Protein 5B1X (pdb70)

Organism: Homo sapiens (NCBI:txid9606)

Radius of gyration: 32.95 Å; Cα contacts (8 Å, |Δi|>4): 1073; chains: 4; bounding box: 101×30×61 Å

Secondary structure (DSSP, 8-state):
---TT-EEETTEEEEE-SS-B-HHHHHHHHHHTT-EE----SHHHHHHHHTTS-TTS-EEEEEE-TTSSS--EETT-----GGG--BPTT-S--TT--EEEEEEEETTEEEEEEEE-SSS-BEEEEEEE-/-PPTT-EEETTEEEEE-SS-B-HHHHHHHHHHTT-EE----SHHHHHHHHTTS-TTS-EEEEEE-SSSSS--EETT-PPP-GGG--BPTT-S--TT--EEEEEEEETTEEEEEEEE-SSS-BEEEEEEE-/-PPTT-EEETTEEEEE--S-B-HHHHHHHHHHTT-EE----SHHHHHHHHHTS-TT--EEEEEE-TTSSS--EETT-PPP-GGG--BPTT-S--TT--EEEEEEEETTEEEEEEEE-SSS-BEEEEEE-/-PPTT-EEETTEEEEE--S-B-HHHHHHHHHHTT-EE----SHHHHHHHHHTS-TT--EEEEEE-TTSSS--EETT-PPP-GGG--BPTT-S--TT--EEEEEEEETTEEEEEEEE-SSS-BEEEEEE-

GO terms:
  GO:0001818 negative regulation of cytokine production (P, IDA)
  GO:0002470 plasmacytoid dendritic cell antigen processing and presentation (P, IDA)
  GO:0005509 calcium ion binding (F, IDA)
  GO:0005537 D-mannose binding (F, IDA)
  GO:0036037 CD8-positive, alpha-beta T cell activation (P, IDA)
  GO:0042590 antigen processing and presentation of exogenous peptide antigen via MHC class I (P, IDA)
  GO:0030246 carbohydrate binding (F, IDA)
  GO:0032720 negative regulation of tumor necrosis factor production (P, IDA)
  GO:0005886 plasma membrane (C, EXP)
  GO:0004888 transmembrane signaling receptor activity (F, TAS)
  GO:0005886 plasma membrane (C, TAS)
  GO:0007155 cell adhesion (P, TAS)
  GO:0007166 cell surface receptor signaling pathway (P, TAS)

Sequence (518 aa):
SCPKNWKSFSSNCYFISTESASWQDSEKDCARMEAHLLVINTQEEQDFIFQNLQEESAYFVGLSDPEGQRHWQWVDQTPYNESSTFWHPREPSDPNERCVVLNFRKSPKRWGWNDVNCLGPQRSVCEMMKSCPKN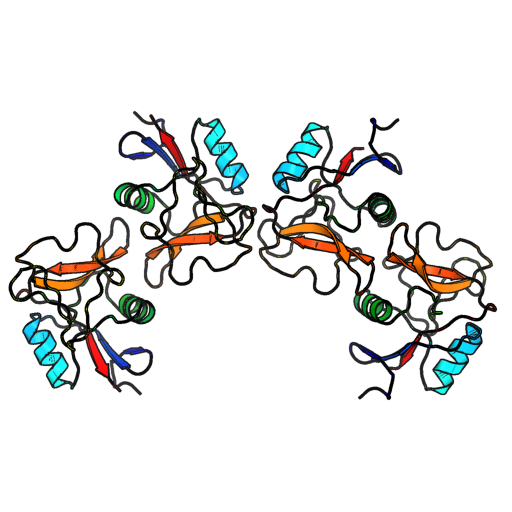WKSFSSNCYFISTESASWQDSEKDCARMEAHLLVINTQEEQDFIFQNLQEESAYFVGLSDPEGQRHWQWVDQTPYNESSTFWHPREPSDPNERCVVLNFRKSPKRWGWNDVNCLGPQRSVCEMMKSCPKNWKSFSSNCYFISTESASWQDSEKDCARMEAHLLVINTQEEQDFIFQNLQEESAYFVGLSDPEGQRHWQWVDQTPYNESSTFWHPREPSDPNERCVVLNFRKSPKRWGWNDVNCLGPQRSVCEMMSCPKNWKSFSSNCYFISTESASWQDSEKDCARMEAHLLVINTQEEQDFIFQNLQEESAYFVGLSDPEGQRHWQWVDQTPYNESSTFWHPREPSDPNERCVVLNFRKSPKRWGWNDVNCLGPQRSVCEMM

Solvent-accessible surface area: 26140 Å² total; per-residue (Å²): 135,22,67,176,115,33,106,62,52,99,74,23,0,3,59,29,12,90,139,67,28,17,31,134,69,4,41,116,59,0,57,148,71,150,17,35,0,0,2,15,91,71,59,108,9,0,18,34,0,5,95,42,17,68,48,140,20,19,0,0,0,0,0,13,1,71,133,11,107,71,119,25,91,19,49,54,169,54,124,58,92,100,109,72,27,48,36,4,37,178,28,48,63,58,83,114,46,76,1,0,0,0,24,17,77,132,83,10,61,51,20,1,2,18,0,24,78,31,140,27,87,55,56,10,0,5,6,38,142,122,139,26,64,178,117,35,94,64,53,91,73,26,0,2,58,30,10,108,143,58,26,4,22,44,44,2,41,89,53,0,56,157,72,152,15,30,0,0,1,13,88,74,60,85,10,0,17,36,0,4,93,34,13,106,51,134,15,18,3,0,0,0,0,8,1,44,110,8,112,77,119,21,95,18,47,54,165,51,127,58,95,100,111,75,30,46,39,4,33,194,25,42,66,35,82,26,26,30,0,0,1,0,21,17,72,127,85,11,64,48,22,1,2,22,0,27,7,8,13,8,46,59,77,10,0,4,11,36,140,125,171,31,63,179,129,32,86,75,54,100,94,28,15,1,57,31,9,96,145,64,35,10,21,42,51,4,37,126,62,0,56,164,51,148,15,48,0,0,1,16,84,66,42,113,9,3,7,37,0,8,80,26,17,89,74,152,20,21,0,0,1,0,0,7,2,31,110,11,125,73,130,20,94,10,39,72,144,36,122,52,77,139,80,50,19,23,29,2,33,202,30,51,64,33,80,22,30,29,0,0,1,0,22,26,77,144,85,1,46,17,8,0,6,19,0,26,10,6,16,10,59,52,66,9,0,3,9,34,185,171,32,62,175,128,33,89,75,53,101,95,28,15,1,56,32,8,102,144,67,27,18,26,133,60,3,41,118,43,0,59,165,44,150,12,43,0,0,1,17,93,66,40,108,8,3,8,34,0,9,70,41,17,91,68,144,17,20,1,0,0,0,0,8,1,69,144,11,128,71,134,28,64,10,48,66,126,46,130,50,85,141,82,39,23,20,28,2,36,214,28,48,67,58,75,101,48,72,1,0,0,0,21,26,75,144,75,1,40,18,8,0,5,20,0,24,80,39,141,24,84,55,65,10,0,4,5,34,183

CATH classification: 3.10.100.10

Foldseek 3Di:
DDDPQWDDDDQKTKHWFPDWFFLVVQQVVLVVVPWGFADDDDPVVVVVVVVVDDQVFKAWGQWWDVVLPPPIAGPVRDDDDPVPFFADPCPPPDSQQTTKIWHFDVVPTDTHIYRHHRGPIGITMTMGRD/DDDPQWDDDDQKTKHWDPDKFFQVVQQVVLVVVVWGFADDDDPVVVVVVVVVDDQQFKAFGQWWDVVQPPPIAGPVRDDDDPVRFFADPCPPPDSQQTTKIWHFDVVPTDTHIYRHHRGPIGITMTMGGD/DEDPCWDDDDHKTKHWFPWWFFLVVQQVVLVVVVWGFADCDDVVVVVVVVVVDDQPFKAWGQWWDVVLPPPIAGPVRDPDDPVDFFADPCPPPDSQLTTWIFHADVVVGDIHIYRHHRGDIGITMTMGD/DEDPCWDDDDHKTKHWFPDWFFLVVQQVVLVVVPWGFADDDDPVVVVVVVVVDDQVFKAWGQWWDVVLPPPIAGPVRDDDDPVDFFADPCPPPGSQQTTWIWHADVVVGDIHIYRHHRGPIGITMIMGD

Nearest PDB structures (foldseek):
  5b1w-assembly1_A  TM=1.006E+00  e=2.734E-25  Homo sapiens
  4zes-assembly1_A  TM=9.795E-01  e=3.643E-19  Homo sapiens
  5vyb-assembly1_A  TM=9.678E-01  e=1.993E-16  Homo sapiens
  8rov-assembly1_B  TM=9.683E-01  e=3.279E-16  Homo sapiens
  3wbr-assembly1_B  TM=7.704E-01  e=4.928E-15  Homo sapiens

Structure (mmCIF, N/CA/C/O backbone):
data_5B1X
#
_entry.id   5B1X
#
_cell.length_a   102.669
_cell.length_b   104.845
_cell.length_c   65.354
_cell.angle_alpha   90.00
_cell.angle_beta   90.00
_cell.angle_gamma   90.00
#
_symmetry.space_group_name_H-M   'P 21 21 2'
#
loop_
_entity.id
_entity.type
_entity.pdbx_description
1 polymer 'C-type lectin domain family 4 member A'
2 branched 2-acetamido-2-deoxy-beta-D-glucopyranose-(1-2)-alpha-D-mannopyranose
3 non-polymer 'CALCIUM ION'
4 water water
#
loop_
_atom_site.group_PDB
_atom_site.id
_atom_site.type_symbol
_atom_site.label_atom_id
_atom_site.label_alt_id
_atom_site.label_comp_id
_atom_site.label_asym_id
_atom_site.label_entity_id
_atom_site.label_seq_id
_atom_site.pdbx_PDB_ins_code
_atom_site.Cartn_x
_atom_site.Cartn_y
_atom_site.Cartn_z
_atom_site.occupancy
_atom_site.B_iso_or_equiv
_atom_site.auth_seq_id
_atom_site.auth_comp_id
_atom_site.auth_asym_id
_atom_site.auth_atom_id
_atom_site.pdbx_PDB_model_num
ATOM 1 N N . SER A 1 2 ? 25.278 -11.313 -47.026 1.00 13.46 105 SER A N 1
ATOM 2 C CA . SER A 1 2 ? 25.036 -9.930 -46.625 1.00 13.46 105 SER A CA 1
ATOM 3 C C . SER A 1 2 ? 23.584 -9.720 -46.194 1.00 13.46 105 SER A C 1
ATOM 4 O O . SER A 1 2 ? 22.664 -9.809 -47.008 1.00 13.46 105 SER A O 1
ATOM 7 N N . CYS A 1 3 ? 23.395 -9.435 -44.906 1.00 13.34 106 CYS A N 1
ATOM 8 C CA . CYS A 1 3 ? 22.059 -9.284 -44.353 1.00 13.34 106 CYS A CA 1
ATOM 9 C C . CYS A 1 3 ? 21.389 -8.023 -44.896 1.00 13.34 106 CYS A C 1
ATOM 10 O O . CYS A 1 3 ? 22.066 -7.062 -45.269 1.00 13.34 106 CYS A O 1
ATOM 13 N N . PRO A 1 4 ? 20.049 -8.005 -44.956 1.00 13.41 107 PRO A N 1
ATOM 14 C CA . PRO A 1 4 ? 19.347 -6.836 -45.505 1.00 13.41 107 PRO A CA 1
ATOM 15 C C . PRO A 1 4 ? 19.520 -5.585 -44.659 1.00 13.41 107 PRO A C 1
ATOM 16 O O . PRO A 1 4 ? 20.243 -5.588 -43.658 1.00 13.41 107 PRO A O 1
ATOM 20 N N . LYS A 1 5 ? 18.852 -4.507 -45.058 1.00 13.91 108 LYS A N 1
ATOM 21 C CA . LYS A 1 5 ? 18.875 -3.283 -44.273 1.00 13.91 108 LYS A CA 1
ATOM 22 C C . LYS A 1 5 ? 18.134 -3.488 -42.956 1.00 13.91 108 LYS A C 1
ATOM 23 O O . LYS A 1 5 ? 17.085 -4.138 -42.910 1.00 13.91 108 LYS A O 1
ATOM 29 N N . ASN A 1 6 ? 18.702 -2.943 -41.877 1.00 14.09 109 ASN A N 1
ATOM 30 C CA . ASN A 1 6 ? 18.101 -3.002 -40.540 1.00 14.09 109 ASN A CA 1
ATOM 31 C C . ASN A 1 6 ? 18.009 -4.436 -40.021 1.00 14.09 109 ASN A C 1
ATOM 32 O O . ASN A 1 6 ? 17.063 -4.801 -39.319 1.00 14.09 109 ASN A O 1
ATOM 37 N N . TRP A 1 7 ? 19.003 -5.258 -40.356 1.00 12.97 110 TRP A N 1
ATOM 38 C CA . TRP A 1 7 ? 19.078 -6.635 -39.879 1.00 12.97 110 TRP A CA 1
ATOM 39 C C . TRP A 1 7 ? 20.483 -6.900 -39.360 1.00 12.97 110 TRP A C 1
ATOM 40 O O . TRP A 1 7 ? 21.450 -6.849 -40.127 1.00 12.97 110 TRP A O 1
ATOM 51 N N . LYS A 1 8 ? 20.595 -7.175 -38.064 1.00 12.42 111 LYS A N 1
ATOM 52 C CA . LYS A 1 8 ? 21.883 -7.522 -37.483 1.00 12.42 111 LYS A CA 1
ATOM 53 C C . LYS A 1 8 ? 22.376 -8.846 -38.055 1.00 12.42 111 LYS A C 1
ATOM 54 O O . LYS A 1 8 ? 21.591 -9.747 -38.362 1.00 12.42 111 LYS A O 1
ATOM 60 N N . SER A 1 9 ? 23.693 -8.959 -38.200 1.00 12.20 112 SER A N 1
ATOM 61 C CA . SER A 1 9 ? 24.316 -10.125 -38.810 1.00 12.20 112 SER A CA 1
ATOM 62 C C . SER A 1 9 ? 25.109 -10.913 -37.777 1.00 12.20 112 SER A C 1
ATOM 63 O O . SER A 1 9 ? 25.773 -10.336 -36.911 1.00 12.20 112 SER A O 1
ATOM 66 N N . PHE A 1 10 ? 25.040 -12.238 -37.881 1.00 12.28 113 PHE A N 1
ATOM 67 C CA . PHE A 1 10 ? 25.765 -13.124 -36.980 1.00 12.28 113 PHE A CA 1
ATOM 68 C C . PHE A 1 10 ? 25.933 -14.472 -37.659 1.00 12.28 113 PHE A C 1
ATOM 69 O O . PHE A 1 10 ? 24.976 -14.997 -38.236 1.00 12.28 113 PHE A O 1
ATOM 77 N N . SER A 1 11 ? 27.142 -15.030 -37.573 1.00 12.42 114 SER A N 1
ATOM 78 C CA . SER A 1 11 ? 27.483 -16.276 -38.249 1.00 12.42 114 SER A CA 1
ATOM 79 C C . SER A 1 11 ? 27.080 -16.212 -39.717 1.00 12.42 114 SER A C 1
ATOM 80 O O . SER A 1 11 ? 27.562 -15.352 -40.461 1.00 12.42 114 SER A O 1
ATOM 83 N N . SER A 1 12 ? 26.187 -17.108 -40.141 1.00 12.45 115 SER A N 1
ATOM 84 C CA . SER A 1 12 ? 25.662 -17.102 -41.502 1.00 12.45 115 SER A CA 1
ATOM 85 C C . SER A 1 12 ? 24.166 -16.821 -41.533 1.00 12.45 115 SER A C 1
ATOM 86 O O . SER A 1 12 ? 23.497 -17.152 -42.517 1.00 12.45 115 SER A O 1
ATOM 89 N N . ASN A 1 13 ? 23.626 -16.224 -40.476 1.00 12.50 116 ASN A N 1
ATOM 90 C CA . ASN A 1 13 ? 22.206 -15.925 -40.378 1.00 12.50 116 ASN A CA 1
ATOM 91 C C . ASN A 1 13 ? 22.000 -14.429 -40.177 1.00 12.50 116 ASN A C 1
ATOM 92 O O . ASN A 1 13 ? 22.945 -13.664 -39.965 1.00 12.50 116 ASN A O 1
ATOM 97 N N . CYS A 1 14 ? 20.738 -14.016 -40.254 1.00 12.56 117 CYS A N 1
ATOM 98 C CA . CYS A 1 14 ? 20.355 -12.627 -40.064 1.00 12.56 117 CYS A CA 1
ATOM 99 C C . CYS A 1 14 ? 19.278 -12.548 -38.994 1.00 12.56 117 CYS A C 1
ATOM 100 O O . CYS A 1 14 ? 18.467 -13.464 -38.834 1.00 12.56 117 CYS A O 1
ATOM 103 N N . TYR A 1 15 ? 19.283 -11.443 -38.259 1.00 12.25 118 TYR A N 1
ATOM 104 C CA . TYR A 1 15 ? 18.395 -11.278 -37.122 1.00 12.25 118 TYR A CA 1
ATOM 105 C C . TYR A 1 15 ? 17.776 -9.892 -37.162 1.00 12.25 118 TYR A C 1
ATOM 106 O O . TYR A 1 15 ? 18.455 -8.908 -37.468 1.00 12.25 118 TYR A O 1
ATOM 115 N N . PHE A 1 16 ? 16.483 -9.825 -36.860 1.00 12.25 119 PHE A N 1
ATOM 116 C CA . PHE A 1 16 ? 15.742 -8.571 -36.816 1.00 12.25 119 PHE A CA 1
ATOM 117 C C . PHE A 1 16 ? 15.194 -8.384 -35.410 1.00 12.25 119 PHE A C 1
ATOM 118 O O . PHE A 1 16 ? 14.389 -9.195 -34.941 1.00 12.25 119 PHE A O 1
ATOM 126 N N . ILE A 1 17 ? 15.640 -7.328 -34.739 1.00 11.93 120 ILE A N 1
ATOM 127 C CA . ILE A 1 17 ? 15.168 -6.996 -33.400 1.00 11.93 120 ILE A CA 1
ATOM 128 C C . ILE A 1 17 ? 13.986 -6.045 -33.537 1.00 11.93 120 ILE A C 1
ATOM 129 O O . ILE A 1 17 ? 14.128 -4.930 -34.052 1.00 11.93 120 ILE A O 1
ATOM 134 N N . SER A 1 18 ? 12.822 -6.488 -33.078 1.00 11.91 121 SER A N 1
ATOM 135 C CA . SER A 1 18 ? 11.591 -5.742 -33.280 1.00 11.91 121 SER A CA 1
ATOM 136 C C . SER A 1 18 ? 11.566 -4.461 -32.455 1.00 11.91 121 SER A C 1
ATOM 137 O O . SER A 1 18 ? 12.156 -4.371 -31.374 1.00 11.91 121 SER A O 1
ATOM 140 N N . THR A 1 19 ? 10.873 -3.458 -32.992 1.00 11.90 122 THR A N 1
ATOM 141 C CA . THR A 1 19 ? 10.460 -2.285 -32.234 1.00 11.90 122 THR A CA 1
ATOM 142 C C . THR A 1 19 ? 8.962 -2.245 -31.979 1.00 11.90 122 THR A C 1
ATOM 143 O O . THR A 1 19 ? 8.538 -1.708 -30.955 1.00 11.90 122 THR A O 1
ATOM 147 N N . GLU A 1 20 ? 8.158 -2.805 -32.880 1.00 12.13 123 GLU A N 1
ATOM 148 C CA . GLU A 1 20 ? 6.722 -2.907 -32.678 1.00 12.13 123 GLU A CA 1
ATOM 149 C C . GLU A 1 20 ? 6.391 -4.140 -31.837 1.00 12.13 123 GLU A C 1
ATOM 150 O O . GLU A 1 20 ? 7.197 -5.063 -31.695 1.00 12.13 123 GLU A O 1
ATOM 156 N N . SER A 1 21 ? 5.183 -4.148 -31.280 1.00 12.11 124 SER A N 1
ATOM 157 C CA . SER A 1 21 ? 4.754 -5.195 -30.364 1.00 12.11 124 SER A CA 1
ATOM 158 C C . SER A 1 21 ? 3.600 -5.987 -30.962 1.00 12.11 124 SER A C 1
ATOM 159 O O . SER A 1 21 ? 2.730 -5.426 -31.635 1.00 12.11 124 SER A O 1
ATOM 162 N N . ALA A 1 22 ? 3.597 -7.291 -30.704 1.00 12.19 125 ALA A N 1
ATOM 163 C CA . ALA A 1 22 ? 2.547 -8.176 -31.186 1.00 12.19 125 ALA A CA 1
ATOM 164 C C . ALA A 1 22 ? 2.552 -9.439 -30.336 1.00 12.19 125 ALA A C 1
ATOM 165 O O . ALA A 1 22 ? 3.505 -9.714 -29.602 1.00 12.19 125 ALA A O 1
ATOM 167 N N . SER A 1 23 ? 1.469 -10.206 -30.443 1.00 12.42 126 SER A N 1
ATOM 168 C CA . SER A 1 23 ? 1.390 -11.478 -29.746 1.00 12.42 126 SER A CA 1
ATOM 169 C C . SER A 1 23 ? 2.442 -12.442 -30.291 1.00 12.42 126 SER A C 1
ATOM 170 O O . SER A 1 23 ? 3.065 -12.210 -31.330 1.00 12.42 126 SER A O 1
ATOM 173 N N . TRP A 1 24 ? 2.634 -13.547 -29.568 1.00 12.54 127 TRP A N 1
ATOM 174 C CA . TRP A 1 24 ? 3.622 -14.535 -29.985 1.00 12.54 127 TRP A CA 1
ATOM 175 C C . TRP A 1 24 ? 3.296 -15.098 -31.365 1.00 12.54 127 TRP A C 1
ATOM 176 O O . TRP A 1 24 ? 4.182 -15.217 -32.219 1.00 12.54 127 TRP A O 1
ATOM 187 N N . GLN A 1 25 ? 2.030 -15.443 -31.606 1.00 12.75 128 GLN A N 1
ATOM 188 C CA . GLN A 1 25 ? 1.662 -16.001 -32.903 1.00 12.75 128 GLN A CA 1
ATOM 189 C C . GLN A 1 25 ? 1.768 -14.957 -34.006 1.00 12.75 128 GLN A C 1
ATOM 190 O O . GLN A 1 25 ? 2.275 -15.247 -35.096 1.00 12.75 128 GLN A O 1
ATOM 196 N N . ASP A 1 26 ? 1.294 -13.738 -33.746 1.00 12.97 129 ASP A N 1
ATOM 197 C CA . ASP A 1 26 ? 1.431 -12.681 -34.739 1.00 12.97 129 ASP A CA 1
ATOM 198 C C . ASP A 1 26 ? 2.884 -12.272 -34.941 1.00 12.97 129 ASP A C 1
ATOM 199 O O . ASP A 1 26 ? 3.216 -11.714 -35.991 1.00 12.97 129 ASP A O 1
ATOM 204 N N . SER A 1 27 ? 3.755 -12.540 -33.966 1.00 12.80 130 SER A N 1
ATOM 205 C CA . SER A 1 27 ? 5.182 -12.322 -34.174 1.00 12.80 130 SER A CA 1
ATOM 206 C C . SER A 1 27 ? 5.759 -13.378 -35.108 1.00 12.80 130 SER A C 1
ATOM 207 O O . SER A 1 27 ? 6.466 -13.052 -36.069 1.00 12.80 130 SER A O 1
ATOM 210 N N . GLU A 1 28 ? 5.469 -14.654 -34.839 1.00 12.98 131 GLU A N 1
ATOM 211 C CA . GLU A 1 28 ? 5.897 -15.711 -35.747 1.00 12.98 131 GLU A CA 1
ATOM 212 C C . GLU A 1 28 ? 5.258 -15.552 -37.121 1.00 12.98 131 GLU A C 1
ATOM 213 O O . GLU A 1 28 ? 5.893 -15.851 -38.139 1.00 12.98 131 GLU A O 1
ATOM 219 N N . LYS A 1 29 ? 4.011 -15.073 -37.169 1.00 13.45 132 LYS A N 1
ATOM 220 C CA . LYS A 1 29 ? 3.370 -14.782 -38.448 1.00 13.45 132 LYS A CA 1
ATOM 221 C C . LYS A 1 29 ? 4.150 -13.735 -39.229 1.00 13.45 132 LYS A C 1
ATOM 222 O O . LYS A 1 29 ? 4.343 -13.870 -40.443 1.00 13.45 132 LYS A O 1
ATOM 228 N N . ASP A 1 30 ? 4.615 -12.685 -38.547 1.00 13.72 133 ASP A N 1
ATOM 229 C CA . ASP A 1 30 ? 5.344 -11.619 -39.224 1.00 13.72 133 ASP A CA 1
ATOM 230 C C . ASP A 1 30 ? 6.764 -12.041 -39.584 1.00 13.72 133 ASP A C 1
ATOM 231 O O . ASP A 1 30 ? 7.279 -11.642 -40.636 1.00 13.72 133 ASP A O 1
ATOM 236 N N . CYS A 1 31 ? 7.415 -12.842 -38.735 1.00 13.07 134 CYS A N 1
ATOM 237 C CA . CYS A 1 31 ? 8.713 -13.390 -39.117 1.00 13.07 134 CYS A CA 1
ATOM 238 C C . CYS A 1 31 ? 8.591 -14.251 -40.369 1.00 13.07 134 CYS A C 1
ATOM 239 O O . CYS A 1 31 ? 9.463 -14.215 -41.245 1.00 13.07 134 CYS A O 1
ATOM 242 N N . ALA A 1 32 ? 7.506 -15.022 -40.477 1.00 13.34 135 ALA A N 1
ATOM 243 C CA . ALA A 1 32 ? 7.307 -15.863 -41.652 1.00 13.34 135 ALA A CA 1
ATOM 244 C C . ALA A 1 32 ? 7.079 -15.026 -42.904 1.00 13.34 135 ALA A C 1
ATOM 245 O O . ALA A 1 32 ? 7.512 -15.407 -43.998 1.00 13.34 135 ALA A O 1
ATOM 247 N N . ARG A 1 33 ? 6.399 -13.883 -42.768 1.00 14.05 136 ARG A N 1
ATOM 248 C CA . ARG A 1 33 ? 6.153 -13.035 -43.931 1.00 14.05 136 ARG A CA 1
ATOM 249 C C . ARG A 1 33 ? 7.451 -12.495 -44.512 1.00 14.05 136 ARG A C 1
ATOM 250 O O . ARG A 1 33 ? 7.533 -12.234 -45.717 1.00 14.05 136 ARG A O 1
ATOM 258 N N . MET A 1 34 ? 8.474 -12.325 -43.675 1.00 13.61 137 MET A N 1
ATOM 259 C CA . MET A 1 34 ? 9.806 -11.946 -44.124 1.00 13.61 137 MET A CA 1
ATOM 260 C C . MET A 1 34 ? 10.700 -13.160 -44.352 1.00 13.61 137 MET A C 1
ATOM 261 O O . MET A 1 34 ? 11.927 -13.026 -44.361 1.00 13.61 137 MET A O 1
ATOM 266 N N . GLU A 1 35 ? 10.103 -14.337 -44.542 1.00 13.53 138 GLU A N 1
ATOM 267 C CA . GLU A 1 35 ? 10.828 -15.587 -44.761 1.00 13.53 138 GLU A CA 1
ATOM 268 C C . GLU A 1 35 ? 11.851 -15.824 -43.649 1.00 13.53 138 GLU A C 1
ATOM 269 O O . GLU A 1 35 ? 13.058 -15.909 -43.879 1.00 13.53 138 GLU A O 1
ATOM 275 N N . ALA A 1 36 ? 11.334 -15.920 -42.426 1.00 13.18 139 ALA A N 1
ATOM 276 C CA . ALA A 1 36 ? 12.151 -16.175 -41.247 1.00 13.18 139 ALA A CA 1
ATOM 277 C C . ALA A 1 36 ? 11.263 -16.787 -40.175 1.00 13.18 139 ALA A C 1
ATOM 278 O O . ALA A 1 36 ? 10.048 -16.913 -40.343 1.00 13.18 139 ALA A O 1
ATOM 280 N N . HIS A 1 37 ? 11.887 -17.178 -39.071 1.00 12.85 140 HIS A N 1
ATOM 281 C CA . HIS A 1 37 ? 11.168 -17.677 -37.912 1.00 12.85 140 HIS A CA 1
ATOM 282 C C . HIS A 1 37 ? 11.586 -16.871 -36.690 1.00 12.85 140 HIS A C 1
ATOM 283 O O . HIS A 1 37 ? 12.568 -16.125 -36.714 1.00 12.85 140 HIS A O 1
ATOM 290 N N . LEU A 1 38 ? 10.817 -17.014 -35.615 1.00 12.64 141 LEU A N 1
ATOM 291 C CA . LEU A 1 38 ? 11.232 -16.443 -34.344 1.00 12.64 141 LEU A CA 1
ATOM 292 C C . LEU A 1 38 ? 12.568 -17.045 -33.926 1.00 12.64 141 LEU A C 1
ATOM 293 O O . LEU A 1 38 ? 12.928 -18.153 -34.334 1.00 12.64 141 LEU A O 1
ATOM 298 N N . LEU A 1 39 ? 13.312 -16.296 -33.115 1.00 12.55 142 LEU A N 1
ATOM 299 C CA . LEU A 1 39 ? 14.658 -16.707 -32.740 1.00 12.55 142 LEU A CA 1
ATOM 300 C C . LEU A 1 39 ? 14.648 -18.094 -32.108 1.00 12.55 142 LEU A C 1
ATOM 301 O O . LEU A 1 39 ? 13.736 -18.448 -31.356 1.00 12.55 142 LEU A O 1
ATOM 306 N N . VAL A 1 40 ? 15.661 -18.890 -32.440 1.00 12.65 143 VAL A N 1
ATOM 307 C CA . VAL A 1 40 ? 15.859 -20.216 -31.865 1.00 12.65 143 VAL A CA 1
ATOM 308 C C . VAL A 1 40 ? 17.294 -20.252 -31.355 1.00 12.65 143 VAL A C 1
ATOM 309 O O . VAL A 1 40 ? 18.237 -20.372 -32.144 1.00 12.65 143 VAL A O 1
ATOM 313 N N . ILE A 1 41 ? 17.466 -20.140 -30.039 1.00 12.46 144 ILE A N 1
ATOM 314 C CA . ILE A 1 41 ? 18.801 -20.125 -29.450 1.00 12.46 144 ILE A CA 1
ATOM 315 C C . ILE A 1 41 ? 19.406 -21.518 -29.548 1.00 12.46 144 ILE A C 1
ATOM 316 O O . ILE A 1 41 ? 18.898 -22.477 -28.956 1.00 12.46 144 ILE A O 1
ATOM 321 N N . ASN A 1 42 ? 20.503 -21.632 -30.289 1.00 12.36 145 ASN A N 1
ATOM 322 C CA . ASN A 1 42 ? 21.184 -22.904 -30.488 1.00 12.36 145 ASN A CA 1
ATOM 323 C C . ASN A 1 42 ? 22.498 -23.012 -29.731 1.00 12.36 145 ASN A C 1
ATOM 324 O O . ASN A 1 42 ? 22.790 -24.068 -29.167 1.00 12.36 145 ASN A O 1
ATOM 329 N N . THR A 1 43 ? 23.297 -21.949 -29.691 1.00 12.26 146 THR A N 1
ATOM 330 C CA . THR A 1 43 ? 24.585 -21.966 -29.013 1.00 12.26 146 THR A CA 1
ATOM 331 C C . THR A 1 43 ? 24.662 -20.838 -27.990 1.00 12.26 146 THR A C 1
ATOM 332 O O . THR A 1 43 ? 23.824 -19.933 -27.956 1.00 12.26 146 THR A O 1
ATOM 336 N N . GLN A 1 44 ? 25.695 -20.915 -27.145 1.00 12.22 147 GLN A N 1
ATOM 337 C CA . GLN A 1 44 ? 25.965 -19.851 -26.183 1.00 12.22 147 GLN A CA 1
ATOM 338 C C . GLN A 1 44 ? 26.358 -18.559 -26.887 1.00 12.22 147 GLN A C 1
ATOM 339 O O . GLN A 1 44 ? 26.024 -17.462 -26.423 1.00 12.22 147 GLN A O 1
ATOM 345 N N . GLU A 1 45 ? 27.067 -18.671 -28.013 1.00 12.17 148 GLU A N 1
ATOM 346 C CA . GLU A 1 45 ? 27.501 -17.480 -28.736 1.00 12.17 148 GLU A CA 1
ATOM 347 C C . GLU A 1 45 ? 26.324 -16.769 -29.388 1.00 12.17 148 GLU A C 1
ATOM 348 O O . GLU A 1 45 ? 26.285 -15.533 -29.428 1.00 12.17 148 GLU A O 1
ATOM 354 N N . GLU A 1 46 ? 25.355 -17.527 -29.910 1.00 12.20 149 GLU A N 1
ATOM 355 C CA . GLU A 1 46 ? 24.199 -16.902 -30.544 1.00 12.20 149 GLU A CA 1
ATOM 356 C C . GLU A 1 46 ? 23.379 -16.116 -29.530 1.00 12.20 149 GLU A C 1
ATOM 357 O O . GLU A 1 46 ? 22.891 -15.020 -29.830 1.00 12.20 149 GLU A O 1
ATOM 363 N N . GLN A 1 47 ? 23.231 -16.652 -28.318 1.00 12.20 150 GLN A N 1
ATOM 364 C CA . GLN A 1 47 ? 22.431 -15.979 -27.300 1.00 12.20 150 GLN A CA 1
ATOM 365 C C . GLN A 1 47 ? 23.073 -14.664 -26.870 1.00 12.20 150 GLN A C 1
ATOM 366 O O . GLN A 1 47 ? 22.397 -13.632 -26.782 1.00 12.20 150 GLN A O 1
ATOM 372 N N . ASP A 1 48 ? 24.383 -14.681 -26.603 1.00 12.09 151 ASP A N 1
ATOM 373 C CA . ASP A 1 48 ? 25.065 -13.469 -26.159 1.00 12.09 151 ASP A CA 1
ATOM 374 C C . ASP A 1 48 ? 25.065 -12.389 -27.232 1.00 12.09 151 ASP A C 1
ATOM 375 O O . ASP A 1 48 ? 24.999 -11.198 -26.906 1.00 12.09 151 ASP A O 1
ATOM 380 N N . PHE A 1 49 ? 25.143 -12.775 -28.509 1.00 11.97 152 PHE A N 1
ATOM 381 C CA . PHE A 1 49 ? 25.066 -11.783 -29.576 1.00 11.97 152 PHE A CA 1
ATOM 382 C C . PHE A 1 49 ? 23.720 -11.070 -29.569 1.00 11.97 152 PHE A C 1
ATOM 383 O O . PHE A 1 49 ? 23.649 -9.860 -29.812 1.00 11.97 152 PHE A O 1
ATOM 391 N N . ILE A 1 50 ? 22.640 -11.807 -29.302 1.00 11.81 153 ILE A N 1
ATOM 392 C CA . ILE A 1 50 ? 21.312 -11.204 -29.298 1.00 11.81 153 ILE A CA 1
ATOM 393 C C . ILE A 1 50 ? 21.152 -10.267 -28.106 1.00 11.81 153 ILE A C 1
ATOM 394 O O . ILE A 1 50 ? 20.606 -9.165 -28.237 1.00 11.81 153 ILE A O 1
ATOM 399 N N . PHE A 1 51 ? 21.635 -10.681 -26.930 1.00 11.77 154 PHE A N 1
ATOM 400 C CA . PHE A 1 51 ? 21.535 -9.836 -25.743 1.00 11.77 154 PHE A CA 1
ATOM 401 C C . PHE A 1 51 ? 22.225 -8.491 -25.945 1.00 11.77 154 PHE A C 1
ATOM 402 O O . PHE A 1 51 ? 21.758 -7.472 -25.423 1.00 11.77 154 PHE A O 1
ATOM 410 N N . GLN A 1 52 ? 23.328 -8.466 -26.698 1.00 11.90 155 GLN A N 1
ATOM 411 C CA . GLN A 1 52 ? 24.061 -7.226 -26.919 1.00 11.90 155 GLN A CA 1
ATOM 412 C C . GLN A 1 52 ? 23.274 -6.217 -27.745 1.00 11.90 155 GLN A C 1
ATOM 413 O O . GLN A 1 52 ? 23.644 -5.038 -27.775 1.00 11.90 155 GLN A O 1
ATOM 419 N N . ASN A 1 53 ? 22.201 -6.646 -28.413 1.00 11.73 156 ASN A N 1
ATOM 420 C CA . ASN A 1 53 ? 21.432 -5.775 -29.294 1.00 11.73 156 ASN A CA 1
ATOM 421 C C . ASN A 1 53 ? 19.994 -5.594 -28.825 1.00 11.73 156 ASN A C 1
ATOM 422 O O . ASN A 1 53 ? 19.152 -5.123 -29.597 1.00 11.73 156 ASN A O 1
ATOM 427 N N . LEU A 1 54 ? 19.689 -5.957 -27.584 1.00 11.62 157 LEU A N 1
ATOM 428 C CA . LEU A 1 54 ? 18.343 -5.832 -27.048 1.00 11.62 157 LEU A CA 1
ATOM 429 C C . LEU A 1 54 ? 18.264 -4.659 -26.083 1.00 11.62 157 LEU A C 1
ATOM 430 O O . LEU A 1 54 ? 19.262 -4.239 -25.492 1.00 11.62 157 LEU A O 1
ATOM 435 N N . GLN A 1 55 ? 17.053 -4.133 -25.931 1.00 11.78 158 GLN A N 1
ATOM 436 C CA . GLN A 1 55 ? 16.799 -3.092 -24.948 1.00 11.78 158 GLN A CA 1
ATOM 437 C C . GLN A 1 55 ? 16.476 -3.739 -23.610 1.00 11.78 158 GLN A C 1
ATOM 438 O O . GLN A 1 55 ? 15.554 -4.556 -23.513 1.00 11.78 158 GLN A O 1
ATOM 444 N N . GLU A 1 56 ? 17.242 -3.376 -22.580 1.00 11.92 159 GLU A N 1
ATOM 445 C CA . GLU A 1 56 ? 17.003 -3.911 -21.246 1.00 11.92 159 GLU A CA 1
ATOM 446 C C . GLU A 1 56 ? 15.623 -3.540 -20.722 1.00 11.92 159 GLU A C 1
ATOM 447 O O . GLU A 1 56 ? 15.114 -4.209 -19.816 1.00 11.92 159 GLU A O 1
ATOM 453 N N . GLU A 1 57 ? 14.999 -2.508 -21.283 1.00 11.73 160 GLU A N 1
ATOM 454 C CA . GLU A 1 57 ? 13.681 -2.060 -20.863 1.00 11.73 160 GLU A CA 1
ATOM 455 C C . GLU A 1 57 ? 12.545 -2.778 -21.587 1.00 11.73 160 GLU A C 1
ATOM 456 O O . GLU A 1 57 ? 11.385 -2.386 -21.429 1.00 11.73 160 GLU A O 1
ATOM 462 N N . SER A 1 58 ? 12.841 -3.818 -22.368 1.00 11.64 161 SER A N 1
ATOM 463 C CA . SER A 1 58 ? 11.827 -4.470 -23.186 1.00 11.64 161 SER A CA 1
ATOM 464 C C . SER A 1 58 ? 12.041 -5.976 -23.201 1.00 11.64 161 SER A C 1
ATOM 465 O O . SER A 1 58 ? 13.164 -6.463 -23.045 1.00 11.64 161 SER A O 1
ATOM 468 N N . ALA A 1 59 ? 10.948 -6.708 -23.396 1.00 11.54 162 ALA A N 1
ATOM 469 C CA . ALA A 1 59 ? 10.971 -8.155 -23.539 1.00 11.54 162 ALA A CA 1
ATOM 470 C C . ALA A 1 59 ? 10.791 -8.536 -25.006 1.00 11.54 162 ALA A C 1
ATOM 471 O O . ALA A 1 59 ? 10.148 -7.819 -25.777 1.00 11.54 162 ALA A O 1
ATOM 473 N N . TYR A 1 60 ? 11.365 -9.677 -25.386 1.00 11.61 163 TYR A N 1
ATOM 474 C CA . TYR A 1 60 ? 11.443 -10.081 -26.786 1.00 11.61 163 TYR A CA 1
ATOM 475 C C . TYR A 1 60 ? 11.001 -11.528 -26.940 1.00 11.61 163 TYR A C 1
ATOM 476 O O . TYR A 1 60 ? 11.609 -12.432 -26.358 1.00 11.61 163 TYR A O 1
ATOM 485 N N . PHE A 1 61 ? 9.960 -11.742 -27.742 1.00 12.04 164 PHE A N 1
ATOM 486 C CA . PHE A 1 61 ? 9.446 -13.081 -27.987 1.00 12.04 164 PHE A CA 1
ATOM 487 C C . PHE A 1 61 ? 10.457 -13.930 -28.748 1.00 12.04 164 PHE A C 1
ATOM 488 O O . PHE A 1 61 ? 11.185 -13.449 -29.621 1.00 12.04 164 PHE A O 1
ATOM 496 N N . VAL A 1 62 ? 10.479 -15.217 -28.413 1.00 12.54 165 VAL A N 1
ATOM 497 C CA . VAL A 1 62 ? 11.415 -16.179 -28.976 1.00 12.54 165 VAL A CA 1
ATOM 498 C C . VAL A 1 62 ? 10.636 -17.438 -29.331 1.00 12.54 165 VAL A C 1
ATOM 499 O O . VAL A 1 62 ? 9.655 -17.789 -28.668 1.00 12.54 165 VAL A O 1
ATOM 503 N N . GLY A 1 63 ? 11.065 -18.114 -30.396 1.00 12.90 166 GLY A N 1
ATOM 504 C CA . GLY A 1 63 ? 10.369 -19.292 -30.880 1.00 12.90 166 GLY A CA 1
ATOM 505 C C . GLY A 1 63 ? 10.374 -20.489 -29.948 1.00 12.90 166 GLY A C 1
ATOM 506 O O . GLY A 1 63 ? 10.675 -21.609 -30.372 1.00 12.90 166 GLY A O 1
ATOM 507 N N . LEU A 1 64 ? 10.028 -20.271 -28.681 1.00 13.11 167 LEU A N 1
ATOM 508 C CA . LEU A 1 64 ? 9.956 -21.330 -27.682 1.00 13.11 167 LEU A CA 1
ATOM 509 C C . LEU A 1 64 ? 8.617 -21.211 -26.974 1.00 13.11 167 LEU A C 1
ATOM 510 O O . LEU A 1 64 ? 8.322 -20.172 -26.374 1.00 13.11 167 LEU A O 1
ATOM 515 N N . SER A 1 65 ? 7.802 -22.260 -27.050 1.00 13.48 168 SER A N 1
ATOM 516 C CA . SER A 1 65 ? 6.460 -22.214 -26.492 1.00 13.48 168 SER A CA 1
ATOM 517 C C . SER A 1 65 ? 6.113 -23.554 -25.861 1.00 13.48 168 SER A C 1
ATOM 518 O O . SER A 1 65 ? 6.836 -24.544 -25.998 1.00 13.48 168 SER A O 1
ATOM 521 N N . ASP A 1 66 ? 4.980 -23.564 -25.162 1.00 13.94 169 ASP A N 1
ATOM 522 C CA . ASP A 1 66 ? 4.464 -24.752 -24.486 1.00 13.94 169 ASP A CA 1
ATOM 523 C C . ASP A 1 66 ? 2.953 -24.733 -24.665 1.00 13.94 169 ASP A C 1
ATOM 524 O O . ASP A 1 66 ? 2.217 -24.215 -23.815 1.00 13.94 169 ASP A O 1
ATOM 529 N N . PRO A 1 67 ? 2.452 -25.286 -25.775 1.00 13.84 170 PRO A N 1
ATOM 530 C CA . PRO A 1 67 ? 1.043 -25.037 -26.143 1.00 13.84 170 PRO A CA 1
ATOM 531 C C . PRO A 1 67 ? 0.033 -25.593 -25.151 1.00 13.84 170 PRO A C 1
ATOM 532 O O . PRO A 1 67 ? -0.853 -24.858 -24.696 1.00 13.84 170 PRO A O 1
ATOM 536 N N . GLU A 1 68 ? 0.136 -26.874 -24.804 1.00 14.18 171 GLU A N 1
ATOM 537 C CA . GLU A 1 68 ? -0.841 -27.503 -23.924 1.00 14.18 171 GLU A CA 1
ATOM 538 C C . GLU A 1 68 ? -0.667 -27.120 -22.460 1.00 14.18 171 GLU A C 1
ATOM 539 O O . GLU A 1 68 ? -1.511 -27.491 -21.638 1.00 14.18 171 GLU A O 1
ATOM 545 N N . GLY A 1 69 ? 0.391 -26.392 -22.112 1.00 14.17 172 GLY A N 1
ATOM 546 C CA . GLY A 1 69 ? 0.617 -26.010 -20.735 1.00 14.17 172 GLY A CA 1
ATOM 547 C C . GLY A 1 69 ? 1.227 -27.081 -19.864 1.00 14.17 172 GLY A C 1
ATOM 548 O O . GLY A 1 69 ? 1.212 -26.939 -18.635 1.00 14.17 172 GLY A O 1
ATOM 549 N N . GLN A 1 70 ? 1.762 -28.147 -20.453 1.00 14.50 173 GLN A N 1
ATOM 550 C CA . GLN A 1 70 ? 2.365 -29.232 -19.694 1.00 14.50 173 GLN A CA 1
ATOM 551 C C . GLN A 1 70 ? 3.860 -29.038 -19.482 1.00 14.50 173 GLN A C 1
ATOM 552 O O . GLN A 1 70 ? 4.543 -29.987 -19.083 1.00 14.50 173 GLN A O 1
ATOM 558 N N . ARG A 1 71 ? 4.379 -27.835 -19.743 1.00 14.04 174 ARG A N 1
ATOM 559 C CA . ARG A 1 71 ? 5.817 -27.558 -19.691 1.00 14.04 174 ARG A CA 1
ATOM 560 C C . ARG A 1 71 ? 6.585 -28.473 -20.642 1.00 14.04 174 ARG A C 1
ATOM 561 O O . ARG A 1 71 ? 7.675 -28.954 -20.328 1.00 14.04 174 ARG A O 1
ATOM 569 N N . HIS A 1 72 ? 5.998 -28.727 -21.813 1.00 14.53 175 HIS A N 1
ATOM 570 C CA . HIS A 1 72 ? 6.664 -29.447 -22.899 1.00 14.53 175 HIS A CA 1
ATOM 571 C C . HIS A 1 72 ? 7.134 -28.392 -23.894 1.00 14.53 175 HIS A C 1
ATOM 572 O O . HIS A 1 72 ? 6.402 -28.000 -24.807 1.00 14.53 175 HIS A O 1
ATOM 579 N N . TRP A 1 73 ? 8.366 -27.927 -23.716 1.00 13.83 176 TRP A N 1
ATOM 580 C CA . TRP A 1 73 ? 8.874 -26.821 -24.515 1.00 13.83 176 TRP A CA 1
ATOM 581 C C . TRP A 1 73 ? 9.255 -27.289 -25.913 1.00 13.83 176 TRP A C 1
ATOM 582 O O . TRP A 1 73 ? 9.834 -28.364 -26.090 1.00 13.83 176 TRP A O 1
ATOM 593 N N . GLN A 1 74 ? 8.906 -26.479 -26.908 1.00 13.87 177 GLN A N 1
ATOM 594 C CA . GLN A 1 74 ? 9.162 -26.794 -28.303 1.00 13.87 177 GLN A CA 1
ATOM 595 C C . GLN A 1 74 ? 9.722 -25.569 -29.008 1.00 13.87 177 GLN A C 1
ATOM 596 O O . GLN A 1 74 ? 9.346 -24.436 -28.693 1.00 13.87 177 GLN A O 1
ATOM 602 N N . TRP A 1 75 ? 10.626 -25.803 -29.954 1.00 13.58 178 TRP A N 1
ATOM 603 C CA . TRP A 1 75 ? 11.125 -24.746 -30.819 1.00 13.58 178 TRP A CA 1
ATOM 604 C C . TRP A 1 75 ? 10.296 -24.684 -32.097 1.00 13.58 178 TRP A C 1
ATOM 605 O O . TRP A 1 75 ? 9.812 -25.704 -32.596 1.00 13.58 178 TRP A O 1
ATOM 616 N N . VAL A 1 76 ? 10.132 -23.467 -32.624 1.00 13.71 179 VAL A N 1
ATOM 617 C CA . VAL A 1 76 ? 9.344 -23.282 -33.840 1.00 13.71 179 VAL A CA 1
ATOM 618 C C . VAL A 1 76 ? 9.946 -24.073 -34.996 1.00 13.71 179 VAL A C 1
ATOM 619 O O . VAL A 1 76 ? 9.222 -24.645 -35.820 1.00 13.71 179 VAL A O 1
ATOM 623 N N . ASP A 1 77 ? 11.275 -24.128 -35.073 1.00 14.28 180 ASP A N 1
ATOM 624 C CA . ASP A 1 77 ? 11.960 -24.860 -36.130 1.00 14.28 180 ASP A CA 1
ATOM 625 C C . ASP A 1 77 ? 12.057 -26.357 -35.847 1.00 14.28 180 ASP A C 1
ATOM 626 O O . ASP A 1 77 ? 12.779 -27.059 -36.566 1.00 14.28 180 ASP A O 1
ATOM 631 N N . GLN A 1 78 ? 11.375 -26.843 -34.807 1.00 14.54 181 GLN A N 1
ATOM 632 C CA . GLN A 1 78 ? 11.187 -28.261 -34.507 1.00 14.54 181 GLN A CA 1
ATOM 633 C C . GLN A 1 78 ? 12.442 -28.950 -33.982 1.00 14.54 181 GLN A C 1
ATOM 634 O O . GLN A 1 78 ? 12.449 -30.181 -33.850 1.00 14.54 181 GLN A O 1
ATOM 640 N N . THR A 1 79 ? 13.501 -28.204 -33.673 1.00 14.55 182 THR A N 1
ATOM 641 C CA . THR A 1 79 ? 14.729 -28.830 -33.210 1.00 14.55 182 THR A CA 1
ATOM 642 C C . THR A 1 79 ? 14.623 -29.201 -31.733 1.00 14.55 182 THR A C 1
ATOM 643 O O . THR A 1 79 ? 13.839 -28.596 -30.991 1.00 14.55 182 THR A O 1
ATOM 647 N N . PRO A 1 80 ? 15.391 -30.191 -31.273 1.00 15.13 183 PRO A N 1
ATOM 648 C CA . PRO A 1 80 ? 15.242 -30.675 -29.897 1.00 15.13 183 PRO A CA 1
ATOM 649 C C . PRO A 1 80 ? 15.499 -29.588 -28.857 1.00 15.13 183 PRO A C 1
ATOM 650 O O . PRO A 1 80 ? 16.252 -28.639 -29.085 1.00 15.13 183 PRO A O 1
ATOM 654 N N . TYR A 1 81 ? 14.851 -29.751 -27.709 1.00 15.19 184 TYR A N 1
ATOM 655 C CA . TYR A 1 81 ? 15.013 -28.878 -26.554 1.00 15.19 184 TYR A CA 1
ATOM 656 C C . TYR A 1 81 ? 15.859 -29.609 -25.518 1.00 15.19 184 TYR A C 1
ATOM 657 O O . TYR A 1 81 ? 15.501 -30.711 -25.089 1.00 15.19 184 TYR A O 1
ATOM 666 N N . ASN A 1 82 ? 16.983 -29.006 -25.126 1.00 16.04 185 ASN A N 1
ATOM 667 C CA . ASN A 1 82 ? 17.840 -29.556 -24.077 1.00 16.04 185 ASN A CA 1
ATOM 668 C C . ASN A 1 82 ? 17.883 -28.565 -22.923 1.00 16.04 185 ASN A C 1
ATOM 669 O O . ASN A 1 82 ? 18.441 -27.470 -23.057 1.00 16.04 185 ASN A O 1
ATOM 674 N N . GLU A 1 83 ? 17.314 -28.964 -21.783 1.00 16.13 186 GLU A N 1
ATOM 675 C CA . GLU A 1 83 ? 17.158 -28.050 -20.655 1.00 16.13 186 GLU A CA 1
ATOM 676 C C . GLU A 1 83 ? 18.503 -27.563 -20.119 1.00 16.13 186 GLU A C 1
ATOM 677 O O . GLU A 1 83 ? 18.615 -26.412 -19.679 1.00 16.13 186 GLU A O 1
ATOM 683 N N . SER A 1 84 ? 19.537 -28.407 -20.170 1.00 16.04 187 SER A N 1
ATOM 684 C CA . SER A 1 84 ? 20.835 -28.013 -19.625 1.00 16.04 187 SER A CA 1
ATOM 685 C C . SER A 1 84 ? 21.435 -26.833 -20.378 1.00 16.04 187 SER A C 1
ATOM 686 O O . SER A 1 84 ? 22.255 -26.097 -19.819 1.00 16.04 187 SER A O 1
ATOM 689 N N . SER A 1 85 ? 21.049 -26.638 -21.638 1.00 15.63 188 SER A N 1
ATOM 690 C CA . SER A 1 85 ? 21.501 -25.498 -22.435 1.00 15.63 188 SER A CA 1
ATOM 691 C C . SER A 1 85 ? 20.426 -24.422 -22.535 1.00 15.63 188 SER A C 1
ATOM 692 O O . SER A 1 85 ? 20.165 -23.882 -23.616 1.00 15.63 188 SER A O 1
ATOM 695 N N . THR A 1 86 ? 19.783 -24.096 -21.419 1.00 14.71 189 THR A N 1
ATOM 696 C CA . THR A 1 86 ? 18.771 -23.053 -21.371 1.00 14.71 189 THR A CA 1
ATOM 697 C C . THR A 1 86 ? 19.245 -21.902 -20.495 1.00 14.71 189 THR A C 1
ATOM 698 O O . THR A 1 86 ? 20.131 -22.053 -19.651 1.00 14.71 189 THR A O 1
ATOM 702 N N . PHE A 1 87 ? 18.631 -20.739 -20.706 1.00 13.32 190 PHE A N 1
ATOM 703 C CA . PHE A 1 87 ? 18.991 -19.542 -19.959 1.00 13.32 190 PHE A CA 1
ATOM 704 C C . PHE A 1 87 ? 17.814 -19.047 -19.130 1.00 13.32 190 PHE A C 1
ATOM 705 O O . PHE A 1 87 ? 17.499 -17.854 -19.140 1.00 13.32 190 PHE A O 1
ATOM 713 N N . TRP A 1 88 ? 17.161 -19.957 -18.412 1.00 13.28 191 TRP A N 1
ATOM 714 C CA . TRP A 1 88 ? 16.035 -19.581 -17.569 1.00 13.28 191 TRP A CA 1
ATOM 715 C C . TRP A 1 88 ? 16.507 -18.729 -16.399 1.00 13.28 191 TRP A C 1
ATOM 716 O O . TRP A 1 88 ? 17.489 -19.064 -15.731 1.00 13.28 191 TRP A O 1
ATOM 727 N N . HIS A 1 89 ? 15.804 -17.627 -16.154 1.00 12.72 192 HIS A N 1
ATOM 728 C CA . HIS A 1 89 ? 15.968 -16.912 -14.902 1.00 12.72 192 HIS A CA 1
ATOM 729 C C . HIS A 1 89 ? 15.675 -17.850 -13.731 1.00 12.72 192 HIS A C 1
ATOM 730 O O . HIS A 1 89 ? 14.924 -18.821 -13.877 1.00 12.72 192 HIS A O 1
ATOM 737 N N . PRO A 1 90 ? 16.254 -17.591 -12.560 1.00 13.08 193 PRO A N 1
ATOM 738 C CA . PRO A 1 90 ? 15.756 -18.242 -11.345 1.00 13.08 193 PRO A CA 1
ATOM 739 C C . PRO A 1 90 ? 14.270 -17.951 -11.196 1.00 13.08 193 PRO A C 1
ATOM 740 O O . PRO A 1 90 ? 13.780 -16.909 -11.641 1.00 13.08 193 PRO A O 1
ATOM 744 N N . ARG A 1 91 ? 13.555 -18.891 -10.572 1.00 13.72 194 ARG A N 1
ATOM 745 C CA . ARG A 1 91 ? 12.101 -18.920 -10.410 1.00 13.72 194 ARG A CA 1
ATOM 746 C C . ARG A 1 91 ? 11.371 -19.284 -11.704 1.00 13.72 194 ARG A C 1
ATOM 747 O O . ARG A 1 91 ? 10.143 -19.438 -11.680 1.00 13.72 194 ARG A O 1
ATOM 755 N N . GLU A 1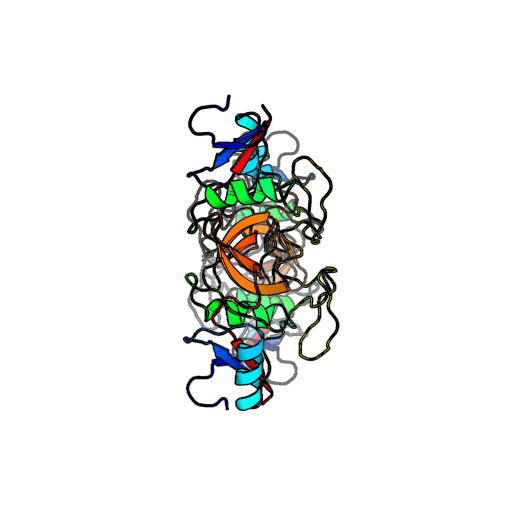 92 ? 12.072 -19.442 -12.824 1.00 13.09 195 GLU A N 1
ATOM 756 C CA . GLU A 1 92 ? 11.405 -19.599 -14.115 1.00 13.09 195 GLU A CA 1
ATOM 757 C C . GLU A 1 92 ? 11.712 -20.946 -14.772 1.00 13.09 195 GLU A C 1
ATOM 758 O O . GLU A 1 92 ? 12.827 -21.449 -14.651 1.00 13.09 195 GLU A O 1
ATOM 764 N N . PRO A 1 93 ? 10.725 -21.536 -15.476 1.00 13.16 196 PRO A N 1
ATOM 765 C CA . PRO A 1 93 ? 9.348 -21.080 -15.717 1.00 13.16 196 PRO A CA 1
ATOM 766 C C . PRO A 1 93 ? 8.515 -21.046 -14.440 1.00 13.16 196 PRO A C 1
ATOM 767 O O . PRO A 1 93 ? 8.778 -21.821 -13.522 1.00 13.16 196 PRO A O 1
ATOM 771 N N . SER A 1 94 ? 7.517 -20.162 -14.388 1.00 13.27 197 SER A N 1
ATOM 772 C CA . SER A 1 94 ? 6.831 -19.862 -13.142 1.00 13.27 197 SER A CA 1
ATOM 773 C C . SER A 1 94 ? 5.343 -20.178 -13.134 1.00 13.27 197 SER A C 1
ATOM 774 O O . SER A 1 94 ? 4.768 -20.274 -12.045 1.00 13.27 197 SER A O 1
ATOM 777 N N . ASP A 1 95 ? 4.703 -20.348 -14.293 1.00 13.19 198 ASP A N 1
ATOM 778 C CA . ASP A 1 95 ? 3.250 -20.470 -14.311 1.00 13.19 198 ASP A CA 1
ATOM 779 C C . ASP A 1 95 ? 2.791 -21.309 -15.496 1.00 13.19 198 ASP A C 1
ATOM 780 O O . ASP A 1 95 ? 3.202 -21.029 -16.634 1.00 13.19 198 ASP A O 1
ATOM 785 N N . PRO A 1 96 ? 1.956 -22.327 -15.267 1.00 13.37 199 PRO A N 1
ATOM 786 C CA . PRO A 1 96 ? 1.402 -23.097 -16.395 1.00 13.37 199 PRO A CA 1
ATOM 787 C C . PRO A 1 96 ? 0.704 -22.247 -17.445 1.00 13.37 199 PRO A C 1
ATOM 788 O O . PRO A 1 96 ? 0.704 -22.617 -18.626 1.00 13.37 199 PRO A O 1
ATOM 792 N N . ASN A 1 97 ? 0.110 -21.119 -17.059 1.00 13.18 200 ASN A N 1
ATOM 793 C CA . ASN A 1 97 ? -0.630 -20.289 -18.001 1.00 13.18 200 ASN A CA 1
ATOM 794 C C . ASN A 1 97 ? 0.257 -19.327 -18.784 1.00 13.18 200 ASN A C 1
ATOM 795 O O . ASN A 1 97 ? -0.243 -18.658 -19.696 1.00 13.18 200 ASN A O 1
ATOM 800 N N . GLU A 1 98 ? 1.548 -19.242 -18.460 1.00 13.08 201 GLU A N 1
ATOM 801 C CA . GLU A 1 98 ? 2.514 -18.469 -19.241 1.00 13.08 201 GLU A CA 1
ATOM 802 C C . GLU A 1 98 ? 3.208 -19.444 -20.186 1.00 13.08 201 GLU A C 1
ATOM 803 O O . GLU A 1 98 ? 4.088 -20.203 -19.774 1.00 13.08 201 GLU A O 1
ATOM 809 N N . ARG A 1 99 ? 2.817 -19.415 -21.459 1.00 13.28 202 ARG A N 1
ATOM 810 C CA . ARG A 1 99 ? 3.164 -20.464 -22.407 1.00 13.28 202 ARG A CA 1
ATOM 811 C C . ARG A 1 99 ? 4.167 -20.020 -23.463 1.00 13.28 202 ARG A C 1
ATOM 812 O O . ARG A 1 99 ? 4.444 -20.780 -24.396 1.00 13.28 202 ARG A O 1
ATOM 820 N N . CYS A 1 100 ? 4.722 -18.821 -23.345 1.00 12.56 203 CYS A N 1
ATOM 821 C CA . CYS A 1 100 ? 5.623 -18.315 -24.366 1.00 12.56 203 CYS A CA 1
ATOM 822 C C . CYS A 1 100 ? 6.821 -17.667 -23.694 1.00 12.56 203 CYS A C 1
ATOM 823 O O . CYS A 1 100 ? 6.683 -17.018 -22.654 1.00 12.56 203 CYS A O 1
ATOM 826 N N . VAL A 1 101 ? 7.997 -17.866 -24.281 1.00 12.18 204 VAL A N 1
ATOM 827 C CA . VAL A 1 101 ? 9.263 -17.474 -23.675 1.00 12.18 204 VAL A CA 1
ATOM 828 C C . VAL A 1 101 ? 9.696 -16.131 -24.239 1.00 12.18 204 VAL A C 1
ATOM 829 O O . VAL A 1 101 ? 9.626 -15.901 -25.452 1.00 12.18 204 VAL A O 1
ATOM 833 N N . VAL A 1 102 ? 10.147 -15.240 -23.359 1.00 12.02 205 VAL A N 1
ATOM 834 C CA . VAL A 1 102 ? 10.709 -13.959 -23.760 1.00 12.02 205 VAL A CA 1
ATOM 835 C C . VAL A 1 102 ? 12.105 -13.817 -23.173 1.00 12.02 205 VAL A C 1
ATOM 836 O O . VAL A 1 102 ? 12.429 -14.399 -22.133 1.00 12.02 205 VAL A O 1
ATOM 840 N N . LEU A 1 103 ? 12.936 -13.036 -23.860 1.00 11.87 206 LEU A N 1
ATOM 841 C CA . LEU A 1 103 ? 14.206 -12.574 -23.317 1.00 11.87 206 LEU A CA 1
ATOM 842 C C . LEU A 1 103 ? 13.954 -11.254 -22.601 1.00 11.87 206 LEU A C 1
ATOM 843 O O . LEU A 1 103 ? 13.470 -10.297 -23.213 1.00 11.87 206 LEU A O 1
ATOM 848 N N . ASN A 1 104 ? 14.265 -11.202 -21.311 1.00 12.25 207 ASN A N 1
ATOM 849 C CA . ASN A 1 104 ? 14.051 -9.985 -20.545 1.00 12.25 207 ASN A CA 1
ATOM 850 C C . ASN A 1 104 ? 15.200 -9.783 -19.571 1.00 12.25 207 ASN A C 1
ATOM 851 O O . ASN A 1 104 ? 15.868 -10.736 -19.161 1.00 12.25 207 ASN A O 1
ATOM 856 N N . PHE A 1 105 ? 15.424 -8.524 -19.217 1.00 12.01 208 PHE A N 1
ATOM 857 C CA . PHE A 1 105 ? 16.487 -8.122 -18.313 1.00 12.01 208 PHE A CA 1
ATOM 858 C C . PHE A 1 105 ? 15.901 -7.811 -16.942 1.00 12.01 208 PHE A C 1
ATOM 859 O O . PHE A 1 105 ? 14.777 -7.316 -16.829 1.00 12.01 208 PHE A O 1
ATOM 867 N N . ARG A 1 106 ? 16.668 -8.120 -15.897 1.00 12.26 209 ARG A N 1
ATOM 868 C CA . ARG A 1 106 ? 16.252 -7.866 -14.525 1.00 12.26 209 ARG A CA 1
ATOM 869 C C . ARG A 1 106 ? 17.352 -7.114 -13.789 1.00 12.26 209 ARG A C 1
ATOM 870 O O . ARG A 1 106 ? 18.533 -7.233 -14.122 1.00 12.26 209 ARG A O 1
ATOM 878 N N . LYS A 1 107 ? 16.951 -6.338 -12.777 1.00 12.23 210 LYS A N 1
ATOM 879 C CA . LYS A 1 107 ? 17.820 -5.327 -12.185 1.00 12.23 210 LYS A CA 1
ATOM 880 C C . LYS A 1 107 ? 18.473 -5.742 -10.872 1.00 12.23 210 LYS A C 1
ATOM 881 O O . LYS A 1 107 ? 19.442 -5.096 -10.458 1.00 12.23 210 LYS A O 1
ATOM 887 N N . SER A 1 108 ? 17.978 -6.776 -10.199 1.00 12.04 211 SER A N 1
ATOM 888 C CA . SER A 1 108 ? 18.553 -7.160 -8.908 1.00 12.04 211 SER A CA 1
ATOM 889 C C . SER A 1 108 ? 18.643 -8.672 -8.725 1.00 12.04 211 SER A C 1
ATOM 890 O O . SER A 1 108 ? 17.707 -9.295 -8.225 1.00 12.04 211 SER A O 1
ATOM 893 N N . PRO A 1 109 ? 19.782 -9.267 -9.121 1.00 12.08 212 PRO A N 1
ATOM 894 C CA . PRO A 1 109 ? 20.917 -8.577 -9.742 1.00 12.08 212 PRO A CA 1
ATOM 895 C C . PRO A 1 109 ? 20.745 -8.422 -11.249 1.00 12.08 212 PRO A C 1
ATOM 896 O O . PRO A 1 109 ? 19.820 -9.001 -11.819 1.00 12.08 212 PRO A O 1
ATOM 900 N N . LYS A 1 110 ? 21.626 -7.652 -11.881 1.00 11.93 213 LYS A N 1
ATOM 901 C CA . LYS A 1 110 ? 21.550 -7.447 -13.322 1.00 11.93 213 LYS A CA 1
ATOM 902 C C . LYS A 1 110 ? 21.822 -8.760 -14.049 1.00 11.93 213 LYS A C 1
ATOM 903 O O . LYS A 1 110 ? 22.906 -9.338 -13.917 1.00 11.93 213 LYS A O 1
ATOM 909 N N . ARG A 1 111 ? 20.838 -9.234 -14.814 1.00 12.00 214 ARG A N 1
ATOM 910 C CA . ARG A 1 111 ? 20.952 -10.531 -15.473 1.00 12.00 214 ARG A CA 1
ATOM 911 C C . ARG A 1 111 ? 20.021 -10.593 -16.677 1.00 12.00 214 ARG A C 1
ATOM 912 O O . ARG A 1 111 ? 18.839 -10.251 -16.567 1.00 12.00 214 ARG A O 1
ATOM 920 N N . TRP A 1 112 ? 20.556 -11.032 -17.816 1.00 11.77 215 TRP A N 1
ATOM 921 C CA . TRP A 1 112 ? 19.745 -11.402 -18.968 1.00 11.77 215 TRP A CA 1
ATOM 922 C C . TRP A 1 112 ? 19.316 -12.858 -18.844 1.00 11.77 215 TRP A C 1
ATOM 923 O O . TRP A 1 112 ? 20.112 -13.719 -18.461 1.00 11.77 215 TRP A O 1
ATOM 934 N N . GLY A 1 113 ? 18.059 -13.134 -19.173 1.00 12.43 216 GLY A N 1
ATOM 935 C CA . GLY A 1 113 ? 17.587 -14.503 -19.074 1.00 12.43 216 GLY A CA 1
ATOM 936 C C . GLY A 1 113 ? 16.232 -14.677 -19.723 1.00 12.43 216 GLY A C 1
ATOM 937 O O . GLY A 1 113 ? 15.657 -13.742 -20.286 1.00 12.43 216 GLY A O 1
ATOM 938 N N . TRP A 1 114 ? 15.730 -15.906 -19.631 1.00 12.91 217 TRP A N 1
ATOM 939 C CA . TRP A 1 114 ? 14.441 -16.287 -20.185 1.00 12.91 217 TRP A CA 1
ATOM 940 C C . TRP A 1 114 ? 13.341 -16.152 -19.139 1.00 12.91 217 TRP A C 1
ATOM 941 O O . TRP A 1 114 ? 13.588 -16.183 -17.932 1.00 12.91 217 TRP A O 1
ATOM 952 N N . ASN A 1 115 ? 12.107 -16.022 -19.622 1.00 12.81 218 ASN A N 1
ATOM 953 C CA . ASN A 1 115 ? 10.949 -15.964 -18.739 1.00 12.81 218 ASN A CA 1
ATOM 954 C C . ASN A 1 115 ? 9.706 -16.345 -19.524 1.00 12.81 218 ASN A C 1
ATOM 955 O O . ASN A 1 115 ? 9.443 -15.771 -20.585 1.00 12.81 218 ASN A O 1
ATOM 960 N N . ASP A 1 116 ? 8.947 -17.304 -19.003 1.00 12.93 219 ASP A N 1
ATOM 961 C CA . ASP A 1 116 ? 7.665 -17.654 -19.598 1.00 12.93 219 ASP A CA 1
ATOM 962 C C . ASP A 1 116 ? 6.654 -16.573 -19.245 1.00 12.93 219 ASP A C 1
ATOM 963 O O . ASP A 1 116 ? 6.411 -16.302 -18.063 1.00 12.93 219 ASP A O 1
ATOM 968 N N . VAL A 1 117 ? 6.088 -15.937 -20.266 1.00 12.63 220 VAL A N 1
ATOM 969 C CA . VAL A 1 117 ? 5.052 -14.934 -20.103 1.00 12.63 220 VAL A CA 1
ATOM 970 C C . VAL A 1 117 ? 3.854 -15.331 -20.960 1.00 12.63 220 VAL A C 1
ATOM 971 O O . VAL A 1 117 ? 3.872 -16.349 -21.656 1.00 12.63 220 VAL A O 1
ATOM 975 N N . ASN A 1 118 ? 2.808 -14.506 -20.910 1.00 12.49 221 ASN A N 1
ATOM 976 C CA . ASN A 1 118 ? 1.636 -14.763 -21.730 1.00 12.49 221 ASN A CA 1
ATOM 977 C C . ASN A 1 118 ? 1.971 -14.660 -23.211 1.00 12.49 221 ASN A C 1
ATOM 978 O O . ASN A 1 118 ? 2.864 -13.915 -23.622 1.00 12.49 221 ASN A O 1
ATOM 983 N N . CYS A 1 119 ? 1.225 -15.418 -24.013 1.00 12.44 222 CYS A N 1
ATOM 984 C CA . CYS A 1 119 ? 1.385 -15.417 -25.458 1.00 12.44 222 CYS A CA 1
ATOM 985 C C . CYS A 1 119 ? 0.570 -14.327 -26.140 1.00 12.44 222 CYS A C 1
ATOM 986 O O . CYS A 1 119 ? 0.998 -13.807 -27.176 1.00 12.44 222 CYS A O 1
ATOM 989 N N . LEU A 1 120 ? -0.588 -13.958 -25.587 1.00 12.31 223 LEU A N 1
ATOM 990 C CA . LEU A 1 120 ? -1.449 -12.995 -26.269 1.00 12.31 223 LEU A CA 1
ATOM 991 C C . LEU A 1 120 ? -0.990 -11.560 -26.037 1.00 12.31 223 LEU A C 1
ATOM 992 O O . LEU A 1 120 ? -1.049 -10.733 -26.953 1.00 12.31 223 LEU A O 1
ATOM 997 N N . GLY A 1 121 ? -0.543 -11.246 -24.822 1.00 12.23 224 GLY A N 1
ATOM 998 C CA . GLY A 1 121 ? -0.029 -9.933 -24.508 1.00 12.23 224 GLY A CA 1
ATOM 999 C C . GLY A 1 121 ? 1.114 -9.539 -25.421 1.00 12.23 224 GLY A C 1
ATOM 1000 O O . GLY A 1 121 ? 2.146 -10.215 -25.494 1.00 12.23 224 GLY A O 1
ATOM 1001 N N . PRO A 1 122 ? 0.942 -8.434 -26.145 1.00 12.14 225 PRO A N 1
ATOM 1002 C CA . PRO A 1 122 ? 1.927 -8.060 -27.167 1.00 12.14 225 PRO A CA 1
ATOM 1003 C C . PRO A 1 122 ? 3.292 -7.752 -26.568 1.00 12.14 225 PRO A C 1
ATOM 1004 O O . PRO A 1 122 ? 3.407 -7.130 -25.510 1.00 12.14 225 PRO A O 1
ATOM 1008 N N . GLN A 1 123 ? 4.331 -8.210 -27.262 1.00 12.07 226 GLN A N 1
ATOM 1009 C CA . GLN A 1 123 ? 5.715 -7.954 -26.897 1.00 12.07 226 GLN A CA 1
ATOM 1010 C C . GLN A 1 123 ? 6.517 -7.741 -28.171 1.00 12.07 226 GLN A C 1
ATOM 1011 O O . GLN A 1 123 ? 6.040 -7.985 -29.283 1.00 12.07 226 GLN A O 1
ATOM 1017 N N . ARG A 1 124 ? 7.752 -7.281 -28.004 1.00 11.77 227 ARG A N 1
ATOM 1018 C CA . ARG A 1 124 ? 8.675 -7.289 -29.122 1.00 11.77 227 ARG A CA 1
ATOM 1019 C C . ARG A 1 124 ? 9.136 -8.721 -29.390 1.00 11.77 227 ARG A C 1
ATOM 1020 O O . ARG A 1 124 ? 8.835 -9.650 -28.635 1.00 11.77 227 ARG A O 1
ATOM 1028 N N . SER A 1 125 ? 9.860 -8.907 -30.490 1.00 11.81 228 SER A N 1
ATOM 1029 C CA . SER A 1 125 ? 10.272 -10.245 -30.890 1.00 11.81 228 SER A CA 1
ATOM 1030 C C . SER A 1 125 ? 11.592 -10.161 -31.646 1.00 11.81 228 SER A C 1
ATOM 1031 O O . SER A 1 125 ? 12.129 -9.077 -31.887 1.00 11.81 228 SER A O 1
ATOM 1034 N N . VAL A 1 126 ? 12.120 -11.328 -32.006 1.00 12.10 229 VAL A N 1
ATOM 1035 C CA . VAL A 1 126 ? 13.353 -11.442 -32.776 1.00 12.10 229 VAL A CA 1
ATOM 1036 C C . VAL A 1 126 ? 13.115 -12.448 -33.891 1.00 12.10 229 VAL A C 1
ATOM 1037 O O . VAL A 1 126 ? 12.826 -13.619 -33.622 1.00 12.10 229 VAL A O 1
ATOM 1041 N N . CYS A 1 127 ? 13.231 -11.996 -35.134 1.00 12.48 230 CYS A N 1
ATOM 1042 C CA . CYS A 1 127 ? 13.147 -12.887 -36.280 1.00 12.48 230 CYS A CA 1
ATOM 1043 C C . CYS A 1 127 ? 14.542 -13.358 -36.663 1.00 12.48 230 CYS A C 1
ATOM 1044 O O . CYS A 1 127 ? 15.494 -12.574 -36.660 1.00 12.48 230 CYS A O 1
ATOM 1047 N N . GLU A 1 128 ? 14.661 -14.645 -36.981 1.00 12.56 231 GLU A N 1
ATOM 1048 C CA . GLU A 1 128 ? 15.922 -15.237 -37.411 1.00 12.56 231 GLU A CA 1
ATOM 1049 C C . GLU A 1 128 ? 15.767 -15.741 -38.837 1.00 12.56 231 GLU A C 1
ATOM 1050 O O . GLU A 1 128 ? 14.962 -16.643 -39.095 1.00 12.56 231 GLU A O 1
ATOM 1056 N N . MET A 1 129 ? 16.537 -15.165 -39.755 1.00 12.75 232 MET A N 1
ATOM 1057 C CA . MET A 1 129 ? 16.524 -15.556 -41.159 1.00 12.75 232 MET A CA 1
ATOM 1058 C C . MET A 1 129 ? 17.806 -16.308 -41.495 1.00 12.75 232 MET A C 1
ATOM 1059 O O . MET A 1 129 ? 18.901 -15.873 -41.123 1.00 12.75 232 MET A O 1
ATOM 1064 N N . MET A 1 130 ? 17.667 -17.431 -42.198 1.00 12.40 233 MET A N 1
ATOM 1065 C CA . MET A 1 130 ? 18.811 -18.226 -42.625 1.00 12.40 233 MET A CA 1
ATOM 1066 C C . MET A 1 130 ? 19.262 -17.750 -44.001 1.00 12.40 233 MET A C 1
ATOM 1067 O O . MET A 1 130 ? 18.477 -17.750 -44.955 1.00 12.40 233 MET A O 1
ATOM 1072 N N . LYS A 1 131 ? 20.525 -17.350 -44.102 1.00 12.27 234 LYS A N 1
ATOM 1073 C CA . LYS A 1 131 ? 21.048 -16.718 -45.309 1.00 12.27 234 LYS A CA 1
ATOM 1074 C C . LYS A 1 131 ? 21.554 -17.747 -46.317 1.00 12.27 234 LYS A C 1
ATOM 1075 O O . LYS A 1 131 ? 21.762 -18.911 -45.980 1.00 12.27 234 LYS A O 1
ATOM 1081 N N . SER B 1 2 ? 22.514 -10.933 15.379 1.00 13.39 105 SER B N 1
ATOM 1082 C CA . SER B 1 2 ? 22.673 -9.974 14.291 1.00 13.39 105 SER B CA 1
ATOM 1083 C C . SER B 1 2 ? 24.135 -9.867 13.861 1.00 13.39 105 SER B C 1
ATOM 1084 O O . SER B 1 2 ? 25.039 -10.272 14.591 1.00 13.39 105 SER B O 1
ATOM 1087 N N . CYS B 1 3 ? 24.358 -9.306 12.664 1.00 13.43 106 CYS B N 1
ATOM 1088 C CA . CYS B 1 3 ? 25.669 -9.189 12.047 1.00 13.43 106 CYS B CA 1
ATOM 1089 C C . CYS B 1 3 ? 26.393 -7.936 12.531 1.00 13.43 106 CYS B C 1
ATOM 1090 O O . CYS B 1 3 ? 25.754 -6.948 12.911 1.00 13.43 106 CYS B O 1
ATOM 1093 N N . PRO B 1 4 ? 27.727 -7.961 12.533 1.00 13.69 107 PRO B N 1
ATOM 1094 C CA . PRO B 1 4 ? 28.493 -6.788 12.971 1.00 13.69 107 PRO B CA 1
ATOM 1095 C C . PRO B 1 4 ? 28.274 -5.598 12.048 1.00 13.69 107 PRO B C 1
ATOM 1096 O O . PRO B 1 4 ? 27.662 -5.693 10.981 1.00 13.69 107 PRO B O 1
ATOM 1100 N N . LYS B 1 5 ? 28.795 -4.452 12.483 1.00 14.06 108 LYS B N 1
ATOM 1101 C CA . LYS B 1 5 ? 28.701 -3.238 11.684 1.00 14.06 108 LYS B CA 1
ATOM 1102 C C . LYS B 1 5 ? 29.465 -3.405 10.377 1.00 14.06 108 LYS B C 1
ATOM 1103 O O . LYS B 1 5 ? 30.525 -4.037 10.334 1.00 14.06 108 LYS B O 1
ATOM 1109 N N . ASN B 1 6 ? 28.909 -2.840 9.303 1.00 14.07 109 ASN B N 1
ATOM 1110 C CA . ASN B 1 6 ? 29.510 -2.904 7.969 1.00 14.07 109 ASN B CA 1
ATOM 1111 C C . ASN B 1 6 ? 29.645 -4.347 7.489 1.00 14.07 109 ASN B C 1
ATOM 1112 O O . ASN B 1 6 ? 30.596 -4.703 6.791 1.00 14.07 109 ASN B O 1
ATOM 1117 N N . TRP B 1 7 ? 28.681 -5.185 7.867 1.00 13.22 110 TRP B N 1
ATOM 1118 C CA . TRP B 1 7 ? 28.602 -6.566 7.406 1.00 13.22 110 TRP B CA 1
ATOM 1119 C C . TRP B 1 7 ? 27.187 -6.827 6.915 1.00 13.22 110 TRP B C 1
ATOM 1120 O O . TRP B 1 7 ? 26.229 -6.694 7.683 1.00 13.22 110 TRP B O 1
ATOM 1131 N N . LYS B 1 8 ? 27.053 -7.194 5.645 1.00 12.48 111 LYS B N 1
ATOM 1132 C CA . LYS B 1 8 ? 25.739 -7.506 5.107 1.00 12.48 111 LYS B CA 1
ATOM 1133 C C . LYS B 1 8 ? 25.274 -8.864 5.618 1.00 12.48 111 LYS B C 1
ATOM 1134 O O . LYS B 1 8 ? 26.079 -9.756 5.900 1.00 12.48 111 LYS B O 1
ATOM 1140 N N . SER B 1 9 ? 23.957 -9.016 5.737 1.00 12.24 112 SER B N 1
ATOM 1141 C CA . SER B 1 9 ? 23.345 -10.173 6.377 1.00 12.24 112 SER B CA 1
ATOM 1142 C C . SER B 1 9 ? 22.492 -10.943 5.378 1.00 12.24 112 SER B C 1
ATOM 1143 O O . SER B 1 9 ? 21.679 -10.351 4.661 1.00 12.24 112 SER B O 1
ATOM 1146 N N . PHE B 1 10 ? 22.679 -12.261 5.338 1.00 12.02 113 PHE B N 1
ATOM 1147 C CA . PHE B 1 10 ? 21.881 -13.147 4.504 1.00 12.02 113 PHE B CA 1
ATOM 1148 C C . PHE B 1 10 ? 21.744 -14.478 5.223 1.00 12.02 113 PHE B C 1
ATOM 1149 O O . PHE B 1 10 ? 22.723 -14.993 5.770 1.00 12.02 113 PHE B O 1
ATOM 1157 N N . SER B 1 11 ? 20.528 -15.024 5.218 1.00 12.49 114 SER B N 1
ATOM 1158 C CA . SER B 1 11 ? 20.230 -16.274 5.907 1.00 12.49 114 SER B CA 1
ATOM 1159 C C . SER B 1 11 ? 20.683 -16.205 7.361 1.00 12.49 114 SER B C 1
ATOM 1160 O O . SER B 1 11 ? 20.235 -15.336 8.115 1.00 12.49 114 SER B O 1
ATOM 1163 N N . SER B 1 12 ? 21.583 -17.103 7.761 1.00 12.74 115 SER B N 1
ATOM 1164 C CA . SER B 1 12 ? 22.116 -17.126 9.116 1.00 12.74 115 SER B CA 1
ATOM 1165 C C . SER B 1 12 ? 23.592 -16.747 9.163 1.00 12.74 115 SER B C 1
ATOM 1166 O O . SER B 1 12 ? 24.267 -17.022 10.162 1.00 12.74 115 SER B O 1
ATOM 1169 N N . ASN B 1 13 ? 24.109 -16.125 8.107 1.00 12.82 116 ASN B N 1
ATOM 1170 C CA . ASN B 1 13 ? 25.517 -15.773 8.019 1.00 12.82 116 ASN B CA 1
ATOM 1171 C C . ASN B 1 13 ? 25.672 -14.272 7.813 1.00 12.82 116 ASN B C 1
ATOM 1172 O O . ASN B 1 13 ? 24.706 -13.542 7.571 1.00 12.82 116 ASN B O 1
ATOM 1177 N N . CYS B 1 14 ? 26.919 -13.823 7.903 1.00 12.79 117 CYS B N 1
ATOM 1178 C CA . CYS B 1 14 ? 27.285 -12.433 7.695 1.00 12.79 117 CYS B CA 1
ATOM 1179 C C . CYS B 1 14 ? 28.369 -12.362 6.632 1.00 12.79 117 CYS B C 1
ATOM 1180 O O . CYS B 1 14 ? 29.214 -13.259 6.531 1.00 12.79 117 CYS B O 1
ATOM 1183 N N . TYR B 1 15 ? 28.338 -11.303 5.833 1.00 12.29 118 TYR B N 1
ATOM 1184 C CA . TYR B 1 15 ? 29.250 -11.157 4.712 1.00 12.29 118 TYR B CA 1
ATOM 1185 C C . TYR B 1 15 ? 29.877 -9.775 4.744 1.00 12.29 118 TYR B C 1
ATOM 1186 O O . TYR B 1 15 ? 29.209 -8.786 5.057 1.00 12.29 118 TYR B O 1
ATOM 1195 N N . PHE B 1 16 ? 31.166 -9.716 4.424 1.00 12.49 119 PHE B N 1
ATOM 1196 C CA . PHE B 1 16 ? 31.920 -8.467 4.396 1.00 12.49 119 PHE B CA 1
ATOM 1197 C C . PHE B 1 16 ? 32.472 -8.276 2.989 1.00 12.49 119 PHE B C 1
ATOM 1198 O O . PHE B 1 16 ? 33.307 -9.063 2.532 1.00 12.49 119 PHE B O 1
ATOM 1206 N N . ILE B 1 17 ? 31.992 -7.245 2.300 1.00 12.27 120 ILE B N 1
ATOM 1207 C CA . ILE B 1 17 ? 32.493 -6.882 0.979 1.00 12.27 120 ILE B CA 1
ATOM 1208 C C . ILE B 1 17 ? 33.592 -5.845 1.179 1.00 12.27 120 ILE B C 1
ATOM 1209 O O . ILE B 1 17 ? 33.323 -4.708 1.577 1.00 12.27 120 ILE B O 1
ATOM 1214 N N . SER B 1 18 ? 34.832 -6.236 0.905 1.00 12.50 121 SER B N 1
ATOM 1215 C CA . SER B 1 18 ? 35.965 -5.375 1.201 1.00 12.50 121 SER B CA 1
ATOM 1216 C C . SER B 1 18 ? 36.073 -4.234 0.192 1.00 12.50 121 SER B C 1
ATOM 1217 O O . SER B 1 18 ? 35.588 -4.312 -0.942 1.00 12.50 121 SER B O 1
ATOM 1220 N N . THR B 1 19 ? 36.715 -3.153 0.634 1.00 12.86 122 THR B N 1
ATOM 1221 C CA . THR B 1 19 ? 37.162 -2.085 -0.249 1.00 12.86 122 THR B CA 1
ATOM 1222 C C . THR B 1 19 ? 38.668 -2.084 -0.453 1.00 12.86 122 THR B C 1
ATOM 1223 O O . THR B 1 19 ? 39.137 -1.639 -1.503 1.00 12.86 122 THR B O 1
ATOM 1227 N N . GLU B 1 20 ? 39.424 -2.580 0.527 1.00 13.29 123 GLU B N 1
ATOM 1228 C CA . GLU B 1 20 ? 40.855 -2.812 0.412 1.00 13.29 123 GLU B CA 1
ATOM 1229 C C . GLU B 1 20 ? 41.129 -4.041 -0.456 1.00 13.29 123 GLU B C 1
ATOM 1230 O O . GLU B 1 20 ? 40.311 -4.960 -0.558 1.00 13.29 123 GLU B O 1
ATOM 1236 N N . SER B 1 21 ? 42.305 -4.057 -1.075 1.00 13.01 124 SER B N 1
ATOM 1237 C CA . SER B 1 21 ? 42.705 -5.156 -1.940 1.00 13.01 124 SER B CA 1
ATOM 1238 C C . SER B 1 21 ? 43.874 -5.919 -1.331 1.00 13.01 124 SER B C 1
ATOM 1239 O O . SER B 1 21 ? 44.653 -5.374 -0.546 1.00 13.01 124 SER B O 1
ATOM 1242 N N . ALA B 1 22 ? 43.977 -7.193 -1.700 1.00 12.91 125 ALA B N 1
ATOM 1243 C CA . ALA B 1 22 ? 45.045 -8.071 -1.240 1.00 12.91 125 ALA B CA 1
ATOM 1244 C C . ALA B 1 22 ? 45.037 -9.324 -2.101 1.00 12.91 125 ALA B C 1
ATOM 1245 O O . ALA B 1 22 ? 44.056 -9.611 -2.794 1.00 12.91 125 ALA B O 1
ATOM 1247 N N . SER B 1 23 ? 46.140 -10.067 -2.048 1.00 13.18 126 SER B N 1
ATOM 1248 C CA . SER B 1 23 ? 46.221 -11.322 -2.778 1.00 13.18 126 SER B CA 1
ATOM 1249 C C . SER B 1 23 ? 45.201 -12.317 -2.227 1.00 13.18 126 SER B C 1
ATOM 1250 O O . SER B 1 23 ? 44.510 -12.063 -1.236 1.00 13.18 126 SER B O 1
ATOM 1253 N N . TRP B 1 24 ? 45.109 -13.471 -2.887 1.00 13.15 127 TRP B N 1
ATOM 1254 C CA . TRP B 1 24 ? 44.086 -14.444 -2.520 1.00 13.15 127 TRP B CA 1
ATOM 1255 C C . TRP B 1 24 ? 44.343 -15.024 -1.134 1.00 13.15 127 TRP B C 1
ATOM 1256 O O . TRP B 1 24 ? 43.439 -15.065 -0.291 1.00 13.15 127 TRP B O 1
ATOM 1267 N N . GLN B 1 25 ? 45.569 -15.481 -0.876 1.00 13.70 128 GLN B N 1
ATOM 1268 C CA . GLN B 1 25 ? 45.854 -16.086 0.421 1.00 13.70 128 GLN B CA 1
ATOM 1269 C C . GLN B 1 25 ? 45.840 -15.045 1.532 1.00 13.70 128 GLN B C 1
ATOM 1270 O O . GLN B 1 25 ? 45.408 -15.334 2.654 1.00 13.70 128 GLN B O 1
ATOM 1276 N N . ASP B 1 26 ? 46.307 -13.828 1.244 1.00 13.73 129 ASP B N 1
ATOM 1277 C CA . ASP B 1 26 ? 46.204 -12.763 2.235 1.00 13.73 129 ASP B CA 1
ATOM 1278 C C . ASP B 1 26 ? 44.752 -12.380 2.487 1.00 13.73 129 ASP B C 1
ATOM 1279 O O . ASP B 1 26 ? 44.410 -11.961 3.598 1.00 13.73 129 ASP B O 1
ATOM 1284 N N . SER B 1 27 ? 43.889 -12.523 1.478 1.00 13.55 130 SER B N 1
ATOM 1285 C CA . SER B 1 27 ? 42.463 -12.290 1.681 1.00 13.55 130 SER B CA 1
ATOM 1286 C C . SER B 1 27 ? 41.866 -13.350 2.596 1.00 13.55 130 SER B C 1
ATOM 1287 O O . SER B 1 27 ? 41.125 -13.032 3.534 1.00 13.55 130 SER B O 1
ATOM 1290 N N . GLU B 1 28 ? 42.177 -14.622 2.337 1.00 13.91 131 GLU B N 1
ATOM 1291 C CA . GLU B 1 28 ? 41.734 -15.687 3.230 1.00 13.91 131 GLU B CA 1
ATOM 1292 C C . GLU B 1 28 ? 42.298 -15.494 4.632 1.00 13.91 131 GLU B C 1
ATOM 1293 O O . GLU B 1 28 ? 41.608 -15.743 5.627 1.00 13.91 131 GLU B O 1
ATOM 1299 N N . LYS B 1 29 ? 43.548 -15.034 4.731 1.00 14.39 132 LYS B N 1
ATOM 1300 C CA . LYS B 1 29 ? 44.156 -14.798 6.037 1.00 14.39 132 LYS B CA 1
ATOM 1301 C C . LYS B 1 29 ? 43.447 -13.665 6.769 1.00 14.39 132 LYS B C 1
ATOM 1302 O O . LYS B 1 29 ? 43.224 -13.740 7.985 1.00 14.39 132 LYS B O 1
ATOM 1308 N N . ASP B 1 30 ? 43.083 -12.602 6.040 1.00 14.65 133 ASP B N 1
ATOM 1309 C CA . ASP B 1 30 ? 42.252 -11.542 6.610 1.00 14.65 133 ASP B CA 1
ATOM 1310 C C . ASP B 1 30 ? 40.912 -12.071 7.111 1.00 14.65 133 ASP B C 1
ATOM 1311 O O . ASP B 1 30 ? 40.486 -11.738 8.224 1.00 14.65 133 ASP B O 1
ATOM 1316 N N . CYS B 1 31 ? 40.201 -12.826 6.271 1.00 14.11 134 CYS B N 1
ATOM 1317 C CA . CYS B 1 31 ? 38.904 -13.369 6.667 1.00 14.11 134 CYS B CA 1
ATOM 1318 C C . CYS B 1 31 ? 39.034 -14.275 7.883 1.00 14.11 134 CYS B C 1
ATOM 1319 O O . CYS B 1 31 ? 38.127 -14.335 8.721 1.00 14.11 134 CYS B O 1
ATOM 1322 N N . ALA B 1 32 ? 40.149 -15.005 7.984 1.00 14.46 135 ALA B N 1
ATOM 1323 C CA . ALA B 1 32 ? 40.371 -15.867 9.140 1.00 14.46 135 ALA B CA 1
ATOM 1324 C C . ALA B 1 32 ? 40.545 -15.064 10.426 1.00 14.46 135 ALA B C 1
ATOM 1325 O O . ALA B 1 32 ? 40.147 -15.532 11.500 1.00 14.46 135 ALA B O 1
ATOM 1327 N N . ARG B 1 33 ? 41.146 -13.869 10.353 1.00 15.23 136 ARG B N 1
ATOM 1328 C CA . ARG B 1 33 ? 41.318 -13.092 11.578 1.00 15.23 136 ARG B CA 1
ATOM 1329 C C . ARG B 1 33 ? 39.993 -12.550 12.089 1.00 15.23 136 ARG B C 1
ATOM 1330 O O . ARG B 1 33 ? 39.832 -12.368 13.301 1.00 15.23 136 ARG B O 1
ATOM 1338 N N . MET B 1 34 ? 39.036 -12.299 11.199 1.00 14.60 137 MET B N 1
ATOM 1339 C CA . MET B 1 34 ? 37.685 -11.949 11.609 1.00 14.60 137 MET B CA 1
ATOM 1340 C C . MET B 1 34 ? 36.804 -13.180 11.791 1.00 14.60 137 MET B C 1
ATOM 1341 O O . MET B 1 34 ? 35.576 -13.076 11.681 1.00 14.60 137 MET B O 1
ATOM 1346 N N . GLU B 1 35 ? 37.408 -14.335 12.066 1.00 14.31 138 GLU B N 1
ATOM 1347 C CA . GLU B 1 35 ? 36.699 -15.588 12.315 1.00 14.31 138 GLU B CA 1
ATOM 1348 C C . GLU B 1 35 ? 35.718 -15.893 11.185 1.00 14.31 138 GLU B C 1
ATOM 1349 O O . GLU B 1 35 ? 34.518 -16.082 11.389 1.00 14.31 138 GLU B O 1
ATOM 1355 N N . ALA B 1 36 ? 36.262 -15.932 9.972 1.00 13.95 139 ALA B N 1
ATOM 1356 C CA . ALA B 1 36 ? 35.475 -16.179 8.775 1.00 13.95 139 ALA B CA 1
ATOM 1357 C C . ALA B 1 36 ? 36.365 -16.842 7.735 1.00 13.95 139 ALA B C 1
ATOM 1358 O O . ALA B 1 36 ? 37.561 -17.054 7.952 1.00 13.95 139 ALA B O 1
ATOM 1360 N N . HIS B 1 37 ? 35.765 -17.175 6.598 1.00 13.44 140 HIS B N 1
ATOM 1361 C CA . HIS B 1 37 ? 36.473 -17.716 5.452 1.00 13.44 140 HIS B CA 1
ATOM 1362 C C . HIS B 1 37 ? 36.071 -16.923 4.218 1.00 13.44 140 HIS B C 1
ATOM 1363 O O . HIS B 1 37 ? 35.090 -16.176 4.229 1.00 13.44 140 HIS B O 1
ATOM 1370 N N . LEU B 1 38 ? 36.845 -17.076 3.149 1.00 13.11 141 LEU B N 1
ATOM 1371 C CA . LEU B 1 38 ? 36.454 -16.471 1.885 1.00 13.11 141 LEU B CA 1
ATOM 1372 C C . LEU B 1 38 ? 35.119 -17.048 1.430 1.00 13.11 141 LEU B C 1
ATOM 1373 O O . LEU B 1 38 ? 34.752 -18.173 1.782 1.00 13.11 141 LEU B O 1
ATOM 1378 N N . LEU B 1 39 ? 34.386 -16.256 0.650 1.00 12.70 142 LEU B N 1
ATOM 1379 C CA . LEU B 1 39 ? 33.032 -16.624 0.255 1.00 12.70 142 LEU B CA 1
ATOM 1380 C C . LEU B 1 39 ? 33.007 -17.985 -0.427 1.00 12.70 142 LEU B C 1
ATOM 1381 O O . LEU B 1 39 ? 33.782 -18.249 -1.351 1.00 12.70 142 LEU B O 1
ATOM 1386 N N . VAL B 1 40 ? 32.118 -18.854 0.044 1.00 12.77 143 VAL B N 1
ATOM 1387 C CA . VAL B 1 40 ? 31.857 -20.149 -0.572 1.00 12.77 143 VAL B CA 1
ATOM 1388 C C . VAL B 1 40 ? 30.414 -20.128 -1.055 1.00 12.77 143 VAL B C 1
ATOM 1389 O O . VAL B 1 40 ? 29.481 -20.124 -0.241 1.00 12.77 143 VAL B O 1
ATOM 1393 N N . ILE B 1 41 ? 30.225 -20.106 -2.371 1.00 12.64 144 ILE B N 1
ATOM 1394 C CA . ILE B 1 41 ? 28.888 -20.040 -2.953 1.00 12.64 144 ILE B CA 1
ATOM 1395 C C . ILE B 1 41 ? 28.260 -21.427 -2.900 1.00 12.64 144 ILE B C 1
ATOM 1396 O O . ILE B 1 41 ? 28.745 -22.365 -3.539 1.00 12.64 144 ILE B O 1
ATOM 1401 N N . ASN B 1 42 ? 27.177 -21.557 -2.140 1.00 12.39 145 ASN B N 1
ATOM 1402 C CA . ASN B 1 42 ? 26.516 -22.839 -1.927 1.00 12.39 145 ASN B CA 1
ATOM 1403 C C . ASN B 1 42 ? 25.198 -22.984 -2.673 1.00 12.39 145 ASN B C 1
ATOM 1404 O O . ASN B 1 42 ? 24.902 -24.070 -3.178 1.00 12.39 145 ASN B O 1
ATOM 1409 N N . THR B 1 43 ? 24.385 -21.929 -2.750 1.00 12.16 146 THR B N 1
ATOM 1410 C CA . THR B 1 43 ? 23.092 -21.986 -3.420 1.00 12.16 146 THR B CA 1
ATOM 1411 C C . THR B 1 43 ? 22.902 -20.760 -4.307 1.00 12.16 146 THR B C 1
ATOM 1412 O O . THR B 1 43 ? 23.580 -19.740 -4.155 1.00 12.16 146 THR B O 1
ATOM 1416 N N . GLN B 1 44 ? 21.949 -20.882 -5.238 1.00 12.19 147 GLN B N 1
ATOM 1417 C CA . GLN B 1 44 ? 21.648 -19.802 -6.174 1.00 12.19 147 GLN B CA 1
ATOM 1418 C C . GLN B 1 44 ? 21.195 -18.534 -5.460 1.00 12.19 147 GLN B C 1
ATOM 1419 O O . GLN B 1 44 ? 21.500 -17.424 -5.912 1.00 12.19 147 GLN B O 1
ATOM 1425 N N . GLU B 1 45 ? 20.464 -18.674 -4.351 1.00 12.14 148 GLU B N 1
ATOM 1426 C CA . GLU B 1 45 ? 19.994 -17.499 -3.624 1.00 12.14 148 GLU B CA 1
ATOM 1427 C C . GLU B 1 45 ? 21.138 -16.785 -2.917 1.00 12.14 148 GLU B C 1
ATOM 1428 O O . GLU B 1 45 ? 21.099 -15.559 -2.764 1.00 12.14 148 GLU B O 1
ATOM 1434 N N . GLU B 1 46 ? 22.155 -17.528 -2.472 1.00 12.09 149 GLU B N 1
ATOM 1435 C CA . GLU B 1 46 ? 23.309 -16.890 -1.848 1.00 12.09 149 GLU B CA 1
ATOM 1436 C C . GLU B 1 46 ? 24.105 -16.088 -2.868 1.00 12.09 149 GLU B C 1
ATOM 1437 O O . GLU B 1 46 ? 24.509 -14.951 -2.595 1.00 12.09 149 GLU B O 1
ATOM 1443 N N . GLN B 1 47 ? 24.325 -16.660 -4.054 1.00 12.18 150 GLN B N 1
ATOM 1444 C CA . GLN B 1 47 ? 25.092 -15.972 -5.087 1.00 12.18 150 GLN B CA 1
ATOM 1445 C C . GLN B 1 47 ? 24.411 -14.680 -5.521 1.00 12.18 150 GLN B C 1
ATOM 1446 O O . GLN B 1 47 ? 25.071 -13.646 -5.685 1.00 12.18 150 GLN B O 1
ATOM 1452 N N . ASP B 1 48 ? 23.090 -14.715 -5.709 1.00 11.94 151 ASP B N 1
ATOM 1453 C CA . ASP B 1 48 ? 22.391 -13.526 -6.182 1.00 11.94 151 ASP B CA 1
ATOM 1454 C C . ASP B 1 48 ? 22.340 -12.439 -5.116 1.00 11.94 151 ASP B C 1
ATOM 1455 O O . ASP B 1 48 ? 22.326 -11.251 -5.454 1.00 11.94 151 ASP B O 1
ATOM 1460 N N . PHE B 1 49 ? 22.321 -12.815 -3.835 1.00 12.01 152 PHE B N 1
ATOM 1461 C CA . PHE B 1 49 ? 22.402 -11.812 -2.777 1.00 12.01 152 PHE B CA 1
ATOM 1462 C C . PHE B 1 49 ? 23.740 -11.086 -2.806 1.00 12.01 152 PHE B C 1
ATOM 1463 O O . PHE B 1 49 ? 23.809 -9.885 -2.520 1.00 12.01 152 PHE B O 1
ATOM 1471 N N . ILE B 1 50 ? 24.816 -11.805 -3.129 1.00 11.93 153 ILE B N 1
ATOM 1472 C CA . ILE B 1 50 ? 26.134 -11.185 -3.181 1.00 11.93 153 ILE B CA 1
ATOM 1473 C C . ILE B 1 50 ? 26.228 -10.229 -4.363 1.00 11.93 153 ILE B C 1
ATOM 1474 O O . ILE B 1 50 ? 26.750 -9.116 -4.236 1.00 11.93 153 ILE B O 1
ATOM 1479 N N . PHE B 1 51 ? 25.701 -10.636 -5.522 1.00 12.01 154 PHE B N 1
ATOM 1480 C CA . PHE B 1 51 ? 25.879 -9.854 -6.743 1.00 12.01 154 PHE B CA 1
ATOM 1481 C C . PHE B 1 51 ? 25.279 -8.457 -6.621 1.00 12.01 154 PHE B C 1
ATOM 1482 O O . PHE B 1 51 ? 25.836 -7.490 -7.155 1.00 12.01 154 PHE B O 1
ATOM 1490 N N . GLN B 1 52 ? 24.142 -8.327 -5.931 1.00 11.98 155 GLN B N 1
ATOM 1491 C CA . GLN B 1 52 ? 23.528 -7.012 -5.783 1.00 11.98 155 GLN B CA 1
ATOM 1492 C C . GLN B 1 52 ? 24.250 -6.133 -4.776 1.00 11.98 155 GLN B C 1
ATOM 1493 O O . GLN B 1 52 ? 23.932 -4.943 -4.678 1.00 11.98 155 GLN B O 1
ATOM 1499 N N . ASN B 1 53 ? 25.204 -6.681 -4.028 1.00 11.96 156 ASN B N 1
ATOM 1500 C CA . ASN B 1 53 ? 25.970 -5.916 -3.055 1.00 11.96 156 ASN B CA 1
ATOM 1501 C C . ASN B 1 53 ? 27.414 -5.706 -3.488 1.00 11.96 156 ASN B C 1
ATOM 1502 O O . ASN B 1 53 ? 28.231 -5.241 -2.687 1.00 11.96 156 ASN B O 1
ATOM 1507 N N . LEU B 1 54 ? 27.747 -6.037 -4.730 1.00 11.95 157 LEU B N 1
ATOM 1508 C CA . LEU B 1 54 ? 29.079 -5.824 -5.273 1.00 11.95 157 LEU B CA 1
ATOM 1509 C C . LEU B 1 54 ? 29.085 -4.593 -6.170 1.00 11.95 157 LEU B C 1
ATOM 1510 O O . LEU B 1 54 ? 28.057 -4.209 -6.736 1.00 11.95 157 LEU B O 1
ATOM 1515 N N . GLN B 1 55 ? 30.255 -3.972 -6.294 1.00 12.29 158 GLN B N 1
ATOM 1516 C CA . GLN B 1 55 ? 30.442 -2.878 -7.234 1.00 12.29 158 GLN B CA 1
ATOM 1517 C C . GLN B 1 55 ? 30.865 -3.454 -8.577 1.00 12.29 158 GLN B C 1
ATOM 1518 O O . GLN B 1 55 ? 31.802 -4.256 -8.648 1.00 12.29 158 GLN B O 1
ATOM 1524 N N . GLU B 1 56 ? 30.166 -3.044 -9.639 1.00 12.36 159 GLU B N 1
ATOM 1525 C CA . GLU B 1 56 ? 30.331 -3.679 -10.942 1.00 12.36 159 GLU B CA 1
ATOM 1526 C C . GLU B 1 56 ? 31.727 -3.469 -11.517 1.00 12.36 159 GLU B C 1
ATOM 1527 O O . GLU B 1 56 ? 32.214 -4.310 -12.280 1.00 12.36 159 GLU B O 1
ATOM 1533 N N . GLU B 1 57 ? 32.384 -2.368 -11.168 1.00 12.67 160 GLU B N 1
ATOM 1534 C CA . GLU B 1 57 ? 33.688 -2.046 -11.727 1.00 12.67 160 GLU B CA 1
ATOM 1535 C C . GLU B 1 57 ? 34.842 -2.660 -10.941 1.00 12.67 160 GLU B C 1
ATOM 1536 O O . GLU B 1 57 ? 35.995 -2.268 -11.151 1.00 12.67 160 GLU B O 1
ATOM 1542 N N . SER B 1 58 ? 34.565 -3.616 -10.057 1.00 12.42 161 SER B N 1
ATOM 1543 C CA . SER B 1 58 ? 35.602 -4.252 -9.258 1.00 12.42 161 SER B CA 1
ATOM 1544 C C . SER B 1 58 ? 35.378 -5.757 -9.226 1.00 12.42 161 SER B C 1
ATOM 1545 O O . SER B 1 58 ? 34.242 -6.234 -9.292 1.00 12.42 161 SER B O 1
ATOM 1548 N N . ALA B 1 59 ? 36.476 -6.500 -9.128 1.00 12.14 162 ALA B N 1
ATOM 1549 C CA . ALA B 1 59 ? 36.439 -7.945 -8.964 1.00 12.14 162 ALA B CA 1
ATOM 1550 C C . ALA B 1 59 ? 36.637 -8.301 -7.495 1.00 12.14 162 ALA B C 1
ATOM 1551 O O . ALA B 1 59 ? 37.250 -7.547 -6.734 1.00 12.14 162 ALA B O 1
ATOM 1553 N N . TYR B 1 60 ? 36.111 -9.461 -7.100 1.00 12.18 163 TYR B N 1
ATOM 1554 C CA . TYR B 1 60 ? 36.097 -9.874 -5.703 1.00 12.18 163 TYR B CA 1
ATOM 1555 C C . TYR B 1 60 ? 36.550 -11.321 -5.582 1.00 12.18 163 TYR B C 1
ATOM 1556 O O . TYR B 1 60 ? 35.984 -12.208 -6.228 1.00 12.18 163 TYR B O 1
ATOM 1565 N N . PHE B 1 61 ? 37.565 -11.552 -4.751 1.00 12.57 164 PHE B N 1
ATOM 1566 C CA . PHE B 1 61 ? 38.056 -12.902 -4.509 1.00 12.57 164 PHE B CA 1
ATOM 1567 C C . PHE B 1 61 ? 37.028 -13.724 -3.740 1.00 12.57 164 PHE B C 1
ATOM 1568 O O . PHE B 1 61 ? 36.308 -13.206 -2.880 1.00 12.57 164 PHE B O 1
ATOM 1576 N N . VAL B 1 62 ? 36.965 -15.019 -4.053 1.00 12.92 165 VAL B N 1
ATOM 1577 C CA . VAL B 1 62 ? 36.131 -15.966 -3.329 1.00 12.92 165 VAL B CA 1
ATOM 1578 C C . VAL B 1 62 ? 36.966 -17.200 -3.015 1.00 12.92 165 VAL B C 1
ATOM 1579 O O . VAL B 1 62 ? 38.026 -17.429 -3.602 1.00 12.92 165 VAL B O 1
ATOM 1583 N N . GLY B 1 63 ? 36.467 -18.006 -2.082 1.00 13.13 166 GLY B N 1
ATOM 1584 C CA . GLY B 1 63 ? 37.198 -19.168 -1.612 1.00 13.13 166 GLY B CA 1
ATOM 1585 C C . GLY B 1 63 ? 37.167 -20.361 -2.542 1.00 13.13 166 GLY B C 1
ATOM 1586 O O . GLY B 1 63 ? 36.867 -21.480 -2.114 1.00 13.13 166 GLY B O 1
ATOM 1587 N N . LEU B 1 64 ? 37.480 -20.138 -3.816 1.00 13.62 167 LEU B N 1
ATOM 1588 C CA . LEU B 1 64 ? 37.562 -21.202 -4.808 1.00 13.62 167 LEU B CA 1
ATOM 1589 C C . LEU B 1 64 ? 38.893 -21.069 -5.530 1.00 13.62 167 LEU B C 1
ATOM 1590 O O . LEU B 1 64 ? 39.161 -20.036 -6.152 1.00 13.62 167 LEU B O 1
ATOM 1595 N N . SER B 1 65 ? 39.727 -22.105 -5.445 1.00 14.05 168 SER B N 1
ATOM 1596 C CA . SER B 1 65 ? 41.084 -22.031 -5.967 1.00 14.05 168 SER B CA 1
ATOM 1597 C C . SER B 1 65 ? 41.455 -23.348 -6.636 1.00 14.05 168 SER B C 1
ATOM 1598 O O . SER B 1 65 ? 40.702 -24.324 -6.609 1.00 14.05 168 SER B O 1
ATOM 1601 N N . ASP B 1 66 ? 42.643 -23.361 -7.239 1.00 14.40 169 ASP B N 1
ATOM 1602 C CA . ASP B 1 66 ? 43.173 -24.525 -7.945 1.00 14.40 169 ASP B CA 1
ATOM 1603 C C . ASP B 1 66 ? 44.679 -24.536 -7.684 1.00 14.40 169 ASP B C 1
ATOM 1604 O O . ASP B 1 66 ? 45.459 -24.001 -8.471 1.00 14.40 169 ASP B O 1
ATOM 1609 N N . PRO B 1 67 ? 45.103 -25.156 -6.578 1.00 14.40 170 PRO B N 1
ATOM 1610 C CA . PRO B 1 67 ? 46.525 -25.036 -6.192 1.00 14.40 170 PRO B CA 1
ATOM 1611 C C . PRO B 1 67 ? 47.485 -25.591 -7.229 1.00 14.40 170 PRO B C 1
ATOM 1612 O O . PRO B 1 67 ? 48.391 -24.876 -7.677 1.00 14.40 170 PRO B O 1
ATOM 1616 N N . GLU B 1 68 ? 47.305 -26.849 -7.635 1.00 14.79 171 GLU B N 1
ATOM 1617 C CA . GLU B 1 68 ? 48.239 -27.471 -8.563 1.00 14.79 171 GLU B CA 1
ATOM 1618 C C . GLU B 1 68 ? 48.054 -26.992 -9.995 1.00 14.79 171 GLU B C 1
ATOM 1619 O O . GLU B 1 68 ? 49.007 -27.046 -10.777 1.00 14.79 171 GLU B O 1
ATOM 1625 N N . GLY B 1 69 ? 46.864 -26.522 -10.355 1.00 14.67 172 GLY B N 1
ATOM 1626 C CA . GLY B 1 69 ? 46.634 -25.945 -11.662 1.00 14.67 172 GLY B CA 1
ATOM 1627 C C . GLY B 1 69 ? 45.990 -26.855 -12.683 1.00 14.67 172 GLY B C 1
ATOM 1628 O O . GLY B 1 69 ? 45.903 -26.471 -13.856 1.00 14.67 172 GLY B O 1
ATOM 1629 N N . GLN B 1 70 ? 45.530 -28.043 -12.283 1.00 15.06 173 GLN B N 1
ATOM 1630 C CA . GLN B 1 70 ? 44.922 -28.991 -13.210 1.00 15.06 173 GLN B CA 1
ATOM 1631 C C . GLN B 1 70 ? 43.408 -28.852 -13.291 1.00 15.06 173 GLN B C 1
ATOM 1632 O O . GLN B 1 70 ? 42.715 -29.851 -13.527 1.00 15.06 173 GLN B O 1
ATOM 1638 N N . ARG B 1 71 ? 42.879 -27.641 -13.106 1.00 14.41 174 ARG B N 1
ATOM 1639 C CA . ARG B 1 71 ? 41.436 -27.390 -13.144 1.00 14.41 174 ARG B CA 1
ATOM 1640 C C . ARG B 1 71 ? 40.692 -28.289 -12.159 1.00 14.41 174 ARG B C 1
ATOM 1641 O O . ARG B 1 71 ? 39.585 -28.757 -12.430 1.00 14.41 174 ARG B O 1
ATOM 1649 N N . HIS B 1 72 ? 41.313 -28.545 -11.011 1.00 14.85 175 HIS B N 1
ATOM 1650 C CA . HIS B 1 72 ? 40.721 -29.338 -9.937 1.00 14.85 175 HIS B CA 1
ATOM 1651 C C . HIS B 1 72 ? 40.347 -28.358 -8.830 1.00 14.85 175 HIS B C 1
ATOM 1652 O O . HIS B 1 72 ? 41.117 -28.124 -7.897 1.00 14.85 175 HIS B O 1
ATOM 1659 N N . TRP B 1 73 ? 39.151 -27.788 -8.944 1.00 14.23 176 TRP B N 1
ATOM 1660 C CA . TRP B 1 73 ? 38.731 -26.705 -8.070 1.00 14.23 176 TRP B CA 1
ATOM 1661 C C . TRP B 1 73 ? 38.349 -27.227 -6.692 1.00 14.23 176 TRP B C 1
ATOM 1662 O O . TRP B 1 73 ? 37.828 -28.336 -6.541 1.00 14.23 176 TRP B O 1
ATOM 1673 N N . GLN B 1 74 ? 38.623 -26.410 -5.677 1.00 14.34 177 GLN B N 1
ATOM 1674 C CA . GLN B 1 74 ? 38.370 -26.769 -4.290 1.00 14.34 177 GLN B CA 1
ATOM 1675 C C . GLN B 1 74 ? 37.916 -25.536 -3.525 1.00 14.34 177 GLN B C 1
ATOM 1676 O O . GLN B 1 74 ? 38.446 -24.440 -3.727 1.00 14.34 177 GLN B O 1
ATOM 1682 N N . TRP B 1 75 ? 36.931 -25.722 -2.651 1.00 13.64 178 TRP B N 1
ATOM 1683 C CA . TRP B 1 75 ? 36.500 -24.660 -1.756 1.00 13.64 178 TRP B CA 1
ATOM 1684 C C . TRP B 1 75 ? 37.377 -24.633 -0.510 1.00 13.64 178 TRP B C 1
ATOM 1685 O O . TRP B 1 75 ? 37.931 -25.654 -0.094 1.00 13.64 178 TRP B O 1
ATOM 1696 N N . VAL B 1 76 ? 37.494 -23.447 0.093 1.00 13.69 179 VAL B N 1
ATOM 1697 C CA . VAL B 1 76 ? 38.373 -23.297 1.249 1.00 13.69 179 VAL B CA 1
ATOM 1698 C C . VAL B 1 76 ? 37.871 -24.119 2.432 1.00 13.69 179 VAL B C 1
ATOM 1699 O O . VAL B 1 76 ? 38.675 -24.627 3.222 1.00 13.69 179 VAL B O 1
ATOM 1703 N N . ASP B 1 77 ? 36.552 -24.274 2.577 1.00 14.03 180 ASP B N 1
ATOM 1704 C CA . ASP B 1 77 ? 35.990 -25.143 3.608 1.00 14.03 180 ASP B CA 1
ATOM 1705 C C . ASP B 1 77 ? 35.858 -26.590 3.146 1.00 14.03 180 ASP B C 1
ATOM 1706 O O . ASP B 1 77 ? 35.118 -27.363 3.767 1.00 14.03 180 ASP B O 1
ATOM 1711 N N . GLN B 1 78 ? 36.573 -26.956 2.076 1.00 14.22 181 GLN B N 1
ATOM 1712 C CA . GLN B 1 78 ? 36.619 -28.314 1.507 1.00 14.22 181 GLN B CA 1
ATOM 1713 C C . GLN B 1 78 ? 35.236 -28.949 1.345 1.00 14.22 181 GLN B C 1
ATOM 1714 O O . GLN B 1 78 ? 35.094 -30.172 1.408 1.00 14.22 181 GLN B O 1
ATOM 1720 N N . THR B 1 79 ? 34.207 -28.139 1.096 1.00 14.19 182 THR B N 1
ATOM 1721 C CA . THR B 1 79 ? 32.924 -28.706 0.711 1.00 14.19 182 THR B CA 1
ATOM 1722 C C . THR B 1 79 ? 32.953 -29.090 -0.769 1.00 14.19 182 THR B C 1
ATOM 1723 O O . THR B 1 79 ? 33.688 -28.489 -1.558 1.00 14.19 182 THR B O 1
ATOM 1727 N N . PRO B 1 80 ? 32.171 -30.097 -1.164 1.00 14.63 183 PRO B N 1
ATOM 1728 C CA . PRO B 1 80 ? 32.257 -30.606 -2.538 1.00 14.63 183 PRO B CA 1
ATOM 1729 C C . PRO B 1 80 ? 31.981 -29.533 -3.580 1.00 14.63 183 PRO B C 1
ATOM 1730 O O . PRO B 1 80 ? 31.179 -28.619 -3.376 1.00 14.63 183 PRO B O 1
ATOM 1734 N N . TYR B 1 81 ? 32.668 -29.664 -4.711 1.00 14.93 184 TYR B N 1
ATOM 1735 C CA . TYR B 1 81 ? 32.530 -28.767 -5.848 1.00 14.93 184 TYR B CA 1
ATOM 1736 C C . TYR B 1 81 ? 31.691 -29.457 -6.918 1.00 14.93 184 TYR B C 1
ATOM 1737 O O . TYR B 1 81 ? 31.985 -30.594 -7.301 1.00 14.93 184 TYR B O 1
ATOM 1746 N N . ASN B 1 82 ? 30.639 -28.783 -7.381 1.00 15.79 185 ASN B N 1
ATOM 1747 C CA . ASN B 1 82 ? 29.733 -29.330 -8.386 1.00 15.79 185 ASN B CA 1
ATOM 1748 C C . ASN B 1 82 ? 29.694 -28.386 -9.579 1.00 15.79 185 ASN B C 1
ATOM 1749 O O . ASN B 1 82 ? 29.220 -27.251 -9.460 1.00 15.79 185 ASN B O 1
ATOM 1754 N N . GLU B 1 83 ? 30.181 -28.861 -10.729 1.00 15.90 186 GLU B N 1
ATOM 1755 C CA . GLU B 1 83 ? 30.338 -27.984 -11.886 1.00 15.90 186 GLU B CA 1
ATOM 1756 C C . GLU B 1 83 ? 29.000 -27.476 -12.407 1.00 15.90 186 GLU B C 1
ATOM 1757 O O . GLU B 1 83 ? 28.915 -26.336 -12.880 1.00 15.90 186 GLU B O 1
ATOM 1763 N N . SER B 1 84 ? 27.947 -28.290 -12.325 1.00 16.10 187 SER B N 1
ATOM 1764 C CA . SER B 1 84 ? 26.645 -27.866 -12.825 1.00 16.10 187 SER B CA 1
ATOM 1765 C C . SER B 1 84 ? 26.033 -26.739 -12.004 1.00 16.10 187 SER B C 1
ATOM 1766 O O . SER B 1 84 ? 25.032 -26.158 -12.435 1.00 16.10 187 SER B O 1
ATOM 1769 N N . SER B 1 85 ? 26.600 -26.421 -10.842 1.00 15.68 188 SER B N 1
ATOM 1770 C CA . SER B 1 85 ? 26.147 -25.311 -10.011 1.00 15.68 188 SER B CA 1
ATOM 1771 C C . SER B 1 85 ? 27.209 -24.218 -9.930 1.00 15.68 188 SER B C 1
ATOM 1772 O O . SER B 1 85 ? 27.474 -23.657 -8.865 1.00 15.68 188 SER B O 1
ATOM 1775 N N . THR B 1 86 ? 27.835 -23.912 -11.061 1.00 14.68 189 THR B N 1
ATOM 1776 C CA . THR B 1 86 ? 28.832 -22.859 -11.153 1.00 14.68 189 THR B CA 1
ATOM 1777 C C . THR B 1 86 ? 28.316 -21.733 -12.039 1.00 14.68 189 THR B C 1
ATOM 1778 O O . THR B 1 86 ? 27.424 -21.922 -12.869 1.00 14.68 189 THR B O 1
ATOM 1782 N N . PHE B 1 87 ? 28.900 -20.554 -11.857 1.00 13.31 190 PHE B N 1
ATOM 1783 C CA . PH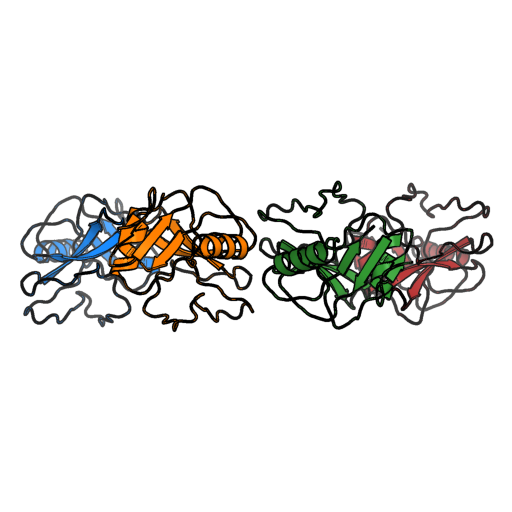E B 1 87 ? 28.510 -19.355 -12.587 1.00 13.31 190 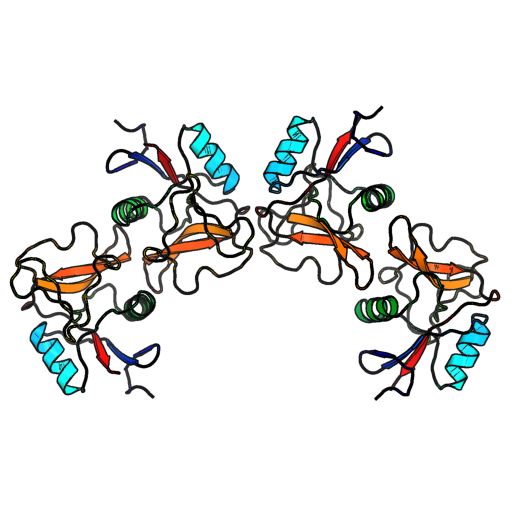PHE B CA 1
ATOM 1784 C C . PHE B 1 87 ? 29.662 -18.838 -13.440 1.00 13.31 190 PHE B C 1
ATOM 1785 O O . PHE B 1 87 ? 29.921 -17.636 -13.502 1.00 13.31 190 PHE B O 1
ATOM 1793 N N . TRP B 1 88 ? 30.368 -19.749 -14.107 1.00 13.19 191 TRP B N 1
ATOM 1794 C CA . TRP B 1 88 ? 31.475 -19.359 -14.971 1.00 13.19 191 TRP B CA 1
ATOM 1795 C C . TRP B 1 88 ? 30.984 -18.496 -16.124 1.00 13.19 191 TRP B C 1
ATOM 1796 O O . TRP B 1 88 ? 29.983 -18.815 -16.771 1.00 13.19 191 TRP B O 1
ATOM 1807 N N . HIS B 1 89 ? 31.697 -17.400 -16.386 1.00 12.65 192 HIS B N 1
ATOM 1808 C CA . HIS B 1 89 ? 31.489 -16.664 -17.620 1.00 12.65 192 HIS B CA 1
ATOM 1809 C C . HIS B 1 89 ? 31.807 -17.563 -18.814 1.00 12.65 192 HIS B C 1
ATOM 1810 O O . HIS B 1 89 ? 32.549 -18.541 -18.687 1.00 12.65 192 HIS B O 1
ATOM 1817 N N . PRO B 1 90 ? 31.243 -17.262 -19.982 1.00 12.72 193 PRO B N 1
ATOM 1818 C CA . PRO B 1 90 ? 31.623 -18.005 -21.189 1.00 12.72 193 PRO B CA 1
ATOM 1819 C C . PRO B 1 90 ? 33.121 -17.910 -21.447 1.00 12.72 193 PRO B C 1
ATOM 1820 O O . PRO B 1 90 ? 33.744 -16.870 -21.223 1.00 12.72 193 PRO B O 1
ATOM 1824 N N . ARG B 1 91 ? 33.691 -19.022 -21.917 1.00 13.13 194 ARG B N 1
ATOM 1825 C CA . ARG B 1 91 ? 35.127 -19.197 -22.129 1.00 13.13 194 ARG B CA 1
ATOM 1826 C C . ARG B 1 91 ? 35.927 -19.167 -20.829 1.00 13.13 194 ARG B C 1
ATOM 1827 O O . ARG B 1 91 ? 37.152 -19.017 -20.863 1.00 13.13 194 ARG B O 1
ATOM 1835 N N . GLU B 1 92 ? 35.267 -19.307 -19.681 1.00 13.04 195 GLU B N 1
ATOM 1836 C CA . GLU B 1 92 ? 35.960 -19.377 -18.394 1.00 13.04 195 GLU B CA 1
ATOM 1837 C C . GLU B 1 92 ? 35.684 -20.721 -17.720 1.00 13.04 195 GLU B C 1
ATOM 1838 O O . GLU B 1 92 ? 34.568 -21.234 -17.803 1.00 13.04 195 GLU B O 1
ATOM 1844 N N . PRO B 1 93 ? 36.698 -21.305 -17.053 1.00 13.19 196 PRO B N 1
ATOM 1845 C CA . PRO B 1 93 ? 38.080 -20.832 -16.882 1.00 13.19 196 PRO B CA 1
ATOM 1846 C C . PRO B 1 93 ? 38.867 -20.800 -18.193 1.00 13.19 196 PRO B C 1
ATOM 1847 O O . PRO B 1 93 ? 38.505 -21.494 -19.143 1.00 13.19 196 PRO B O 1
ATOM 1851 N N . SER B 1 94 ? 39.936 -20.004 -18.234 1.00 13.22 197 SER B N 1
ATOM 1852 C CA . SER B 1 94 ? 40.610 -19.699 -19.485 1.00 13.22 197 SER B CA 1
ATOM 1853 C C . SER B 1 94 ? 42.115 -19.927 -19.481 1.00 13.22 197 SER B C 1
ATOM 1854 O O . SER B 1 94 ? 42.722 -19.873 -20.556 1.00 13.22 197 SER B O 1
ATOM 1857 N N . ASP B 1 95 ? 42.736 -20.187 -18.336 1.00 13.39 198 ASP B N 1
ATOM 1858 C CA . ASP B 1 95 ? 44.192 -20.190 -18.286 1.00 13.39 198 ASP B CA 1
ATOM 1859 C C . ASP B 1 95 ? 44.688 -21.039 -17.121 1.00 13.39 198 ASP B C 1
ATOM 1860 O O . ASP B 1 95 ? 44.311 -20.789 -15.968 1.00 13.39 198 ASP B O 1
ATOM 1865 N N . PRO B 1 96 ? 45.523 -22.049 -17.376 1.00 13.53 199 PRO B N 1
ATOM 1866 C CA . PRO B 1 96 ? 46.038 -22.874 -16.269 1.00 13.53 199 PRO B CA 1
ATOM 1867 C C . PRO B 1 96 ? 46.822 -22.093 -15.228 1.00 13.53 199 PRO B C 1
ATOM 1868 O O . PRO B 1 96 ? 46.914 -22.547 -14.082 1.00 13.53 199 PRO B O 1
ATOM 1872 N N . ASN B 1 97 ? 47.392 -20.943 -15.580 1.00 13.52 200 ASN B N 1
ATOM 1873 C CA . ASN B 1 97 ? 48.155 -20.135 -14.639 1.00 13.52 200 ASN B CA 1
ATOM 1874 C C . ASN B 1 97 ? 47.303 -19.087 -13.932 1.00 13.52 200 ASN B C 1
ATOM 1875 O O . ASN B 1 97 ? 47.848 -18.254 -13.199 1.00 13.52 200 ASN B O 1
ATOM 1880 N N . GLU B 1 98 ? 45.987 -19.104 -14.140 1.00 13.44 201 GLU B N 1
ATOM 1881 C CA . GLU B 1 98 ? 45.037 -18.312 -13.360 1.00 13.44 201 GLU B CA 1
ATOM 1882 C C . GLU B 1 98 ? 44.331 -19.287 -12.424 1.00 13.44 201 GLU B C 1
ATOM 1883 O O . GLU B 1 98 ? 43.386 -19.972 -12.826 1.00 13.44 201 GLU B O 1
ATOM 1889 N N . ARG B 1 99 ? 44.791 -19.349 -11.175 1.00 13.81 202 ARG B N 1
ATOM 1890 C CA . ARG B 1 99 ? 44.373 -20.394 -10.252 1.00 13.81 202 ARG B CA 1
ATOM 1891 C C . ARG B 1 99 ? 43.527 -19.868 -9.098 1.00 13.81 202 ARG B C 1
ATOM 1892 O O . ARG B 1 99 ? 43.435 -20.524 -8.057 1.00 13.81 202 ARG B O 1
ATOM 1900 N N . CYS B 1 100 ? 42.894 -18.707 -9.261 1.00 13.24 203 CYS B N 1
ATOM 1901 C CA . CYS B 1 100 ? 42.006 -18.170 -8.238 1.00 13.24 203 CYS B CA 1
ATOM 1902 C C . CYS B 1 100 ? 40.802 -17.518 -8.903 1.00 13.24 203 CYS B C 1
ATOM 1903 O O . CYS B 1 100 ? 40.936 -16.855 -9.935 1.00 13.24 203 CYS B O 1
ATOM 1906 N N . VAL B 1 101 ? 39.626 -17.710 -8.301 1.00 12.77 204 VAL B N 1
ATOM 1907 C CA . VAL B 1 101 ? 38.347 -17.339 -8.901 1.00 12.77 204 VAL B CA 1
ATOM 1908 C C . VAL B 1 101 ? 37.853 -16.033 -8.298 1.00 12.77 204 VAL B C 1
ATOM 1909 O O . VAL B 1 101 ? 37.878 -15.849 -7.076 1.00 12.77 204 VAL B O 1
ATOM 1913 N N . VAL B 1 102 ? 37.384 -15.129 -9.155 1.00 12.49 205 VAL B N 1
ATOM 1914 C CA . VAL B 1 102 ? 36.799 -13.871 -8.717 1.00 12.49 205 VAL B CA 1
ATOM 1915 C C . VAL B 1 102 ? 35.397 -13.744 -9.293 1.00 12.49 205 VAL B C 1
ATOM 1916 O O . VAL B 1 102 ? 35.032 -14.407 -10.267 1.00 12.49 205 VAL B O 1
ATOM 1920 N N . LEU B 1 103 ? 34.607 -12.875 -8.669 1.00 12.16 206 LEU B N 1
ATOM 1921 C CA . LEU B 1 103 ? 33.306 -12.469 -9.184 1.00 12.16 206 LEU B CA 1
ATOM 1922 C C . LEU B 1 103 ? 33.480 -11.131 -9.886 1.00 12.16 206 LEU B C 1
ATOM 1923 O O . LEU B 1 103 ? 33.844 -10.139 -9.248 1.00 12.16 206 LEU B O 1
ATOM 1928 N N . ASN B 1 104 ? 33.226 -11.100 -11.191 1.00 12.37 207 ASN B N 1
ATOM 1929 C CA . ASN B 1 104 ? 33.371 -9.878 -11.964 1.00 12.37 207 ASN B CA 1
ATOM 1930 C C . ASN B 1 104 ? 32.148 -9.674 -12.848 1.00 12.37 207 ASN B C 1
ATOM 1931 O O . ASN B 1 104 ? 31.409 -10.613 -13.151 1.00 12.37 207 ASN B O 1
ATOM 1936 N N . PHE B 1 105 ? 31.945 -8.425 -13.254 1.00 12.18 208 PHE B N 1
ATOM 1937 C CA . PHE B 1 105 ? 30.805 -8.017 -14.062 1.00 12.18 208 PHE B CA 1
ATOM 1938 C C . PHE B 1 105 ? 31.295 -7.579 -15.434 1.00 12.18 208 PHE B C 1
ATOM 1939 O O . PHE B 1 105 ? 32.257 -6.810 -15.535 1.00 12.18 208 PHE B O 1
ATOM 1947 N N . ARG B 1 106 ? 30.637 -8.065 -16.482 1.00 12.37 209 ARG B N 1
ATOM 1948 C CA . ARG B 1 106 ? 30.980 -7.714 -17.851 1.00 12.37 209 ARG B CA 1
ATOM 1949 C C . ARG B 1 106 ? 29.811 -6.985 -18.496 1.00 12.37 209 ARG B C 1
ATOM 1950 O O . ARG B 1 106 ? 28.649 -7.233 -18.167 1.00 12.37 209 ARG B O 1
ATOM 1958 N N . LYS B 1 107 ? 30.129 -6.067 -19.408 1.00 12.80 210 LYS B N 1
ATOM 1959 C CA . LYS B 1 107 ? 29.168 -5.079 -19.876 1.00 12.80 210 LYS B CA 1
ATOM 1960 C C . LYS B 1 107 ? 28.646 -5.336 -21.285 1.00 12.80 210 LYS B C 1
ATOM 1961 O O . LYS B 1 107 ? 27.874 -4.518 -21.799 1.00 12.80 210 LYS B O 1
ATOM 1967 N N . SER B 1 108 ? 29.023 -6.442 -21.919 1.00 12.16 211 SER B N 1
ATOM 1968 C CA . SER B 1 108 ? 28.505 -6.738 -23.254 1.00 12.16 211 SER B CA 1
ATOM 1969 C C . SER B 1 108 ? 28.502 -8.230 -23.572 1.00 12.16 211 SER B C 1
ATOM 1970 O O . SER B 1 108 ? 29.451 -8.740 -24.167 1.00 12.16 211 SER B O 1
ATOM 1973 N N . PRO B 1 109 ? 27.420 -8.934 -23.197 1.00 12.07 212 PRO B N 1
ATOM 1974 C CA . PRO B 1 109 ? 26.237 -8.401 -22.513 1.00 12.07 212 PRO B CA 1
ATOM 1975 C C . PRO B 1 109 ? 26.450 -8.252 -21.011 1.00 12.07 212 PRO B C 1
ATOM 1976 O O . PRO B 1 109 ? 27.414 -8.805 -20.484 1.00 12.07 212 PRO B O 1
ATOM 1980 N N . LYS B 1 110 ? 25.563 -7.520 -20.338 1.00 11.86 213 LYS B N 1
ATOM 1981 C CA . LYS B 1 110 ? 25.688 -7.294 -18.901 1.00 11.86 213 LYS B CA 1
ATOM 1982 C C . LYS B 1 110 ? 25.485 -8.607 -18.157 1.00 11.86 213 LYS B C 1
ATOM 1983 O O . LYS B 1 110 ? 24.389 -9.175 -18.177 1.00 11.86 213 LYS B O 1
ATOM 1989 N N . ARG B 1 111 ? 26.539 -9.089 -17.496 1.00 11.99 214 ARG B N 1
ATOM 1990 C CA . ARG B 1 111 ? 26.511 -10.400 -16.861 1.00 11.99 214 ARG B CA 1
ATOM 1991 C C . ARG B 1 111 ? 27.413 -10.421 -15.634 1.00 11.99 214 ARG B C 1
ATOM 1992 O O . ARG B 1 111 ? 28.581 -10.031 -15.714 1.00 11.99 214 ARG B O 1
ATOM 2000 N N . TRP B 1 112 ? 26.865 -10.876 -14.508 1.00 11.96 215 TRP B N 1
ATOM 2001 C CA . TRP B 1 112 ? 27.662 -11.239 -13.343 1.00 11.96 215 TRP B CA 1
ATOM 2002 C C . TRP B 1 112 ? 28.068 -12.704 -13.451 1.00 11.96 215 TRP B C 1
ATOM 2003 O O . TRP B 1 112 ? 27.268 -13.551 -13.858 1.00 11.96 215 TRP B O 1
ATOM 2014 N N . GLY B 1 113 ? 29.308 -13.001 -13.083 1.00 12.48 216 GLY B N 1
ATOM 2015 C CA . GLY B 1 113 ? 29.776 -14.370 -13.180 1.00 12.48 216 GLY B CA 1
ATOM 2016 C C . GLY B 1 113 ? 31.173 -14.525 -12.623 1.00 12.48 216 GLY B C 1
ATOM 2017 O O . GLY B 1 113 ? 31.721 -13.616 -11.995 1.00 12.48 216 GLY B O 1
ATOM 2018 N N . TRP B 1 114 ? 31.743 -15.701 -12.875 1.00 13.09 217 TRP B N 1
ATOM 2019 C CA . TRP B 1 114 ? 33.039 -16.099 -12.345 1.00 13.09 217 TRP B CA 1
ATOM 2020 C C . TRP B 1 114 ? 34.133 -15.932 -13.394 1.00 13.09 217 TRP B C 1
ATOM 2021 O O . TRP B 1 114 ? 33.883 -16.013 -14.599 1.00 13.09 217 TRP B O 1
ATOM 2032 N N . ASN B 1 115 ? 35.358 -15.718 -12.916 1.00 12.93 218 ASN B N 1
ATOM 2033 C CA . ASN B 1 115 ? 36.526 -15.623 -13.782 1.00 12.93 218 ASN B CA 1
ATOM 2034 C C . ASN B 1 115 ? 37.756 -16.066 -13.005 1.00 12.93 218 ASN B C 1
ATOM 2035 O O . ASN B 1 115 ? 38.015 -15.558 -11.911 1.00 12.93 218 ASN B O 1
ATOM 2040 N N . ASP B 1 116 ? 38.507 -17.006 -13.569 1.00 13.21 219 ASP B N 1
ATOM 2041 C CA . ASP B 1 116 ? 39.763 -17.434 -12.967 1.00 13.21 219 ASP B CA 1
ATOM 2042 C C . ASP B 1 116 ? 40.844 -16.408 -13.281 1.00 13.21 219 ASP B C 1
ATOM 2043 O O . ASP B 1 116 ? 41.085 -16.094 -14.452 1.00 13.21 219 ASP B O 1
ATOM 2048 N N . VAL B 1 117 ? 41.480 -15.875 -12.236 1.00 13.19 220 VAL B N 1
ATOM 2049 C CA . VAL B 1 117 ? 42.534 -14.879 -12.367 1.00 13.19 220 VAL B CA 1
ATOM 2050 C C . VAL B 1 117 ? 43.723 -15.299 -11.508 1.00 13.19 220 VAL B C 1
ATOM 2051 O O . VAL B 1 117 ? 43.657 -16.254 -10.732 1.00 13.19 220 VAL B O 1
ATOM 2055 N N . ASN B 1 118 ? 44.819 -14.559 -11.658 1.00 12.92 221 ASN B N 1
ATOM 2056 C CA . ASN B 1 118 ? 46.023 -14.811 -10.879 1.00 12.92 221 ASN B CA 1
ATOM 2057 C C . ASN B 1 118 ? 45.761 -14.557 -9.397 1.00 12.92 221 ASN B C 1
ATOM 2058 O O . ASN B 1 118 ? 44.981 -13.678 -9.021 1.00 12.92 221 ASN B O 1
ATOM 2063 N N . CYS B 1 119 ? 46.438 -15.336 -8.553 1.00 12.95 222 CYS B N 1
ATOM 2064 C CA . CYS B 1 119 ? 46.250 -15.264 -7.109 1.00 12.95 222 CYS B CA 1
ATOM 2065 C C . CYS B 1 119 ? 47.075 -14.168 -6.446 1.00 12.95 222 CYS B C 1
ATOM 2066 O O . CYS B 1 119 ? 46.649 -13.620 -5.422 1.00 12.95 222 CYS B O 1
ATOM 2069 N N . LEU B 1 120 ? 48.246 -13.836 -6.994 1.00 12.76 223 LEU B N 1
ATOM 2070 C CA . LEU B 1 120 ? 49.106 -12.850 -6.345 1.00 12.76 223 LEU B CA 1
ATOM 2071 C C . LEU B 1 120 ? 48.589 -11.431 -6.541 1.00 12.76 223 LEU B C 1
ATOM 2072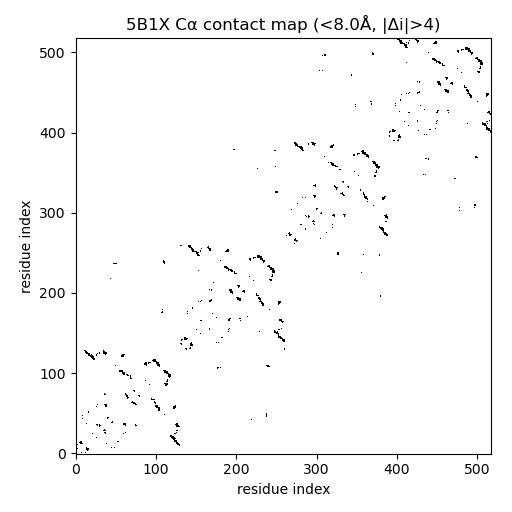 O O . LEU B 1 120 ? 48.603 -10.630 -5.599 1.00 12.76 223 LEU B O 1
ATOM 2077 N N . GLY B 1 121 ? 48.144 -11.099 -7.751 1.00 12.69 224 GLY B N 1
ATOM 2078 C CA . GLY B 1 121 ? 47.605 -9.792 -8.041 1.00 12.69 224 GLY B CA 1
ATOM 2079 C C . GLY B 1 121 ? 46.454 -9.430 -7.126 1.00 12.69 224 GLY B C 1
ATOM 2080 O O . GLY B 1 121 ? 45.390 -10.055 -7.144 1.00 12.69 224 GLY B O 1
ATOM 2081 N N . PRO B 1 122 ? 46.655 -8.406 -6.298 1.00 12.71 225 PRO B N 1
ATOM 2082 C CA . PRO B 1 122 ? 45.648 -8.067 -5.287 1.00 12.71 225 PRO B CA 1
ATOM 2083 C C . PRO B 1 122 ? 44.319 -7.662 -5.908 1.00 12.71 225 PRO B C 1
ATOM 2084 O O . PRO B 1 122 ? 44.268 -6.955 -6.916 1.00 12.71 225 PRO B O 1
ATOM 2088 N N . GLN B 1 123 ? 43.238 -8.143 -5.297 1.00 12.82 226 GLN B N 1
ATOM 2089 C CA . GLN B 1 123 ? 41.880 -7.734 -5.624 1.00 12.82 226 GLN B CA 1
ATOM 2090 C C . GLN B 1 123 ? 41.083 -7.679 -4.329 1.00 12.82 226 GLN B C 1
ATOM 2091 O O . GLN B 1 123 ? 41.555 -8.093 -3.267 1.00 12.82 226 GLN B O 1
ATOM 2097 N N . ARG B 1 124 ? 39.862 -7.161 -4.420 1.00 12.58 227 ARG B N 1
ATOM 2098 C CA . ARG B 1 124 ? 38.974 -7.174 -3.271 1.00 12.58 227 ARG B CA 1
ATOM 2099 C C . ARG B 1 124 ? 38.463 -8.593 -3.029 1.00 12.58 227 ARG B C 1
ATOM 2100 O O . ARG B 1 124 ? 38.729 -9.518 -3.802 1.00 12.58 227 ARG B O 1
ATOM 2108 N N . SER B 1 125 ? 37.728 -8.769 -1.933 1.00 12.43 228 SER B N 1
ATOM 2109 C CA . SER B 1 125 ? 37.305 -10.100 -1.522 1.00 12.43 228 SER B CA 1
ATOM 2110 C C . SER B 1 125 ? 36.012 -10.008 -0.724 1.00 12.43 228 SER B C 1
ATOM 2111 O O . SER B 1 125 ? 35.554 -8.923 -0.360 1.00 12.43 228 SER B O 1
ATOM 2114 N N . VAL B 1 126 ? 35.425 -11.173 -0.460 1.00 12.42 229 VAL B N 1
ATOM 2115 C CA . VAL B 1 126 ? 34.214 -11.295 0.343 1.00 12.42 229 VAL B CA 1
ATOM 2116 C C . VAL B 1 126 ? 34.467 -12.347 1.414 1.00 12.42 229 VAL B C 1
ATOM 2117 O O . VAL B 1 126 ? 34.807 -13.493 1.097 1.00 12.42 229 VAL B O 1
ATOM 2121 N N . CYS B 1 127 ? 34.305 -11.962 2.675 1.00 12.83 230 CYS B N 1
ATOM 2122 C CA . CYS B 1 127 ? 34.423 -12.902 3.779 1.00 12.83 230 CYS B CA 1
ATOM 2123 C C . CYS B 1 127 ? 33.046 -13.438 4.146 1.00 12.83 230 CYS B C 1
ATOM 2124 O O . CYS B 1 127 ? 32.067 -12.688 4.186 1.00 12.83 230 CYS B O 1
ATOM 2127 N N . GLU B 1 128 ? 32.975 -14.742 4.402 1.00 12.91 231 GLU B N 1
ATOM 2128 C CA . GLU B 1 128 ? 31.750 -15.401 4.844 1.00 12.91 231 GLU B CA 1
ATOM 2129 C C . GLU B 1 128 ? 31.945 -15.873 6.280 1.00 12.91 231 GLU B C 1
ATOM 2130 O O . GLU B 1 128 ? 32.772 -16.752 6.545 1.00 12.91 231 GLU B O 1
ATOM 2136 N N . MET B 1 129 ? 31.179 -15.294 7.202 1.00 13.30 232 MET B N 1
ATOM 2137 C CA . MET B 1 129 ? 31.181 -15.690 8.604 1.00 13.30 232 MET B CA 1
ATOM 2138 C C . MET B 1 129 ? 29.809 -16.235 8.970 1.00 13.30 232 MET B C 1
ATOM 2139 O O . MET B 1 129 ? 28.789 -15.606 8.667 1.00 13.30 232 MET B O 1
ATOM 2144 N N . MET B 1 130 ? 29.784 -17.393 9.625 1.00 12.72 233 MET B N 1
ATOM 2145 C CA . MET B 1 130 ? 28.537 -18.025 10.032 1.00 12.72 233 MET B CA 1
ATOM 2146 C C . MET B 1 130 ? 28.225 -17.670 11.481 1.00 12.72 233 MET B C 1
ATOM 2147 O O . MET B 1 130 ? 29.066 -17.852 12.367 1.00 12.72 233 MET B O 1
ATOM 2152 N N . LYS B 1 131 ? 27.012 -17.175 11.712 1.00 12.84 234 LYS B N 1
ATOM 2153 C CA . LYS B 1 131 ? 26.626 -16.582 12.989 1.00 12.84 234 LYS B CA 1
ATOM 2154 C C . LYS B 1 131 ? 26.330 -17.635 14.056 1.00 12.84 234 LYS B C 1
ATOM 2155 O O . LYS B 1 131 ? 25.860 -18.731 13.746 1.00 12.84 234 LYS B O 1
ATOM 2161 N N . SER C 1 2 ? 79.577 -19.125 12.826 1.00 17.07 105 SER C N 1
ATOM 2162 C CA . SER C 1 2 ? 78.940 -17.824 12.994 1.00 17.07 105 SER C CA 1
ATOM 2163 C C . SER C 1 2 ? 77.475 -17.871 12.558 1.00 17.07 105 SER C C 1
ATOM 2164 O O . SER C 1 2 ? 76.589 -17.439 13.295 1.00 17.07 105 SER C O 1
ATOM 2167 N N . CYS C 1 3 ? 77.228 -18.398 11.358 1.00 15.80 106 CYS C N 1
ATOM 2168 C CA . CYS C 1 3 ? 75.867 -18.559 10.873 1.00 15.80 106 CYS C CA 1
ATOM 2169 C C . CYS C 1 3 ? 75.165 -19.692 11.618 1.00 15.80 106 CYS C C 1
ATOM 2170 O O . CYS C 1 3 ? 75.818 -20.568 12.189 1.00 15.80 106 CYS C O 1
ATOM 2173 N N . PRO C 1 4 ? 73.831 -19.690 11.637 1.00 15.25 107 PRO C N 1
ATOM 2174 C CA . PRO C 1 4 ? 73.100 -20.793 12.271 1.00 15.25 107 PRO C CA 1
ATOM 2175 C C . PRO C 1 4 ? 73.385 -22.130 11.600 1.00 15.25 107 PRO C C 1
ATOM 2176 O O . PRO C 1 4 ? 73.933 -22.206 10.498 1.00 15.25 107 PRO C O 1
ATOM 2180 N N . LYS C 1 5 ? 72.990 -23.197 12.290 1.00 15.45 108 LYS C N 1
ATOM 2181 C CA . LYS C 1 5 ? 73.276 -24.549 11.831 1.00 15.45 108 LYS C CA 1
ATOM 2182 C C . LYS C 1 5 ? 72.529 -24.855 10.541 1.00 15.45 108 LYS C C 1
ATOM 2183 O O . LYS C 1 5 ? 71.364 -24.482 10.377 1.00 15.45 108 LYS C O 1
ATOM 2189 N N . ASN C 1 6 ? 73.216 -25.532 9.619 1.00 15.22 109 ASN C N 1
ATOM 2190 C CA . ASN C 1 6 ? 72.695 -25.859 8.292 1.00 15.22 109 ASN C CA 1
ATOM 2191 C C . ASN C 1 6 ? 72.340 -24.614 7.481 1.00 15.22 109 ASN C C 1
ATOM 2192 O O . ASN C 1 6 ? 71.544 -24.692 6.540 1.00 15.22 109 ASN C O 1
ATOM 2197 N N . TRP C 1 7 ? 72.913 -23.465 7.834 1.00 14.49 110 TRP C N 1
ATOM 2198 C CA . TRP C 1 7 ? 72.816 -22.249 7.041 1.00 14.49 110 TRP C CA 1
ATOM 2199 C C . TRP C 1 7 ? 74.137 -22.016 6.322 1.00 14.49 110 TRP C C 1
ATOM 2200 O O . TRP C 1 7 ? 75.206 -22.340 6.848 1.00 14.49 110 TRP C O 1
ATOM 2211 N N . LYS C 1 8 ? 74.062 -21.462 5.118 1.00 14.03 111 LYS C N 1
ATOM 2212 C CA . LYS C 1 8 ? 75.250 -21.220 4.312 1.00 14.03 111 LYS C CA 1
ATOM 2213 C C . LYS C 1 8 ? 75.791 -19.823 4.577 1.00 14.03 111 LYS C C 1
ATOM 2214 O O . LYS C 1 8 ? 75.029 -18.862 4.700 1.00 14.03 111 LYS C O 1
ATOM 2220 N N . SER C 1 9 ? 77.112 -19.717 4.678 1.00 14.29 112 SER C N 1
ATOM 2221 C CA . SER C 1 9 ? 77.772 -18.443 4.933 1.00 14.29 112 SER C CA 1
ATOM 2222 C C . SER C 1 9 ? 78.472 -17.959 3.672 1.00 14.29 112 SER C C 1
ATOM 2223 O O . SER C 1 9 ? 79.194 -18.723 3.020 1.00 14.29 112 SER C O 1
ATOM 2226 N N . PHE C 1 10 ? 78.253 -16.689 3.339 1.00 14.10 113 PHE C N 1
ATOM 2227 C CA . PHE C 1 10 ? 78.922 -16.029 2.229 1.00 14.10 113 PHE C CA 1
ATOM 2228 C C . PHE C 1 10 ? 78.942 -14.539 2.522 1.00 14.10 113 PHE C C 1
ATOM 2229 O O . PHE C 1 10 ? 77.947 -13.986 2.999 1.00 14.10 113 PHE C O 1
ATOM 2237 N N . SER C 1 11 ? 80.075 -13.900 2.225 1.00 14.43 114 SER C N 1
ATOM 2238 C CA . SER C 1 11 ? 80.281 -12.494 2.555 1.00 14.43 114 SER C CA 1
ATOM 2239 C C . SER C 1 11 ? 80.018 -12.258 4.038 1.00 14.43 114 SER C C 1
ATOM 2240 O O . SER C 1 11 ? 80.835 -12.625 4.888 1.00 14.43 114 SER C O 1
ATOM 2243 N N . SER C 1 12 ? 78.870 -11.658 4.361 1.00 14.49 115 SER C N 1
ATOM 2244 C CA . SER C 1 12 ? 78.514 -11.427 5.755 1.00 14.49 115 SER C CA 1
ATOM 2245 C C . SER C 1 12 ? 77.057 -11.781 6.039 1.00 14.49 115 SER C C 1
ATOM 2246 O O . SER C 1 12 ? 76.505 -11.333 7.051 1.00 14.49 115 SER C O 1
ATOM 2249 N N . ASN C 1 13 ? 76.421 -12.562 5.172 1.00 14.51 116 ASN C N 1
ATOM 2250 C CA . ASN C 1 13 ? 75.041 -12.986 5.348 1.00 14.51 116 ASN C CA 1
ATOM 2251 C C . ASN C 1 13 ? 74.981 -14.501 5.500 1.00 14.51 116 ASN C C 1
ATOM 2252 O O . ASN C 1 13 ? 75.940 -15.222 5.213 1.00 14.51 116 ASN C O 1
ATOM 2257 N N . CYS C 1 14 ? 73.828 -14.975 5.961 1.00 14.43 117 CYS C N 1
ATOM 2258 C CA . CYS C 1 14 ? 73.561 -16.395 6.127 1.00 14.43 117 CYS C CA 1
ATOM 2259 C C . CYS C 1 14 ? 72.390 -16.782 5.240 1.00 14.43 117 CYS C C 1
ATOM 2260 O O . CYS C 1 14 ? 71.392 -16.058 5.164 1.00 14.43 117 CYS C O 1
ATOM 2263 N N . TYR C 1 15 ? 72.512 -17.921 4.569 1.00 13.90 118 TYR C N 1
ATOM 2264 C CA . TYR C 1 15 ? 71.522 -18.346 3.594 1.00 13.90 118 TYR C CA 1
ATOM 2265 C C . TYR C 1 15 ? 71.041 -19.750 3.918 1.00 13.90 118 TYR C C 1
ATOM 2266 O O . TYR C 1 15 ? 71.820 -20.594 4.367 1.00 13.90 118 TYR C O 1
ATOM 2275 N N . PHE C 1 16 ? 69.752 -19.989 3.689 1.00 13.48 119 PHE C N 1
ATOM 2276 C CA . PHE C 1 16 ? 69.120 -21.277 3.948 1.00 13.48 119 PHE C CA 1
ATOM 2277 C C . PHE C 1 16 ? 68.561 -21.816 2.639 1.00 13.48 119 PHE C C 1
ATOM 2278 O O . PHE C 1 16 ? 67.732 -21.161 1.999 1.00 13.48 119 PHE C O 1
ATOM 2286 N N . ILE C 1 17 ? 69.017 -22.999 2.243 1.00 12.99 120 ILE C N 1
ATOM 2287 C CA . ILE C 1 17 ? 68.540 -23.665 1.037 1.00 12.99 120 ILE C CA 1
ATOM 2288 C C . ILE C 1 17 ? 67.444 -24.638 1.455 1.00 12.99 120 ILE C C 1
ATOM 2289 O O . ILE C 1 17 ? 67.715 -25.662 2.093 1.00 12.99 120 ILE C O 1
ATOM 2294 N N . SER C 1 18 ? 66.206 -24.323 1.088 1.00 12.95 121 SER C N 1
ATOM 2295 C CA . SER C 1 18 ? 65.056 -25.092 1.540 1.00 12.95 121 SER C CA 1
ATOM 2296 C C . SER C 1 18 ? 65.025 -26.485 0.919 1.00 12.95 121 SER C C 1
ATOM 2297 O O . SER C 1 18 ? 65.459 -26.701 -0.216 1.00 12.95 121 SER C O 1
ATOM 2300 N N . THR C 1 19 ? 64.502 -27.439 1.692 1.00 12.82 122 THR C N 1
ATOM 2301 C CA . THR C 1 19 ? 64.163 -28.760 1.187 1.00 12.82 122 THR C CA 1
ATOM 2302 C C . THR C 1 19 ? 62.663 -29.011 1.138 1.00 12.82 122 THR C C 1
ATOM 2303 O O . THR C 1 19 ? 62.222 -29.878 0.376 1.00 12.82 122 THR C O 1
ATOM 2307 N N . GLU C 1 20 ? 61.879 -28.275 1.919 1.00 13.24 123 GLU C N 1
ATOM 2308 C CA . GLU C 1 20 ? 60.427 -28.337 1.890 1.00 13.24 123 GLU C CA 1
ATOM 2309 C C . GLU C 1 20 ? 59.877 -27.280 0.938 1.00 13.24 123 GLU C C 1
ATOM 2310 O O . GLU C 1 20 ? 60.520 -26.264 0.664 1.00 13.24 123 GLU C O 1
ATOM 2316 N N . SER C 1 21 ? 58.666 -27.522 0.443 1.00 13.26 124 SER C N 1
ATOM 2317 C CA . SER C 1 21 ? 58.040 -26.655 -0.545 1.00 13.26 124 SER C CA 1
ATOM 2318 C C . SER C 1 21 ? 56.855 -25.918 0.064 1.00 13.26 124 SER C C 1
ATOM 2319 O O . SER C 1 21 ? 56.245 -26.383 1.031 1.00 13.26 124 SER C O 1
ATOM 2322 N N . ALA C 1 22 ? 56.532 -24.767 -0.517 1.00 13.06 125 ALA C N 1
ATOM 2323 C CA . ALA C 1 22 ? 55.433 -23.928 -0.048 1.00 13.06 125 ALA C CA 1
ATOM 2324 C C . ALA C 1 22 ? 55.164 -22.860 -1.102 1.00 13.06 125 ALA C C 1
ATOM 2325 O O . ALA C 1 22 ? 55.880 -22.747 -2.102 1.00 13.06 125 ALA C O 1
ATOM 2327 N N . SER C 1 23 ? 54.118 -22.073 -0.864 1.00 13.21 126 SER C N 1
ATOM 2328 C CA . SER C 1 23 ? 53.784 -20.952 -1.728 1.00 13.21 126 SER C CA 1
ATOM 2329 C C . SER C 1 23 ? 54.873 -19.882 -1.662 1.00 13.21 126 SER C C 1
ATOM 2330 O O . SER C 1 23 ? 55.655 -19.811 -0.711 1.00 13.21 126 SER C O 1
ATOM 2333 N N . TRP C 1 24 ? 54.922 -19.041 -2.698 1.00 12.74 127 TRP C N 1
ATOM 2334 C CA . TRP C 1 24 ? 55.888 -17.946 -2.707 1.00 12.74 127 TRP C CA 1
ATOM 2335 C C . TRP C 1 24 ? 55.660 -17.009 -1.527 1.00 12.74 127 TRP C C 1
ATOM 2336 O O . TRP C 1 24 ? 56.595 -16.686 -0.786 1.00 12.74 127 TRP C O 1
ATOM 2347 N N . GLN C 1 25 ? 54.416 -16.563 -1.337 1.00 13.38 128 GLN C N 1
ATOM 2348 C CA . GLN C 1 25 ? 54.102 -15.733 -0.178 1.00 13.38 128 GLN C CA 1
ATOM 2349 C C . GLN C 1 25 ? 54.329 -16.495 1.119 1.00 13.38 128 GLN C C 1
ATOM 2350 O O . GLN C 1 25 ? 54.812 -15.925 2.105 1.00 13.38 128 GLN C O 1
ATOM 2356 N N . ASP C 1 26 ? 53.992 -17.787 1.137 1.00 13.58 129 ASP C N 1
ATOM 2357 C CA . ASP C 1 26 ? 54.245 -18.597 2.324 1.00 13.58 129 ASP C CA 1
ATOM 2358 C C . ASP C 1 26 ? 55.735 -18.834 2.539 1.00 13.58 129 ASP C C 1
ATOM 2359 O O . ASP C 1 26 ? 56.177 -18.971 3.684 1.00 13.58 129 ASP C O 1
ATOM 2364 N N . SER C 1 27 ? 56.523 -18.890 1.465 1.00 13.48 130 SER C N 1
ATOM 2365 C CA . SER C 1 27 ? 57.963 -19.051 1.634 1.00 13.48 130 SER C CA 1
ATOM 2366 C C . SER C 1 27 ? 58.582 -17.819 2.280 1.00 13.48 130 SER C C 1
ATOM 2367 O O . SER C 1 27 ? 59.433 -17.940 3.169 1.00 13.48 130 SER C O 1
ATOM 2370 N N . GLU C 1 28 ? 58.160 -16.624 1.860 1.00 13.90 131 GLU C N 1
ATOM 2371 C CA . GLU C 1 28 ? 58.686 -15.408 2.469 1.00 13.90 131 GLU C CA 1
ATOM 2372 C C . GLU C 1 28 ? 58.193 -15.242 3.899 1.00 13.90 131 GLU C C 1
ATOM 2373 O O . GLU C 1 28 ? 58.916 -14.701 4.744 1.00 13.90 131 GLU C O 1
ATOM 2379 N N . LYS C 1 29 ? 56.977 -15.706 4.194 1.00 14.16 132 LYS C N 1
ATOM 2380 C CA . LYS C 1 29 ? 56.502 -15.674 5.572 1.00 14.16 132 LYS C CA 1
ATOM 2381 C C . LYS C 1 29 ? 57.332 -16.591 6.460 1.00 14.16 132 LYS C C 1
ATOM 2382 O O . LYS C 1 29 ? 57.482 -16.322 7.657 1.00 14.16 132 LYS C O 1
ATOM 2388 N N . ASP C 1 30 ? 57.894 -17.662 5.891 1.00 14.57 133 ASP C N 1
ATOM 2389 C CA . ASP C 1 30 ? 58.746 -18.554 6.668 1.00 14.57 133 ASP C CA 1
ATOM 2390 C C . ASP C 1 30 ? 60.139 -17.970 6.858 1.00 14.57 133 ASP C C 1
ATOM 2391 O O . ASP C 1 30 ? 60.694 -18.034 7.960 1.00 14.57 133 ASP C O 1
ATOM 2396 N N . CYS C 1 31 ? 60.720 -17.406 5.796 1.00 14.38 134 CYS C N 1
ATOM 2397 C CA . CYS C 1 31 ? 62.003 -16.728 5.940 1.00 14.38 134 CYS C CA 1
ATOM 2398 C C . CYS C 1 31 ? 61.907 -15.600 6.961 1.00 14.38 134 CYS C C 1
ATOM 2399 O O . CYS C 1 31 ? 62.811 -15.421 7.785 1.00 14.38 134 CYS C O 1
ATOM 2402 N N . ALA C 1 32 ? 60.808 -14.840 6.931 1.00 15.09 135 ALA C N 1
ATOM 2403 C CA . ALA C 1 32 ? 60.604 -13.794 7.929 1.00 15.09 135 ALA C CA 1
ATOM 2404 C C . ALA C 1 32 ? 60.461 -14.374 9.329 1.00 15.09 135 ALA C C 1
ATOM 2405 O O . ALA C 1 32 ? 60.873 -13.740 10.308 1.00 15.09 135 ALA C O 1
ATOM 2407 N N . ARG C 1 33 ? 59.879 -15.571 9.447 1.00 15.41 136 ARG C N 1
ATOM 2408 C CA . ARG C 1 33 ? 59.754 -16.207 10.754 1.00 15.41 136 ARG C CA 1
ATOM 2409 C C . ARG C 1 33 ? 61.123 -16.529 11.339 1.00 15.41 136 ARG C C 1
ATOM 2410 O O . ARG C 1 33 ? 61.341 -16.385 12.546 1.00 15.41 136 ARG C O 1
ATOM 2418 N N . MET C 1 34 ? 62.060 -16.959 10.498 1.00 15.11 137 MET C N 1
ATOM 2419 C CA . MET C 1 34 ? 63.443 -17.139 10.908 1.00 15.11 137 MET C CA 1
ATOM 2420 C C . MET C 1 34 ? 64.242 -15.841 10.838 1.00 15.11 137 MET C C 1
ATOM 2421 O O . MET C 1 34 ? 65.470 -15.888 10.704 1.00 15.11 137 MET C O 1
ATOM 2426 N N . GLU C 1 35 ? 63.567 -14.692 10.923 1.00 15.65 138 GLU C N 1
ATOM 2427 C CA . GLU C 1 35 ? 64.206 -13.378 10.840 1.00 15.65 138 GLU C CA 1
ATOM 2428 C C . GLU C 1 35 ? 65.092 -13.270 9.601 1.00 15.65 138 GLU C C 1
ATOM 2429 O O . GLU C 1 35 ? 66.287 -12.985 9.687 1.00 15.65 138 GLU C O 1
ATOM 2435 N N . ALA C 1 36 ? 64.498 -13.517 8.442 1.00 14.72 139 ALA C N 1
ATOM 2436 C CA . ALA C 1 36 ? 65.200 -13.384 7.175 1.00 14.72 139 ALA C CA 1
ATOM 2437 C C . ALA C 1 36 ? 64.200 -12.908 6.130 1.00 14.72 139 ALA C C 1
ATOM 2438 O O . ALA C 1 36 ? 63.135 -12.379 6.464 1.00 14.72 139 ALA C O 1
ATOM 2440 N N . HIS C 1 37 ? 64.554 -13.086 4.863 1.00 13.89 140 HIS C N 1
ATOM 2441 C CA . HIS C 1 37 ? 63.656 -12.826 3.752 1.00 13.89 140 HIS C CA 1
ATOM 2442 C C . HIS C 1 37 ? 64.080 -13.733 2.608 1.00 13.89 140 HIS C C 1
ATOM 2443 O O . HIS C 1 37 ? 65.125 -14.386 2.666 1.00 13.89 140 HIS C O 1
ATOM 2450 N N . LEU C 1 38 ? 63.251 -13.790 1.572 1.00 13.12 141 LEU C N 1
ATOM 2451 C CA . LEU C 1 38 ? 63.638 -14.530 0.381 1.00 13.12 141 LEU C CA 1
ATOM 2452 C C . LEU C 1 38 ? 64.875 -13.893 -0.240 1.00 13.12 141 LEU C C 1
ATOM 2453 O O . LEU C 1 38 ? 65.139 -12.700 -0.063 1.00 13.12 141 LEU C O 1
ATOM 2458 N N . LEU C 1 39 ? 65.643 -14.707 -0.963 1.00 12.73 142 LEU C N 1
ATOM 2459 C CA . LEU C 1 39 ? 66.937 -14.271 -1.470 1.00 12.73 142 LEU C CA 1
ATOM 2460 C C . LEU C 1 39 ? 66.797 -13.050 -2.371 1.00 12.73 142 LEU C C 1
ATOM 2461 O O . LEU C 1 39 ? 66.003 -13.044 -3.316 1.00 12.73 142 LEU C O 1
ATOM 2466 N N . VAL C 1 40 ? 67.580 -12.017 -2.073 1.00 12.69 143 VAL C N 1
ATOM 2467 C CA . VAL C 1 40 ? 67.668 -10.814 -2.892 1.00 12.69 143 VAL C CA 1
ATOM 2468 C C . VAL C 1 40 ? 69.033 -10.825 -3.567 1.00 12.69 143 VAL C C 1
ATOM 2469 O O . VAL C 1 40 ? 70.056 -10.557 -2.924 1.00 12.69 143 VAL C O 1
ATOM 2473 N N . ILE C 1 41 ? 69.057 -11.139 -4.859 1.00 12.51 144 ILE C N 1
ATOM 2474 C CA . ILE C 1 41 ? 70.309 -11.217 -5.607 1.00 12.51 144 ILE C CA 1
ATOM 2475 C C . ILE C 1 41 ? 70.785 -9.796 -5.893 1.00 12.51 144 ILE C C 1
ATOM 2476 O O . ILE C 1 41 ? 70.212 -9.097 -6.731 1.00 12.51 144 ILE C O 1
ATOM 2481 N N . ASN C 1 42 ? 71.839 -9.368 -5.197 1.00 12.53 145 ASN C N 1
ATOM 2482 C CA . ASN C 1 42 ? 72.409 -8.041 -5.397 1.00 12.53 145 ASN C CA 1
ATOM 2483 C C . ASN C 1 42 ? 73.652 -8.048 -6.269 1.00 12.53 145 ASN C C 1
ATOM 2484 O O . ASN C 1 42 ? 73.907 -7.066 -6.972 1.00 12.53 145 ASN C O 1
ATOM 2489 N N . THR C 1 43 ? 74.435 -9.120 -6.224 1.00 12.79 146 THR C N 1
ATOM 2490 C CA . THR C 1 43 ? 75.631 -9.254 -7.038 1.00 12.79 146 THR C CA 1
ATOM 2491 C C . THR C 1 43 ? 75.663 -10.644 -7.655 1.00 12.79 146 THR C C 1
ATOM 2492 O O . THR C 1 43 ? 75.109 -11.598 -7.102 1.00 12.79 146 THR C O 1
ATOM 2496 N N . GLN C 1 44 ? 76.319 -10.746 -8.814 1.00 13.17 147 GLN C N 1
ATOM 2497 C CA . GLN C 1 44 ? 76.456 -12.040 -9.474 1.00 13.17 147 GLN C CA 1
ATOM 2498 C C . GLN C 1 44 ? 77.314 -12.992 -8.651 1.00 13.17 147 GLN C C 1
ATOM 2499 O O . GLN C 1 44 ? 77.110 -14.211 -8.696 1.00 13.17 147 GLN C O 1
ATOM 2505 N N . GLU C 1 45 ? 78.256 -12.453 -7.873 1.00 13.36 148 GLU C N 1
ATOM 2506 C CA . GLU C 1 45 ? 79.053 -13.287 -6.978 1.00 13.36 148 GLU C CA 1
ATOM 2507 C C . GLU C 1 45 ? 78.177 -13.937 -5.916 1.00 13.36 148 GLU C C 1
ATOM 2508 O O . GLU C 1 45 ? 78.358 -15.116 -5.591 1.00 13.36 148 GLU C O 1
ATOM 2514 N N . GLU C 1 46 ? 77.221 -13.182 -5.362 1.00 13.08 149 GLU C N 1
ATOM 2515 C CA . GLU C 1 46 ? 76.269 -13.765 -4.420 1.00 13.08 149 GLU C CA 1
ATOM 2516 C C . GLU C 1 46 ? 75.400 -14.815 -5.098 1.00 13.08 149 GLU C C 1
ATOM 2517 O O . GLU C 1 46 ? 75.114 -15.868 -4.516 1.00 13.08 149 GLU C O 1
ATOM 2523 N N . GLN C 1 47 ? 74.981 -14.549 -6.336 1.00 12.62 150 GLN C N 1
ATOM 2524 C CA . GLN C 1 47 ? 74.102 -15.478 -7.037 1.00 12.62 150 GLN C CA 1
ATOM 2525 C C . GLN C 1 47 ? 74.818 -16.785 -7.358 1.00 12.62 150 GLN C C 1
ATOM 2526 O O . GLN C 1 47 ? 74.271 -17.873 -7.142 1.00 12.62 150 GLN C O 1
ATOM 2532 N N . ASP C 1 48 ? 76.043 -16.696 -7.886 1.00 12.52 151 ASP C N 1
ATOM 2533 C CA . ASP C 1 48 ? 76.814 -17.900 -8.182 1.00 12.52 151 ASP C CA 1
ATOM 2534 C C . ASP C 1 48 ? 76.992 -18.761 -6.939 1.00 12.52 151 ASP C C 1
ATOM 2535 O O . ASP C 1 48 ? 76.903 -19.992 -7.009 1.00 12.52 151 ASP C O 1
ATOM 2540 N N . PHE C 1 49 ? 77.239 -18.129 -5.790 1.00 12.96 152 PHE C N 1
ATOM 2541 C CA . PHE C 1 49 ? 77.354 -18.878 -4.544 1.00 12.96 152 PHE C CA 1
ATOM 2542 C C . PHE C 1 49 ? 76.078 -19.658 -4.251 1.00 12.96 152 PHE C C 1
ATOM 2543 O O . PHE C 1 49 ? 76.134 -20.780 -3.734 1.00 12.96 152 PHE C O 1
ATOM 2551 N N . ILE C 1 50 ? 74.918 -19.082 -4.575 1.00 12.48 153 ILE C N 1
ATOM 2552 C CA . ILE C 1 50 ? 73.658 -19.784 -4.353 1.00 12.48 153 ILE C CA 1
ATOM 2553 C C . ILE C 1 50 ? 73.546 -20.986 -5.280 1.00 12.48 153 ILE C C 1
ATOM 2554 O O . ILE C 1 50 ? 73.137 -22.074 -4.858 1.00 12.48 153 ILE C O 1
ATOM 2559 N N . PHE C 1 51 ? 73.915 -20.813 -6.552 1.00 12.10 154 PHE C N 1
ATOM 2560 C CA . PHE C 1 51 ? 73.834 -21.909 -7.514 1.00 12.10 154 PHE C CA 1
ATOM 2561 C C . PHE C 1 51 ? 74.644 -23.117 -7.058 1.00 12.10 154 PHE C C 1
ATOM 2562 O O . PHE C 1 51 ? 74.246 -24.264 -7.295 1.00 12.10 154 PHE C O 1
ATOM 2570 N N . GLN C 1 52 ? 75.790 -22.883 -6.409 1.00 12.17 155 GLN C N 1
ATOM 2571 C CA . GLN C 1 52 ? 76.608 -24.000 -5.947 1.00 12.17 155 GLN C CA 1
ATOM 2572 C C . GLN C 1 52 ? 75.871 -24.836 -4.914 1.00 12.17 155 GLN C C 1
ATOM 2573 O O . GLN C 1 52 ? 76.140 -26.034 -4.777 1.00 12.17 155 GLN C O 1
ATOM 2579 N N . ASN C 1 53 ? 74.935 -24.231 -4.186 1.00 12.54 156 ASN C N 1
ATOM 2580 C CA . ASN C 1 53 ? 74.253 -24.893 -3.087 1.00 12.54 156 ASN C CA 1
ATOM 2581 C C . ASN C 1 53 ? 72.841 -25.331 -3.453 1.00 12.54 156 ASN C C 1
ATOM 2582 O O . ASN C 1 53 ? 72.037 -25.615 -2.559 1.00 12.54 156 ASN C O 1
ATOM 2587 N N . LEU C 1 54 ? 72.526 -25.400 -4.740 1.00 12.12 157 LEU C N 1
ATOM 2588 C CA . LEU C 1 54 ? 71.214 -25.825 -5.202 1.00 12.12 157 LEU C CA 1
ATOM 2589 C C . LEU C 1 54 ? 71.284 -27.239 -5.768 1.00 12.12 157 LEU C C 1
ATOM 2590 O O . LEU C 1 54 ? 72.357 -27.831 -5.911 1.00 12.12 157 LEU C O 1
ATOM 2595 N N . GLN C 1 55 ? 70.109 -27.780 -6.078 1.00 12.35 158 GLN C N 1
ATOM 2596 C CA . GLN C 1 55 ? 69.971 -29.094 -6.686 1.00 12.35 158 GLN C CA 1
ATOM 2597 C C . GLN C 1 55 ? 69.367 -28.936 -8.074 1.00 12.35 158 GLN C C 1
ATOM 2598 O O . GLN C 1 55 ? 68.408 -28.177 -8.256 1.00 12.35 158 GLN C O 1
ATOM 2604 N N . GLU C 1 56 ? 69.933 -29.655 -9.049 1.00 12.40 159 GLU C N 1
ATOM 2605 C CA . GLU C 1 56 ? 69.459 -29.562 -10.429 1.00 12.40 159 GLU C CA 1
ATOM 2606 C C . GLU C 1 56 ? 67.963 -29.821 -10.520 1.00 12.40 159 GLU C C 1
ATOM 2607 O O . GLU C 1 56 ? 67.217 -29.035 -11.113 1.00 12.40 159 GLU C O 1
ATOM 2613 N N . GLU C 1 57 ? 67.511 -30.919 -9.929 1.00 12.94 160 GLU C N 1
ATOM 2614 C CA . GLU C 1 57 ? 66.141 -31.403 -10.042 1.00 12.94 160 GLU C CA 1
ATOM 2615 C C . GLU C 1 57 ? 65.115 -30.539 -9.290 1.00 12.94 160 GLU C C 1
ATOM 2616 O O . GLU C 1 57 ? 63.970 -30.997 -9.172 1.00 12.94 160 GLU C O 1
ATOM 2622 N N . SER C 1 58 ? 65.420 -29.342 -8.790 1.00 12.52 161 SER C N 1
ATOM 2623 C CA . SER C 1 58 ? 64.445 -28.557 -8.047 1.00 12.52 161 SER C CA 1
ATOM 2624 C C . SER C 1 58 ? 64.505 -27.098 -8.484 1.00 12.52 161 SER C C 1
ATOM 2625 O O . SER C 1 58 ? 65.516 -26.620 -9.003 1.00 12.52 161 SER C O 1
ATOM 2628 N N . ALA C 1 59 ? 63.395 -26.397 -8.266 1.00 12.35 162 ALA C N 1
ATOM 2629 C CA . ALA C 1 59 ? 63.296 -24.964 -8.494 1.00 12.35 162 ALA C CA 1
ATOM 2630 C C . ALA C 1 59 ? 63.155 -24.253 -7.154 1.00 12.35 162 ALA C C 1
ATOM 2631 O O . ALA C 1 59 ? 62.500 -24.764 -6.238 1.00 12.35 162 ALA C O 1
ATOM 2633 N N . TYR C 1 60 ? 63.764 -23.073 -7.042 1.00 12.30 163 TYR C N 1
ATOM 2634 C CA . TYR C 1 60 ? 63.871 -22.367 -5.769 1.00 12.30 163 TYR C CA 1
ATOM 2635 C C . TYR C 1 60 ? 63.323 -20.954 -5.905 1.00 12.30 163 TYR C C 1
ATOM 2636 O O . TYR C 1 60 ? 63.857 -20.152 -6.677 1.00 12.30 163 TYR C O 1
ATOM 2645 N N . PHE C 1 61 ? 62.275 -20.650 -5.141 1.00 12.38 164 PHE C N 1
ATOM 2646 C CA . PHE C 1 61 ? 61.733 -19.297 -5.097 1.00 12.38 164 PHE C CA 1
ATOM 2647 C C . PHE C 1 61 ? 62.767 -18.313 -4.563 1.00 12.38 164 PHE C C 1
ATOM 2648 O O . PHE C 1 61 ? 63.525 -18.618 -3.639 1.00 12.38 164 PHE C O 1
ATOM 2656 N N . VAL C 1 62 ? 62.787 -17.115 -5.146 1.00 12.36 165 VAL C N 1
ATOM 2657 C CA . VAL C 1 62 ? 63.606 -16.013 -4.664 1.00 12.36 165 VAL C CA 1
ATOM 2658 C C . VAL C 1 62 ? 62.710 -14.795 -4.477 1.00 12.36 165 VAL C C 1
ATOM 2659 O O . VAL C 1 62 ? 61.570 -14.756 -4.940 1.00 12.36 165 VAL C O 1
ATOM 2663 N N . GLY C 1 63 ? 63.245 -13.787 -3.795 1.00 12.39 166 GLY C N 1
ATOM 2664 C CA . GLY C 1 63 ? 62.464 -12.612 -3.460 1.00 12.39 166 GLY C CA 1
ATOM 2665 C C . GLY C 1 63 ? 62.213 -11.643 -4.597 1.00 12.39 166 GLY C C 1
ATOM 2666 O O . GLY C 1 63 ? 62.382 -10.433 -4.426 1.00 12.39 166 GLY C O 1
ATOM 2667 N N . LEU C 1 64 ? 61.792 -12.153 -5.753 1.00 12.31 167 LEU C N 1
ATOM 2668 C CA . LEU C 1 64 ? 61.519 -11.329 -6.925 1.00 12.31 167 LEU C CA 1
ATOM 2669 C C . LEU C 1 64 ? 60.151 -11.703 -7.473 1.00 12.31 167 LEU C C 1
ATOM 2670 O O . LEU C 1 64 ? 59.911 -12.870 -7.798 1.00 12.31 167 LEU C O 1
ATOM 2675 N N . SER C 1 65 ? 59.259 -10.718 -7.580 1.00 12.49 168 SER C N 1
ATOM 2676 C CA . SER C 1 65 ? 57.905 -10.962 -8.053 1.00 12.49 168 SER C CA 1
ATOM 2677 C C . SER C 1 65 ? 57.429 -9.786 -8.894 1.00 12.49 168 SER C C 1
ATOM 2678 O O . SER C 1 65 ? 58.044 -8.716 -8.922 1.00 12.49 168 SER C O 1
ATOM 2681 N N . ASP C 1 66 ? 56.311 -10.004 -9.586 1.00 12.96 169 ASP C N 1
ATOM 2682 C CA . ASP C 1 66 ? 55.672 -9.005 -10.441 1.00 12.96 169 ASP C CA 1
ATOM 2683 C C . ASP C 1 66 ? 54.190 -9.002 -10.093 1.00 12.96 169 ASP C C 1
ATOM 2684 O O . ASP C 1 66 ? 53.379 -9.652 -10.767 1.00 12.96 169 ASP C O 1
ATOM 2689 N N . PRO C 1 67 ? 53.798 -8.270 -9.044 1.00 13.00 170 PRO C N 1
ATOM 2690 C CA . PRO C 1 67 ? 52.443 -8.423 -8.488 1.00 13.00 170 PRO C CA 1
ATOM 2691 C C . PRO C 1 67 ? 51.312 -8.185 -9.480 1.00 13.00 170 PRO C C 1
ATOM 2692 O O . PRO C 1 67 ? 50.464 -9.060 -9.673 1.00 13.00 170 PRO C O 1
ATOM 2696 N N . GLU C 1 68 ? 51.280 -7.019 -10.116 1.00 13.44 171 GLU C N 1
ATOM 2697 C CA . GLU C 1 68 ? 50.161 -6.660 -10.977 1.00 13.44 171 GLU C CA 1
ATOM 2698 C C . GLU C 1 68 ? 50.309 -7.160 -12.409 1.00 13.44 171 GLU C C 1
ATOM 2699 O O . GLU C 1 68 ? 49.388 -6.969 -13.211 1.00 13.44 171 GLU C O 1
ATOM 2705 N N . GLY C 1 69 ? 51.431 -7.784 -12.755 1.00 13.48 172 GLY C N 1
ATOM 2706 C CA . GLY C 1 69 ? 51.587 -8.406 -14.055 1.00 13.48 172 GLY C CA 1
ATOM 2707 C C . GLY C 1 69 ? 52.086 -7.511 -15.168 1.00 13.48 172 GLY C C 1
ATOM 2708 O O . GLY C 1 69 ? 52.134 -7.958 -16.320 1.00 13.48 172 GLY C O 1
ATOM 2709 N N . GLN C 1 70 ? 52.466 -6.269 -14.867 1.00 13.71 173 GLN C N 1
ATOM 2710 C CA . GLN C 1 70 ? 52.924 -5.323 -15.875 1.00 13.71 173 GLN C CA 1
ATOM 2711 C C . GLN C 1 70 ? 54.426 -5.401 -16.122 1.00 13.71 173 GLN C C 1
ATOM 2712 O O . GLN C 1 70 ? 54.986 -4.487 -16.742 1.00 13.71 173 GLN C O 1
ATOM 2718 N N . ARG C 1 71 ? 55.089 -6.447 -15.626 1.00 13.52 174 ARG C N 1
ATOM 2719 C CA . ARG C 1 71 ? 56.505 -6.700 -15.913 1.00 13.52 174 ARG C CA 1
ATOM 2720 C C . ARG C 1 71 ? 57.413 -5.714 -15.184 1.00 13.52 174 ARG C C 1
ATOM 2721 O O . ARG C 1 71 ? 58.488 -5.346 -15.666 1.00 13.52 174 ARG C O 1
ATOM 2729 N N . HIS C 1 72 ? 56.982 -5.295 -14.006 1.00 13.45 175 HIS C N 1
ATOM 2730 C CA . HIS C 1 72 ? 57.753 -4.390 -13.171 1.00 13.45 175 HIS C CA 1
ATOM 2731 C C . HIS C 1 72 ? 58.124 -5.195 -11.929 1.00 13.45 175 HIS C C 1
ATOM 2732 O O . HIS C 1 72 ? 57.390 -5.225 -10.939 1.00 13.45 175 HIS C O 1
ATOM 2739 N N . TRP C 1 73 ? 59.264 -5.875 -12.012 1.00 12.55 176 TRP C N 1
ATOM 2740 C CA . TRP C 1 73 ? 59.681 -6.799 -10.971 1.00 12.55 176 TRP C CA 1
ATOM 2741 C C . TRP C 1 73 ? 60.142 -6.046 -9.731 1.00 12.55 176 TRP C C 1
ATOM 2742 O O . TRP C 1 73 ? 60.671 -4.935 -9.810 1.00 12.55 176 TRP C O 1
ATOM 2753 N N . GLN C 1 74 ? 59.929 -6.667 -8.573 1.00 12.67 177 GLN C N 1
ATOM 2754 C CA . GLN C 1 74 ? 60.219 -6.056 -7.284 1.00 12.67 177 GLN C CA 1
ATOM 2755 C C . GLN C 1 74 ? 60.988 -7.028 -6.405 1.00 12.67 177 GLN C C 1
ATOM 2756 O O . GLN C 1 74 ? 60.684 -8.224 -6.373 1.00 12.67 177 GLN C O 1
ATOM 2762 N N . TRP C 1 75 ? 61.974 -6.506 -5.683 1.00 12.48 178 TRP C N 1
ATOM 2763 C CA . TRP C 1 75 ? 62.635 -7.258 -4.630 1.00 12.48 178 TRP C CA 1
ATOM 2764 C C . TRP C 1 75 ? 61.878 -7.075 -3.318 1.00 12.48 178 TRP C C 1
ATOM 2765 O O . TRP C 1 75 ? 61.270 -6.031 -3.072 1.00 12.48 178 TRP C O 1
ATOM 2776 N N . VAL C 1 76 ? 61.917 -8.109 -2.474 1.00 12.78 179 VAL C N 1
ATOM 2777 C CA . VAL C 1 76 ? 61.105 -8.104 -1.257 1.00 12.78 179 VAL C CA 1
ATOM 2778 C C . VAL C 1 76 ? 61.564 -7.030 -0.278 1.00 12.78 179 VAL C C 1
ATOM 2779 O O . VAL C 1 76 ? 60.759 -6.513 0.507 1.00 12.78 179 VAL C O 1
ATOM 2783 N N . ASP C 1 77 ? 62.850 -6.682 -0.289 1.00 12.98 180 ASP C N 1
ATOM 2784 C CA . ASP C 1 77 ? 63.334 -5.511 0.430 1.00 12.98 180 ASP C CA 1
ATOM 2785 C C . ASP C 1 77 ? 63.347 -4.264 -0.454 1.00 12.98 180 ASP C C 1
ATOM 2786 O O . ASP C 1 77 ? 63.940 -3.245 -0.075 1.00 12.98 180 ASP C O 1
ATOM 2791 N N . GLN C 1 78 ? 62.683 -4.337 -1.617 1.00 13.27 181 GLN C N 1
ATOM 2792 C CA . GLN C 1 78 ? 62.622 -3.276 -2.630 1.00 13.27 181 GLN C CA 1
ATOM 2793 C C . GLN C 1 78 ? 63.967 -2.615 -2.874 1.00 13.27 181 GLN C C 1
ATOM 2794 O O . GLN C 1 78 ? 64.059 -1.389 -2.923 1.00 13.27 181 GLN C O 1
ATOM 2800 N N . THR C 1 79 ? 65.009 -3.430 -2.934 1.00 12.84 182 THR C N 1
ATOM 2801 C CA . THR C 1 79 ? 66.239 -3.039 -3.595 1.00 12.84 182 THR C CA 1
ATOM 2802 C C . THR C 1 79 ? 65.935 -2.615 -5.022 1.00 12.84 182 THR C C 1
ATOM 2803 O O . THR C 1 79 ? 65.062 -3.211 -5.674 1.00 12.84 182 THR C O 1
ATOM 2807 N N . PRO C 1 80 ? 66.589 -1.580 -5.550 1.00 12.74 183 PRO C N 1
ATOM 2808 C CA . PRO C 1 80 ? 66.365 -1.176 -6.942 1.00 12.74 183 PRO C CA 1
ATOM 2809 C C . PRO C 1 80 ? 66.641 -2.320 -7.913 1.00 12.74 183 PRO C C 1
ATOM 2810 O O . PRO C 1 80 ? 67.722 -2.912 -7.908 1.00 12.74 183 PRO C O 1
ATOM 2814 N N . TYR C 1 81 ? 65.652 -2.618 -8.750 1.00 12.63 184 TYR C N 1
ATOM 2815 C CA . TYR C 1 81 ? 65.761 -3.712 -9.706 1.00 12.63 184 TYR C CA 1
ATOM 2816 C C . TYR C 1 81 ? 66.559 -3.276 -10.929 1.00 12.63 184 TYR C C 1
ATOM 2817 O O . TYR C 1 81 ? 66.324 -2.198 -11.485 1.00 12.63 184 TYR C O 1
ATOM 2826 N N . ASN C 1 82 ? 67.491 -4.126 -11.357 1.00 13.16 185 ASN C N 1
ATOM 2827 C CA . ASN C 1 82 ? 68.406 -3.811 -12.447 1.00 13.16 185 ASN C CA 1
ATOM 2828 C C . ASN C 1 82 ? 68.173 -4.775 -13.601 1.00 13.16 185 ASN C C 1
ATOM 2829 O O . ASN C 1 82 ? 68.352 -5.988 -13.446 1.00 13.16 185 ASN C O 1
ATOM 2834 N N . GLU C 1 83 ? 67.779 -4.233 -14.755 1.00 13.70 186 GLU C N 1
ATOM 2835 C CA . GLU C 1 83 ? 67.597 -5.027 -15.964 1.00 13.70 186 GLU C CA 1
ATOM 2836 C C . GLU C 1 83 ? 68.905 -5.325 -16.677 1.00 13.70 186 GLU C C 1
ATOM 2837 O O . GLU C 1 83 ? 68.930 -6.194 -17.556 1.00 13.70 186 GLU C O 1
ATOM 2843 N N . SER C 1 84 ? 69.982 -4.625 -16.328 1.00 13.92 187 SER C N 1
ATOM 2844 C CA . SER C 1 84 ? 71.278 -4.839 -16.954 1.00 13.92 187 SER C CA 1
ATOM 2845 C C . SER C 1 84 ? 72.037 -6.016 -16.356 1.00 13.92 187 SER C C 1
ATOM 2846 O O . SER C 1 84 ? 73.087 -6.389 -16.892 1.00 13.92 187 SER C O 1
ATOM 2849 N N . SER C 1 85 ? 71.543 -6.603 -15.267 1.00 13.45 188 SER C N 1
ATOM 2850 C CA . SER C 1 85 ? 72.180 -7.748 -14.626 1.00 13.45 188 SER C CA 1
ATOM 2851 C C . SER C 1 85 ? 71.157 -8.825 -14.312 1.00 13.45 188 SER C C 1
ATOM 2852 O O . SER C 1 85 ? 71.193 -9.453 -13.249 1.00 13.45 188 SER C O 1
ATOM 2855 N N . THR C 1 86 ? 70.226 -9.053 -15.229 1.00 12.72 189 THR C N 1
ATOM 2856 C CA . THR C 1 86 ? 69.275 -10.142 -15.089 1.00 12.72 189 THR C CA 1
ATOM 2857 C C . THR C 1 86 ? 69.841 -11.406 -15.718 1.00 12.72 189 THR C C 1
ATOM 2858 O O . THR C 1 86 ? 70.625 -11.354 -16.669 1.00 12.72 189 THR C O 1
ATOM 2862 N N . PHE C 1 87 ? 69.442 -12.549 -15.172 1.00 12.49 190 PHE C N 1
ATOM 2863 C CA . PHE C 1 87 ? 69.907 -13.846 -15.640 1.00 12.49 190 PHE C CA 1
ATOM 2864 C C . PHE C 1 87 ? 68.734 -14.732 -16.032 1.00 12.49 190 PHE C C 1
ATOM 2865 O O . PHE C 1 87 ? 68.690 -15.921 -15.711 1.00 12.49 190 PHE C O 1
ATOM 2873 N N . TRP C 1 88 ? 67.763 -14.146 -16.729 1.00 12.17 191 TRP C N 1
ATOM 2874 C CA . TRP C 1 88 ? 66.650 -14.918 -17.260 1.00 12.17 191 TRP C CA 1
ATOM 2875 C C . TRP C 1 88 ? 67.157 -15.986 -18.219 1.00 12.17 191 TRP C C 1
ATOM 2876 O O . TRP C 1 88 ? 68.094 -15.758 -18.988 1.00 12.17 191 TRP C O 1
ATOM 2887 N N . HIS C 1 89 ? 66.528 -17.159 -18.174 1.00 11.96 192 HIS C N 1
ATOM 2888 C CA . HIS C 1 89 ? 66.725 -18.133 -19.229 1.00 11.96 192 HIS C CA 1
ATOM 2889 C C . HIS C 1 89 ? 66.199 -17.563 -20.544 1.00 11.96 192 HIS C C 1
ATOM 2890 O O . HIS C 1 89 ? 65.350 -16.669 -20.543 1.00 11.96 192 HIS C O 1
ATOM 2897 N N . PRO C 1 90 ? 66.704 -18.050 -21.676 1.00 12.28 193 PRO C N 1
ATOM 2898 C CA . PRO C 1 90 ? 66.124 -17.657 -22.965 1.00 12.28 193 PRO C CA 1
ATOM 2899 C C . PRO C 1 90 ? 64.615 -17.862 -22.974 1.00 12.28 193 PRO C C 1
ATOM 2900 O O . PRO C 1 90 ? 64.107 -18.871 -22.480 1.00 12.28 193 PRO C O 1
ATOM 2904 N N . ARG C 1 91 ? 63.902 -16.874 -23.519 1.00 13.20 194 ARG C N 1
ATOM 2905 C CA . ARG C 1 91 ? 62.444 -16.822 -23.634 1.00 13.20 194 ARG C CA 1
ATOM 2906 C C . ARG C 1 91 ? 61.740 -16.538 -22.313 1.00 13.20 194 ARG C C 1
ATOM 2907 O O . ARG C 1 91 ? 60.521 -16.731 -22.219 1.00 13.20 194 ARG C O 1
ATOM 2915 N N . GLU C 1 92 ? 62.458 -16.079 -21.293 1.00 12.57 195 GLU C N 1
ATOM 2916 C CA . GLU C 1 92 ? 61.824 -15.714 -20.030 1.00 12.57 195 GLU C CA 1
ATOM 2917 C C . GLU C 1 92 ? 62.142 -14.274 -19.661 1.00 12.57 195 GLU C C 1
ATOM 2918 O O . GLU C 1 92 ? 63.242 -13.805 -19.938 1.00 12.57 195 GLU C O 1
ATOM 2924 N N . PRO C 1 93 ? 61.182 -13.552 -19.048 1.00 12.47 196 PRO C N 1
ATOM 2925 C CA . PRO C 1 93 ? 59.818 -13.916 -18.638 1.00 12.47 196 PRO C CA 1
ATOM 2926 C C . PRO C 1 93 ? 58.939 -14.385 -19.796 1.00 12.47 196 PRO C C 1
ATOM 2927 O O . PRO C 1 93 ? 59.104 -13.909 -20.919 1.00 12.47 196 PRO C O 1
ATOM 2931 N N . SER C 1 94 ? 58.017 -15.308 -19.521 1.00 12.82 197 SER C N 1
ATOM 2932 C CA . SER C 1 94 ? 57.281 -15.991 -20.572 1.00 12.82 197 SER C CA 1
ATOM 2933 C C . SER C 1 94 ? 55.769 -15.847 -20.493 1.00 12.82 197 SER C C 1
ATOM 2934 O O . SER C 1 94 ? 55.102 -16.076 -21.506 1.00 12.82 197 SER C O 1
ATOM 2937 N N . ASP C 1 95 ? 55.207 -15.472 -19.341 1.00 13.03 198 ASP C N 1
ATOM 2938 C CA . ASP C 1 95 ? 53.750 -15.486 -19.191 1.00 13.03 198 ASP C CA 1
ATOM 2939 C C . ASP C 1 95 ? 53.288 -14.414 -18.209 1.00 13.03 198 ASP C C 1
ATOM 2940 O O . ASP C 1 95 ? 53.759 -14.411 -17.060 1.00 13.03 198 ASP C O 1
ATOM 2945 N N . PRO C 1 96 ? 52.387 -13.511 -18.623 1.00 13.06 199 PRO C N 1
ATOM 2946 C CA . PRO C 1 96 ? 51.902 -12.467 -17.700 1.00 13.06 199 PRO C CA 1
ATOM 2947 C C . PRO C 1 96 ? 51.396 -12.960 -16.348 1.00 13.06 199 PRO C C 1
ATOM 2948 O O . PRO C 1 96 ? 51.486 -12.214 -15.368 1.00 13.06 199 PRO C O 1
ATOM 2952 N N . ASN C 1 97 ? 50.861 -14.173 -16.245 1.00 13.00 200 ASN C N 1
ATOM 2953 C CA . ASN C 1 97 ? 50.347 -14.667 -14.971 1.00 13.00 200 ASN C CA 1
ATOM 2954 C C . ASN C 1 97 ? 51.328 -15.590 -14.255 1.00 13.00 200 ASN C C 1
ATOM 2955 O O . ASN C 1 97 ? 50.968 -16.207 -13.246 1.00 13.00 200 ASN C O 1
ATOM 2960 N N . GLU C 1 98 ? 52.556 -15.696 -14.756 1.00 12.67 201 GLU C N 1
ATOM 2961 C CA . GLU C 1 98 ? 53.680 -16.262 -14.013 1.00 12.67 201 GLU C CA 1
ATOM 2962 C C . GLU C 1 98 ? 54.425 -15.087 -13.388 1.00 12.67 201 GLU C C 1
ATOM 2963 O O . GLU C 1 98 ? 55.263 -14.453 -14.033 1.00 12.67 201 GLU C O 1
ATOM 2969 N N . ARG C 1 99 ? 54.120 -14.799 -12.123 1.00 12.80 202 ARG C N 1
ATOM 2970 C CA . ARG C 1 99 ? 54.545 -13.552 -11.499 1.00 12.80 202 ARG C CA 1
ATOM 2971 C C . ARG C 1 99 ? 55.522 -13.738 -10.343 1.00 12.80 202 ARG C C 1
ATOM 2972 O O . ARG C 1 99 ? 55.811 -12.766 -9.638 1.00 12.80 202 ARG C O 1
ATOM 2980 N N . CYS C 1 100 ? 56.050 -14.942 -10.136 1.00 12.52 203 CYS C N 1
ATOM 2981 C CA . CYS C 1 100 ? 57.091 -15.170 -9.145 1.00 12.52 203 CYS C CA 1
ATOM 2982 C C . CYS C 1 100 ? 58.249 -15.915 -9.792 1.00 12.52 203 CYS C C 1
ATOM 2983 O O . CYS C 1 100 ? 58.051 -16.761 -10.666 1.00 12.52 203 CYS C O 1
ATOM 2986 N N . VAL C 1 101 ? 59.462 -15.593 -9.354 1.00 12.10 204 VAL C N 1
ATOM 2987 C CA . VAL C 1 101 ? 60.683 -16.030 -10.020 1.00 12.10 204 VAL C CA 1
ATOM 2988 C C . VAL C 1 101 ? 61.328 -17.146 -9.212 1.00 12.10 204 VAL C C 1
ATOM 2989 O O . VAL C 1 101 ? 61.525 -17.013 -7.998 1.00 12.10 204 VAL C O 1
ATOM 2993 N N . VAL C 1 102 ? 61.662 -18.241 -9.891 1.00 12.01 205 VAL C N 1
ATOM 2994 C CA . VAL C 1 102 ? 62.453 -19.314 -9.312 1.00 12.01 205 VAL C CA 1
ATOM 2995 C C . VAL C 1 102 ? 63.812 -19.345 -9.994 1.00 12.01 205 VAL C C 1
ATOM 2996 O O . VAL C 1 102 ? 63.987 -18.883 -11.126 1.00 12.01 205 VAL C O 1
ATOM 3000 N N . LEU C 1 103 ? 64.787 -19.902 -9.283 1.00 12.00 206 LEU C N 1
ATOM 3001 C CA . LEU C 1 103 ? 66.060 -20.294 -9.875 1.00 12.00 206 LEU C CA 1
ATOM 3002 C C . LEU C 1 103 ? 65.938 -21.756 -10.288 1.00 12.00 206 LEU C C 1
ATOM 3003 O O . LEU C 1 103 ? 65.818 -22.639 -9.433 1.00 12.00 206 LEU C O 1
ATOM 3008 N N . ASN C 1 104 ? 65.947 -22.017 -11.591 1.00 11.76 207 ASN C N 1
ATOM 3009 C CA . ASN C 1 104 ? 65.876 -23.383 -12.083 1.00 11.76 207 ASN C CA 1
ATOM 3010 C C . ASN C 1 104 ? 67.001 -23.630 -13.078 1.00 11.76 207 ASN C C 1
ATOM 3011 O O . ASN C 1 104 ? 67.638 -22.700 -13.579 1.00 11.76 207 ASN C O 1
ATOM 3016 N N . PHE C 1 105 ? 67.239 -24.909 -13.352 1.00 11.70 208 PHE C N 1
ATOM 3017 C CA . PHE C 1 105 ? 68.351 -25.345 -14.182 1.00 11.70 208 PHE C CA 1
ATOM 3018 C C . PHE C 1 105 ? 67.840 -25.842 -15.528 1.00 11.70 208 PHE C C 1
ATOM 3019 O O . PHE C 1 105 ? 66.842 -26.567 -15.597 1.00 11.70 208 PHE C O 1
ATOM 3027 N N . ARG C 1 106 ? 68.528 -25.441 -16.593 1.00 11.80 209 ARG C N 1
ATOM 3028 C CA . ARG C 1 106 ? 68.215 -25.842 -17.956 1.00 11.80 209 ARG C CA 1
ATOM 3029 C C . ARG C 1 106 ? 69.423 -26.539 -18.568 1.00 11.80 209 ARG C C 1
ATOM 3030 O O . ARG C 1 106 ? 70.518 -26.547 -18.001 1.00 11.80 209 ARG C O 1
ATOM 3038 N N . LYS C 1 107 ? 69.214 -27.126 -19.750 1.00 11.65 210 LYS C N 1
ATOM 3039 C CA . LYS C 1 107 ? 70.268 -27.861 -20.432 1.00 11.65 210 LYS C CA 1
ATOM 3040 C C . LYS C 1 107 ? 70.519 -27.398 -21.863 1.00 11.65 210 LYS C C 1
ATOM 3041 O O . LYS C 1 107 ? 71.390 -27.965 -22.534 1.00 11.65 210 LYS C O 1
ATOM 3047 N N . SER C 1 108 ? 69.804 -26.387 -22.344 1.00 11.75 211 SER C N 1
ATOM 3048 C CA . SER C 1 108 ? 70.038 -25.847 -23.680 1.00 11.75 211 SER C CA 1
ATOM 3049 C C . SER C 1 108 ? 69.593 -24.389 -23.751 1.00 11.75 211 SER C C 1
ATOM 3050 O O . SER C 1 108 ? 68.457 -24.104 -24.120 1.00 11.75 211 SER C O 1
ATOM 3053 N N . PRO C 1 109 ? 70.490 -23.457 -23.397 1.00 11.56 212 PRO C N 1
ATOM 3054 C CA . PRO C 1 109 ? 71.866 -23.715 -22.958 1.00 11.56 212 PRO C CA 1
ATOM 3055 C C . PRO C 1 109 ? 71.946 -24.236 -21.524 1.00 11.56 212 PRO C C 1
ATOM 3056 O O . PRO C 1 109 ? 71.159 -23.823 -20.674 1.00 11.56 212 PRO C O 1
ATOM 3060 N N . LYS C 1 110 ? 72.887 -25.140 -21.266 1.00 11.60 213 LYS C N 1
ATOM 3061 C CA . LYS C 1 110 ? 73.014 -25.742 -19.943 1.00 11.60 213 LYS C CA 1
ATOM 3062 C C . LYS C 1 110 ? 73.556 -24.717 -18.959 1.00 11.60 213 LYS C C 1
ATOM 3063 O O . LYS C 1 110 ? 74.743 -24.379 -19.001 1.00 11.60 213 LYS C O 1
ATOM 3069 N N . ARG C 1 111 ? 72.695 -24.235 -18.063 1.00 11.72 214 ARG C N 1
ATOM 3070 C CA . ARG C 1 111 ? 73.079 -23.234 -17.076 1.00 11.72 214 ARG C CA 1
ATOM 3071 C C . ARG C 1 111 ? 71.917 -22.989 -16.125 1.00 11.72 214 ARG C C 1
ATOM 3072 O O . ARG C 1 111 ? 70.764 -23.268 -16.462 1.00 11.72 214 ARG C O 1
ATOM 3080 N N . TRP C 1 112 ? 72.235 -22.481 -14.937 1.00 11.65 215 TRP C N 1
ATOM 3081 C CA . TRP C 1 112 ? 71.229 -21.969 -14.024 1.00 11.65 215 TRP C CA 1
ATOM 3082 C C . TRP C 1 112 ? 70.709 -20.625 -14.521 1.00 11.65 215 TRP C C 1
ATOM 3083 O O . TRP C 1 112 ? 71.377 -19.910 -15.271 1.00 11.65 215 TRP C O 1
ATOM 3094 N N . GLY C 1 113 ? 69.504 -20.278 -14.088 1.00 11.87 216 GLY C N 1
ATOM 3095 C CA . GLY C 1 113 ? 68.932 -19.013 -14.500 1.00 11.87 216 GLY C CA 1
ATOM 3096 C C . GLY C 1 113 ? 67.598 -18.766 -13.835 1.00 11.87 216 GLY C C 1
ATOM 3097 O O . GLY C 1 113 ? 67.161 -19.526 -12.970 1.00 11.87 216 GLY C O 1
ATOM 3098 N N . TRP C 1 114 ? 66.953 -17.685 -14.261 1.00 12.04 217 TRP C N 1
ATOM 3099 C CA . TRP C 1 114 ? 65.669 -17.272 -13.718 1.00 12.04 217 TRP C CA 1
ATOM 3100 C C . TRP C 1 114 ? 64.532 -17.800 -14.585 1.00 12.04 217 TRP C C 1
ATOM 3101 O O . TRP C 1 114 ? 64.684 -17.985 -15.795 1.00 12.04 217 TRP C O 1
ATOM 3112 N N . ASN C 1 115 ? 63.385 -18.040 -13.952 1.00 12.29 218 ASN C N 1
ATOM 3113 C CA . ASN C 1 115 ? 62.189 -18.478 -14.666 1.00 12.29 218 ASN C CA 1
ATOM 3114 C C . ASN C 1 115 ? 60.969 -17.976 -13.916 1.00 12.29 218 ASN C C 1
ATOM 3115 O O . ASN C 1 115 ? 60.824 -18.245 -12.720 1.00 12.29 218 ASN C O 1
ATOM 3120 N N . ASP C 1 116 ? 60.098 -17.251 -14.613 1.00 12.37 219 ASP C N 1
ATOM 3121 C CA . ASP C 1 116 ? 58.835 -16.822 -14.030 1.00 12.37 219 ASP C CA 1
ATOM 3122 C C . ASP C 1 116 ? 57.865 -17.997 -13.992 1.00 12.37 219 ASP C C 1
ATOM 3123 O O . ASP C 1 116 ? 57.646 -18.664 -15.006 1.00 12.37 219 ASP C O 1
ATOM 3128 N N . VAL C 1 117 ? 57.303 -18.267 -12.818 1.00 12.35 220 VAL C N 1
ATOM 3129 C CA . VAL C 1 117 ? 56.381 -19.375 -12.609 1.00 12.35 220 VAL C CA 1
ATOM 3130 C C . VAL C 1 117 ? 55.218 -18.886 -11.753 1.00 12.35 220 VAL C C 1
ATOM 3131 O O . VAL C 1 117 ? 55.182 -17.734 -11.315 1.00 12.35 220 VAL C O 1
ATOM 3135 N N . ASN C 1 118 ? 54.264 -19.781 -11.506 1.00 12.77 221 ASN C N 1
ATOM 3136 C CA . ASN C 1 118 ? 53.074 -19.441 -10.736 1.00 12.77 221 ASN C CA 1
ATOM 3137 C C . ASN C 1 118 ? 53.406 -19.362 -9.250 1.00 12.77 221 ASN C C 1
ATOM 3138 O O . ASN C 1 118 ? 54.068 -20.250 -8.702 1.00 12.77 221 ASN C O 1
ATOM 3143 N N . CYS C 1 119 ? 52.930 -18.299 -8.597 1.00 12.66 222 CYS C N 1
ATOM 3144 C CA . CYS C 1 119 ? 53.253 -18.069 -7.192 1.00 12.66 222 CYS C CA 1
ATOM 3145 C C . CYS C 1 119 ? 52.567 -19.069 -6.268 1.00 12.66 222 CYS C C 1
ATOM 3146 O O . CYS C 1 119 ? 53.097 -19.381 -5.195 1.00 12.66 222 CYS C O 1
ATOM 3149 N N . LEU C 1 120 ? 51.389 -19.566 -6.648 1.00 12.90 223 LEU C N 1
ATOM 3150 C CA . LEU C 1 120 ? 50.663 -20.478 -5.771 1.00 12.90 223 LEU C CA 1
ATOM 3151 C C . LEU C 1 120 ? 51.277 -21.870 -5.758 1.00 12.90 223 LEU C C 1
ATOM 3152 O O . LEU C 1 120 ? 51.211 -22.560 -4.735 1.00 12.90 223 LEU C O 1
ATOM 3157 N N . GLY C 1 121 ? 51.869 -22.298 -6.870 1.00 12.95 224 GLY C N 1
ATOM 3158 C CA . GLY C 1 121 ? 52.502 -23.592 -6.948 1.00 12.95 224 GLY C CA 1
ATOM 3159 C C . GLY C 1 121 ? 53.631 -23.724 -5.949 1.00 12.95 224 GLY C C 1
ATOM 3160 O O . GLY C 1 121 ? 54.548 -22.899 -5.900 1.00 12.95 224 GLY C O 1
ATOM 3161 N N . PRO C 1 122 ? 53.576 -24.762 -5.117 1.00 12.98 225 PRO C N 1
ATOM 3162 C CA . PRO C 1 122 ? 54.608 -24.938 -4.086 1.00 12.98 225 PRO C CA 1
ATOM 3163 C C . PRO C 1 122 ? 55.969 -25.202 -4.712 1.00 12.98 225 PRO C C 1
ATOM 3164 O O . PRO C 1 122 ? 56.098 -26.000 -5.643 1.00 12.98 225 PRO C O 1
ATOM 3168 N N . GLN C 1 123 ? 56.985 -24.510 -4.197 1.00 12.79 226 GLN C N 1
ATOM 3169 C CA . GLN C 1 123 ? 58.359 -24.678 -4.643 1.00 12.79 226 GLN C CA 1
ATOM 3170 C C . GLN C 1 123 ? 59.284 -24.583 -3.439 1.00 12.79 226 GLN C C 1
ATOM 3171 O O . GLN C 1 123 ? 58.901 -24.098 -2.372 1.00 12.79 226 GLN C O 1
ATOM 3177 N N . ARG C 1 124 ? 60.514 -25.053 -3.622 1.00 12.65 227 ARG C N 1
ATOM 3178 C CA . ARG C 1 124 ? 61.547 -24.789 -2.636 1.00 12.65 227 ARG C CA 1
ATOM 3179 C C . ARG C 1 124 ? 61.950 -23.315 -2.706 1.00 12.65 227 ARG C C 1
ATOM 3180 O O . ARG C 1 124 ? 61.584 -22.588 -3.633 1.00 12.65 227 ARG C O 1
ATOM 3188 N N . SER C 1 125 ? 62.698 -22.861 -1.703 1.00 12.61 228 SER C N 1
ATOM 3189 C CA . SER C 1 125 ? 63.015 -21.443 -1.610 1.00 12.61 228 SER C CA 1
ATOM 3190 C C . SER C 1 125 ? 64.403 -21.252 -1.016 1.00 12.61 228 SER C C 1
ATOM 3191 O O . SER C 1 125 ? 65.061 -22.202 -0.589 1.00 12.61 228 SER C O 1
ATOM 3194 N N . VAL C 1 126 ? 64.844 -19.997 -1.004 1.00 12.76 229 VAL C N 1
ATOM 3195 C CA . VAL C 1 126 ? 66.121 -19.600 -0.424 1.00 12.76 229 VAL C CA 1
ATOM 3196 C C . VAL C 1 126 ? 65.875 -18.386 0.459 1.00 12.76 229 VAL C C 1
ATOM 3197 O O . VAL C 1 126 ? 65.279 -17.400 0.010 1.00 12.76 229 VAL C O 1
ATOM 3201 N N . CYS C 1 127 ? 66.323 -18.456 1.706 1.00 13.42 230 CYS C N 1
ATOM 3202 C CA . CYS C 1 127 ? 66.237 -17.325 2.618 1.00 13.42 230 CYS C CA 1
ATOM 3203 C C . CYS C 1 127 ? 67.602 -16.659 2.743 1.00 13.42 230 CYS C C 1
ATOM 3204 O O . CYS C 1 127 ? 68.632 -17.338 2.789 1.00 13.42 230 CYS C O 1
ATOM 3207 N N . GLU C 1 128 ? 67.604 -15.328 2.785 1.00 13.78 231 GLU C N 1
ATOM 3208 C CA . GLU C 1 128 ? 68.816 -14.543 2.983 1.00 13.78 231 GLU C CA 1
ATOM 3209 C C . GLU C 1 128 ? 68.673 -13.714 4.252 1.00 13.78 231 GLU C C 1
ATOM 3210 O O . GLU C 1 128 ? 67.698 -12.969 4.405 1.00 13.78 231 GLU C O 1
ATOM 3216 N N . MET C 1 129 ? 69.645 -13.842 5.154 1.00 14.95 232 MET C N 1
ATOM 3217 C CA . MET C 1 129 ? 69.631 -13.150 6.436 1.00 14.95 232 MET C CA 1
ATOM 3218 C C . MET C 1 129 ? 71.005 -12.558 6.706 1.00 14.95 232 MET C C 1
ATOM 3219 O O . MET C 1 129 ? 72.016 -13.261 6.608 1.00 14.95 232 MET C O 1
ATOM 3224 N N . MET C 1 130 ? 71.038 -11.277 7.058 1.00 16.48 233 MET C N 1
ATOM 3225 C CA . MET C 1 130 ? 72.300 -10.577 7.288 1.00 16.48 233 MET C CA 1
ATOM 3226 C C . MET C 1 130 ? 72.807 -10.767 8.716 1.00 16.48 233 MET C C 1
ATOM 3227 O O . MET C 1 130 ? 72.122 -11.344 9.560 1.00 16.48 233 MET C O 1
ATOM 3232 N N . SER D 1 2 ? 70.936 -18.810 -45.837 1.00 15.73 105 SER D N 1
ATOM 3233 C CA . SER D 1 2 ? 71.676 -17.575 -46.064 1.00 15.73 105 SER D CA 1
ATOM 3234 C C . SER D 1 2 ? 73.130 -17.712 -45.620 1.00 15.73 105 SER D C 1
ATOM 3235 O O . SER D 1 2 ? 74.047 -17.359 -46.361 1.00 15.73 105 SER D O 1
ATOM 3238 N N . CYS D 1 3 ? 73.333 -18.225 -44.407 1.00 14.74 106 CYS D N 1
ATOM 3239 C CA . CYS D 1 3 ? 74.674 -18.432 -43.887 1.00 14.74 106 CYS D CA 1
ATOM 3240 C C . CYS D 1 3 ? 75.357 -19.589 -44.613 1.00 14.74 106 CYS D C 1
ATOM 3241 O O . CYS D 1 3 ? 74.691 -20.450 -45.191 1.00 14.74 106 CYS D O 1
ATOM 3244 N N . PRO D 1 4 ? 76.691 -19.624 -44.604 1.00 14.53 107 PRO D N 1
ATOM 3245 C CA . PRO D 1 4 ? 77.405 -20.749 -45.219 1.00 14.53 107 PRO D CA 1
ATOM 3246 C C . PRO D 1 4 ? 77.046 -22.080 -44.573 1.00 14.53 107 PRO D C 1
ATOM 3247 O O . PRO D 1 4 ? 76.563 -22.150 -43.441 1.00 14.53 107 PRO D O 1
ATOM 3251 N N . LYS D 1 5 ? 77.293 -23.151 -45.327 1.00 14.78 108 LYS D N 1
ATOM 3252 C CA . LYS D 1 5 ? 76.996 -24.497 -44.856 1.00 14.78 108 LYS D CA 1
ATOM 3253 C C . LYS D 1 5 ? 77.794 -24.815 -43.597 1.00 14.78 108 LYS D C 1
ATOM 3254 O O . LYS D 1 5 ? 78.961 -24.435 -43.468 1.00 14.78 108 LYS D O 1
ATOM 3260 N N . ASN D 1 6 ? 77.139 -25.503 -42.657 1.00 14.42 109 ASN D N 1
ATOM 3261 C CA . ASN D 1 6 ? 77.700 -25.874 -41.358 1.00 14.42 109 ASN D CA 1
ATOM 3262 C C . ASN D 1 6 ? 78.008 -24.662 -40.485 1.00 14.42 109 ASN D C 1
ATOM 3263 O O . ASN D 1 6 ? 78.730 -24.777 -39.490 1.00 14.42 109 ASN D O 1
ATOM 3268 N N . TRP D 1 7 ? 77.470 -23.498 -40.837 1.00 13.79 110 TRP D N 1
ATOM 3269 C CA . TRP D 1 7 ? 77.550 -22.314 -39.997 1.00 13.79 110 TRP D CA 1
ATOM 3270 C C . TRP D 1 7 ? 76.212 -22.084 -39.307 1.00 13.79 110 TRP D C 1
ATOM 3271 O O . TRP D 1 7 ? 75.148 -22.365 -39.867 1.00 13.79 110 TRP D O 1
ATOM 3282 N N . LYS D 1 8 ? 76.276 -21.574 -38.081 1.00 13.42 111 LYS D N 1
ATOM 3283 C CA . LYS D 1 8 ? 75.078 -21.281 -37.308 1.00 13.42 111 LYS D CA 1
ATOM 3284 C C . LYS D 1 8 ? 74.617 -19.856 -37.585 1.00 13.42 111 LYS D C 1
ATOM 3285 O O . LYS D 1 8 ? 75.427 -18.946 -37.783 1.00 13.42 111 LYS D O 1
ATOM 3291 N N . SER D 1 9 ? 73.301 -19.669 -37.608 1.00 13.48 112 SER D N 1
ATOM 3292 C CA . SER D 1 9 ? 72.697 -18.372 -37.881 1.00 13.48 112 SER D CA 1
ATOM 3293 C C . SER D 1 9 ? 71.977 -17.864 -36.641 1.00 13.48 112 SER D C 1
ATOM 3294 O O . SER D 1 9 ? 71.150 -18.575 -36.060 1.00 13.48 112 SER D O 1
ATOM 3297 N N . PHE D 1 10 ? 72.295 -16.633 -36.245 1.00 13.03 113 PHE D N 1
ATOM 3298 C CA . PHE D 1 10 ? 71.623 -15.949 -35.152 1.00 13.03 113 PHE D CA 1
ATOM 3299 C C . PHE D 1 10 ? 71.553 -14.468 -35.481 1.00 13.03 113 PHE D C 1
ATOM 3300 O O . PHE D 1 10 ? 72.536 -13.884 -35.946 1.00 13.03 113 PHE D O 1
ATOM 3308 N N . SER D 1 11 ? 70.388 -13.868 -35.230 1.00 13.37 114 SER D N 1
ATOM 3309 C CA . SER D 1 11 ? 70.143 -12.471 -35.571 1.00 13.37 114 SER D CA 1
ATOM 3310 C C . SER D 1 11 ? 70.432 -12.236 -37.049 1.00 13.37 114 SER D C 1
ATOM 3311 O O . SER D 1 11 ? 69.648 -12.643 -37.912 1.00 13.37 114 SER D O 1
ATOM 3314 N N . SER D 1 12 ? 71.563 -11.597 -37.353 1.00 13.48 115 SER D N 1
ATOM 3315 C CA . SER D 1 12 ? 71.937 -11.314 -38.734 1.00 13.48 115 SER D CA 1
ATOM 3316 C C . SER D 1 12 ? 73.400 -11.643 -39.006 1.00 13.48 115 SER D C 1
ATOM 3317 O O . SER D 1 12 ? 73.980 -11.120 -39.964 1.00 13.48 115 SER D O 1
ATOM 3320 N N . ASN D 1 13 ? 74.010 -12.492 -38.186 1.00 13.92 116 ASN D N 1
ATOM 3321 C CA . ASN D 1 13 ? 75.390 -12.915 -38.370 1.00 13.92 116 ASN D CA 1
ATOM 3322 C C . ASN D 1 13 ? 75.450 -14.428 -38.521 1.00 13.92 116 ASN D C 1
ATOM 3323 O O . ASN D 1 13 ? 74.472 -15.144 -38.292 1.00 13.92 116 ASN D O 1
ATOM 3328 N N . CYS D 1 14 ? 76.625 -14.911 -38.913 1.00 13.57 117 CYS D N 1
ATOM 3329 C CA . CYS D 1 14 ? 76.887 -16.333 -39.061 1.00 13.57 117 CYS D CA 1
ATOM 3330 C C . CYS D 1 14 ? 78.030 -16.726 -38.138 1.00 13.57 117 CYS D C 1
ATOM 3331 O O . CYS D 1 14 ? 78.994 -15.972 -37.973 1.00 13.57 117 CYS D O 1
ATOM 3334 N N . TYR D 1 15 ? 77.918 -17.904 -37.535 1.00 13.12 118 TYR D N 1
ATOM 3335 C CA . TYR D 1 15 ? 78.876 -18.350 -36.536 1.00 13.12 118 TYR D CA 1
ATOM 3336 C C . TYR D 1 15 ? 79.384 -19.738 -36.891 1.00 13.12 118 TYR D C 1
ATOM 3337 O O . TYR D 1 15 ? 78.630 -20.576 -37.393 1.00 13.12 118 TYR D O 1
ATOM 3346 N N . PHE D 1 16 ? 80.668 -19.970 -36.629 1.00 12.79 119 PHE D N 1
ATOM 3347 C CA . PHE D 1 16 ? 81.322 -21.239 -36.920 1.00 12.79 119 PHE D CA 1
ATOM 3348 C C . PHE D 1 16 ? 81.881 -21.816 -35.627 1.00 12.79 119 PHE D C 1
ATOM 3349 O O . PHE D 1 16 ? 82.781 -21.228 -35.019 1.00 12.79 119 PHE D O 1
ATOM 3357 N N . ILE D 1 17 ? 81.348 -22.962 -35.212 1.00 12.37 120 ILE D N 1
ATOM 3358 C CA . ILE D 1 17 ? 81.827 -23.664 -34.026 1.00 12.37 120 ILE D CA 1
ATOM 3359 C C . ILE D 1 17 ? 82.919 -24.632 -34.467 1.00 12.37 120 ILE D C 1
ATOM 3360 O O . ILE D 1 17 ? 82.650 -25.617 -35.159 1.00 12.37 120 ILE D O 1
ATOM 3365 N N . SER D 1 18 ? 84.153 -24.354 -34.058 1.00 12.50 121 SER D N 1
ATOM 3366 C CA . SER D 1 18 ? 85.297 -25.141 -34.491 1.00 12.50 121 SER D CA 1
ATOM 3367 C C . SER D 1 18 ? 85.274 -26.543 -33.889 1.00 12.50 121 SER D C 1
ATOM 3368 O O . SER D 1 18 ? 84.770 -26.769 -32.784 1.00 12.50 121 SER D O 1
ATOM 3371 N N . THR D 1 19 ? 85.815 -27.495 -34.647 1.00 12.56 122 THR D N 1
ATOM 3372 C CA . THR D 1 19 ? 86.167 -28.811 -34.132 1.00 12.56 122 THR D CA 1
ATOM 3373 C C . THR D 1 19 ? 87.668 -29.028 -34.059 1.00 12.56 122 THR D C 1
ATOM 3374 O O . THR D 1 19 ? 88.125 -29.856 -33.269 1.00 12.56 122 THR D O 1
ATOM 3378 N N . GLU D 1 20 ? 88.435 -28.298 -34.864 1.00 12.97 123 GLU D N 1
ATOM 3379 C CA . GLU D 1 20 ? 89.885 -28.318 -34.818 1.00 12.97 123 GLU D CA 1
ATOM 3380 C C . GLU D 1 20 ? 90.390 -27.345 -33.756 1.00 12.97 123 GLU D C 1
ATOM 3381 O O . GLU D 1 20 ? 89.714 -26.379 -33.389 1.00 12.97 123 GLU D O 1
ATOM 3387 N N . SER D 1 21 ? 91.600 -27.602 -33.273 1.00 12.74 124 SER D N 1
ATOM 3388 C CA . SER D 1 21 ? 92.232 -26.757 -32.274 1.00 12.74 124 SER D CA 1
ATOM 3389 C C . SER D 1 21 ? 93.392 -25.992 -32.896 1.00 12.74 124 SER D C 1
ATOM 3390 O O . SER D 1 21 ? 93.978 -26.416 -33.896 1.00 12.74 124 SER D O 1
ATOM 3393 N N . ALA D 1 22 ? 93.714 -24.854 -32.286 1.00 12.50 125 ALA D N 1
ATOM 3394 C CA . ALA D 1 22 ? 94.804 -23.997 -32.737 1.00 12.50 125 ALA D CA 1
ATOM 3395 C C . ALA D 1 22 ? 95.040 -22.925 -31.682 1.00 12.50 125 ALA D C 1
ATOM 3396 O O . ALA D 1 22 ? 94.258 -22.769 -30.740 1.00 12.50 125 ALA D O 1
ATOM 3398 N N . SER D 1 23 ? 96.131 -22.182 -31.861 1.00 12.63 126 SER D N 1
ATOM 3399 C CA . SER D 1 23 ? 96.440 -21.058 -30.990 1.00 12.63 126 SER D CA 1
ATOM 3400 C C . SER D 1 23 ? 95.335 -20.007 -31.060 1.00 12.63 126 SER D C 1
ATOM 3401 O O . SER D 1 23 ? 94.511 -19.991 -31.978 1.00 12.63 126 SER D O 1
ATOM 3404 N N . TRP D 1 24 ? 95.322 -19.119 -30.064 1.00 12.10 127 TRP D N 1
ATOM 3405 C CA . TRP D 1 24 ? 94.342 -18.037 -30.054 1.00 12.10 127 TRP D CA 1
ATOM 3406 C C . TRP D 1 24 ? 94.553 -17.101 -31.239 1.00 12.10 127 TRP D C 1
ATOM 3407 O O . TRP D 1 24 ? 93.600 -16.742 -31.939 1.00 12.10 127 TRP D O 1
ATOM 3418 N N . GLN D 1 25 ? 95.803 -16.697 -31.480 1.00 12.71 128 GLN D N 1
ATOM 3419 C CA . GLN D 1 25 ? 96.091 -15.848 -32.631 1.00 12.71 128 GLN D CA 1
ATOM 3420 C C . GLN D 1 25 ? 95.889 -16.604 -33.938 1.00 12.71 128 GLN D C 1
ATOM 3421 O O . GLN D 1 25 ? 95.415 -16.030 -34.927 1.00 12.71 128 GLN D O 1
ATOM 3427 N N . ASP D 1 26 ? 96.242 -17.891 -33.964 1.00 13.24 129 ASP D N 1
ATOM 3428 C CA . ASP D 1 26 ? 96.016 -18.693 -35.162 1.00 13.24 129 ASP D CA 1
ATOM 3429 C C . ASP D 1 26 ? 94.534 -18.939 -35.403 1.00 13.24 129 ASP D C 1
ATOM 3430 O O . ASP D 1 26 ? 94.120 -19.144 -36.549 1.00 13.24 129 ASP D O 1
ATOM 3435 N N . SER D 1 27 ? 93.721 -18.925 -34.345 1.00 13.04 130 SER D N 1
ATOM 3436 C CA . SER D 1 27 ? 92.280 -19.060 -34.526 1.00 13.04 130 SER D CA 1
ATOM 3437 C C . SER D 1 27 ? 91.698 -17.817 -35.190 1.00 13.04 130 SER D C 1
ATOM 3438 O O . SER D 1 27 ? 90.932 -17.917 -36.155 1.00 13.04 130 SER D O 1
ATOM 3441 N N . GLU D 1 28 ? 92.056 -16.632 -34.689 1.00 13.36 131 GLU D N 1
ATOM 3442 C CA . GLU D 1 28 ? 91.678 -15.397 -35.365 1.00 13.36 131 GLU D CA 1
ATOM 3443 C C . GLU D 1 28 ? 92.305 -15.295 -36.749 1.00 13.36 131 GLU D C 1
ATOM 3444 O O . GLU D 1 28 ? 91.753 -14.619 -37.625 1.00 13.36 131 GLU D O 1
ATOM 3450 N N . LYS D 1 29 ? 93.441 -15.959 -36.966 1.00 13.78 132 LYS D N 1
ATOM 3451 C CA . LYS D 1 29 ? 93.981 -16.073 -38.315 1.00 13.78 132 LYS D CA 1
ATOM 3452 C C . LYS D 1 29 ? 93.048 -16.883 -39.207 1.00 13.78 132 LYS D C 1
ATOM 3453 O O . LYS D 1 29 ? 92.791 -16.500 -40.355 1.00 13.78 132 LYS D O 1
ATOM 3459 N N . ASP D 1 30 ? 92.519 -17.996 -38.691 1.00 14.28 133 ASP D N 1
ATOM 3460 C CA . ASP D 1 30 ? 91.656 -18.849 -39.503 1.00 14.28 133 ASP D CA 1
ATOM 3461 C C . ASP D 1 30 ? 90.283 -18.223 -39.705 1.00 14.28 133 ASP D C 1
ATOM 3462 O O . ASP D 1 30 ? 89.688 -18.361 -40.781 1.00 14.28 133 ASP D O 1
ATOM 3467 N N . CYS D 1 31 ? 89.754 -17.547 -38.682 1.00 14.05 134 CYS D N 1
ATOM 3468 C CA . CYS D 1 31 ? 88.481 -16.856 -38.852 1.00 14.05 134 CYS D CA 1
ATOM 3469 C C . CYS D 1 31 ? 88.592 -15.785 -39.930 1.00 14.05 134 CYS D C 1
ATOM 3470 O O . CYS D 1 31 ? 87.656 -15.580 -40.713 1.00 14.05 134 CYS D O 1
ATOM 3473 N N . ALA D 1 32 ? 89.743 -15.110 -40.003 1.00 14.67 135 ALA D N 1
ATOM 3474 C CA . ALA D 1 32 ? 89.963 -14.131 -41.062 1.00 14.67 135 ALA D CA 1
ATOM 3475 C C . ALA D 1 32 ? 90.071 -14.787 -42.436 1.00 14.67 135 ALA D C 1
ATOM 3476 O O . ALA D 1 32 ? 89.688 -14.173 -43.438 1.00 14.67 135 ALA D O 1
ATOM 3478 N N . ARG D 1 33 ? 90.594 -16.019 -42.512 1.00 15.07 136 ARG D N 1
ATOM 3479 C CA . ARG D 1 33 ? 90.649 -16.714 -43.797 1.00 15.07 136 ARG D CA 1
ATOM 3480 C C . ARG D 1 33 ? 89.255 -16.919 -44.372 1.00 15.07 136 ARG D C 1
ATOM 3481 O O . ARG D 1 33 ? 89.088 -16.960 -45.596 1.00 15.07 136 ARG D O 1
ATOM 3489 N N . MET D 1 34 ? 88.243 -17.043 -43.513 1.00 14.72 137 MET D N 1
ATOM 3490 C CA . MET D 1 34 ? 86.857 -17.151 -43.941 1.00 14.72 137 MET D CA 1
ATOM 3491 C C . MET D 1 34 ? 86.121 -15.820 -43.833 1.00 14.72 137 MET D C 1
ATOM 3492 O O . MET D 1 34 ? 84.887 -15.802 -43.776 1.00 14.72 137 MET D O 1
ATOM 3497 N N . GLU D 1 35 ? 86.863 -14.709 -43.801 1.00 15.18 138 GLU D N 1
ATOM 3498 C CA . GLU D 1 35 ? 86.296 -13.359 -43.726 1.00 15.18 138 GLU D CA 1
ATOM 3499 C C . GLU D 1 35 ? 85.439 -13.186 -42.474 1.00 15.18 138 GLU D C 1
ATOM 3500 O O . GLU D 1 35 ? 84.301 -12.713 -42.528 1.00 15.18 138 GLU D O 1
ATOM 3506 N N . ALA D 1 36 ? 86.008 -13.567 -41.331 1.00 14.15 139 ALA D N 1
ATOM 3507 C CA . ALA D 1 36 ? 85.329 -13.470 -40.049 1.00 14.15 139 ALA D CA 1
ATOM 3508 C C . ALA D 1 36 ? 86.352 -13.122 -38.975 1.00 14.15 139 ALA D C 1
ATOM 3509 O O . ALA D 1 36 ? 87.547 -12.972 -39.245 1.00 14.15 139 ALA D O 1
ATOM 3511 N N . HIS D 1 37 ? 85.867 -12.993 -37.744 1.00 13.30 140 HIS D N 1
ATOM 3512 C CA . HIS D 1 37 ? 86.701 -12.746 -36.579 1.00 13.30 140 HIS D CA 1
ATOM 3513 C C . HIS D 1 37 ? 86.255 -13.673 -35.458 1.00 13.30 140 HIS D C 1
ATOM 3514 O O . HIS D 1 37 ? 85.183 -14.281 -35.517 1.00 13.30 140 HIS D O 1
ATOM 3521 N N . LEU D 1 38 ? 87.094 -13.791 -34.432 1.00 12.58 141 LEU D N 1
ATOM 3522 C CA . LEU D 1 38 ? 86.695 -14.535 -33.248 1.00 12.58 141 LEU D CA 1
ATOM 3523 C C . LEU D 1 38 ? 85.464 -13.889 -32.622 1.00 12.58 141 LEU D C 1
ATOM 3524 O O . LEU D 1 38 ? 85.232 -12.685 -32.755 1.00 12.58 141 LEU D O 1
ATOM 3529 N N . LEU D 1 39 ? 84.670 -14.711 -31.941 1.00 12.21 142 LEU D N 1
ATOM 3530 C CA . LEU D 1 39 ? 83.378 -14.274 -31.429 1.00 12.21 142 LEU D CA 1
ATOM 3531 C C . LEU D 1 39 ? 83.519 -13.059 -30.519 1.00 12.21 142 LEU D C 1
ATOM 3532 O O . LEU D 1 39 ? 84.322 -13.055 -29.581 1.00 12.21 142 LEU D O 1
ATOM 3537 N N . VAL D 1 40 ? 82.737 -12.025 -30.807 1.00 12.16 143 VAL D N 1
ATOM 3538 C CA . VAL D 1 40 ? 82.662 -10.828 -29.980 1.00 12.16 143 VAL D CA 1
ATOM 3539 C C . VAL D 1 40 ? 81.285 -10.820 -29.331 1.00 12.16 143 VAL D C 1
ATOM 3540 O O . VAL D 1 40 ? 80.275 -10.547 -29.993 1.00 12.16 143 VAL D O 1
ATOM 3544 N N . ILE D 1 41 ? 81.243 -11.129 -28.038 1.00 11.88 144 ILE D N 1
ATOM 3545 C CA . ILE D 1 41 ? 79.984 -11.268 -27.314 1.00 11.88 144 ILE D CA 1
ATOM 3546 C C . ILE D 1 41 ? 79.429 -9.873 -27.043 1.00 11.88 144 ILE D C 1
ATOM 3547 O O . ILE D 1 41 ? 79.935 -9.147 -26.184 1.00 11.88 144 ILE D O 1
ATOM 3552 N N . ASN D 1 42 ? 78.381 -9.501 -27.774 1.00 12.05 145 ASN D N 1
ATOM 3553 C CA . ASN D 1 42 ? 77.783 -8.178 -27.660 1.00 12.05 145 ASN D CA 1
ATOM 3554 C C . ASN D 1 42 ? 76.551 -8.145 -26.769 1.00 12.05 145 ASN D C 1
ATOM 3555 O O . ASN D 1 42 ? 76.307 -7.128 -26.111 1.00 12.05 145 ASN D O 1
ATOM 3560 N N . THR D 1 43 ? 75.765 -9.220 -26.739 1.00 12.28 146 THR D N 1
ATOM 3561 C CA . THR D 1 43 ? 74.570 -9.296 -25.912 1.00 12.28 146 THR D CA 1
ATOM 3562 C C . THR D 1 43 ? 74.529 -10.637 -25.195 1.00 12.28 146 THR D C 1
ATOM 3563 O O . THR D 1 43 ? 75.233 -11.583 -25.558 1.00 12.28 146 THR D O 1
ATOM 3567 N N . GLN D 1 44 ? 73.687 -10.706 -24.163 1.00 12.57 147 GLN D N 1
ATOM 3568 C CA . GLN D 1 44 ? 73.481 -11.964 -23.455 1.00 12.57 147 GLN D CA 1
ATOM 3569 C C . GLN D 1 44 ? 72.750 -12.977 -24.326 1.00 12.57 147 GLN D C 1
ATOM 3570 O O . GLN D 1 44 ? 72.970 -14.185 -24.190 1.00 12.57 147 GLN D O 1
ATOM 3576 N N . GLU D 1 45 ? 71.892 -12.502 -25.230 1.00 12.66 148 GLU D N 1
ATOM 3577 C CA . GLU D 1 45 ? 71.171 -13.399 -26.125 1.00 12.66 148 GLU D CA 1
ATOM 3578 C C . GLU D 1 45 ? 72.122 -14.067 -27.109 1.00 12.66 148 GLU D C 1
ATOM 3579 O O . GLU D 1 45 ? 72.002 -15.268 -27.380 1.00 12.66 148 GLU D O 1
ATOM 3585 N N . GLU D 1 46 ? 73.071 -13.301 -27.656 1.00 12.36 149 GLU D N 1
ATOM 3586 C CA . GLU D 1 46 ? 74.083 -13.876 -28.538 1.00 12.36 149 GLU D CA 1
ATOM 3587 C C . GLU D 1 46 ? 74.935 -14.903 -27.803 1.00 12.36 149 GLU D C 1
ATOM 3588 O O . GLU D 1 46 ? 75.304 -15.939 -28.371 1.00 12.36 149 GLU D O 1
ATOM 3594 N N . GLN D 1 47 ? 75.244 -14.640 -26.533 1.00 12.17 150 GLN D N 1
ATOM 3595 C CA . GLN D 1 47 ? 76.071 -15.560 -25.760 1.00 12.17 150 GLN D CA 1
ATOM 3596 C C . GLN D 1 47 ? 75.353 -16.881 -25.514 1.00 12.17 150 GLN D C 1
ATOM 3597 O O . GLN D 1 47 ? 75.942 -17.957 -25.672 1.00 12.17 150 GLN D O 1
ATOM 3603 N N . ASP D 1 48 ? 74.082 -16.818 -25.106 1.00 11.90 151 ASP D N 1
ATOM 3604 C CA . ASP D 1 48 ? 73.312 -18.038 -24.887 1.00 11.90 151 ASP D CA 1
ATOM 3605 C C . ASP D 1 48 ? 73.205 -18.859 -26.164 1.00 11.90 151 ASP D C 1
ATOM 3606 O O . ASP D 1 48 ? 73.271 -20.093 -26.126 1.00 11.90 151 ASP D O 1
ATOM 3611 N N . PHE D 1 49 ? 73.027 -18.188 -27.304 1.00 12.42 152 PHE D N 1
ATOM 3612 C CA . PHE D 1 49 ? 72.989 -18.896 -28.578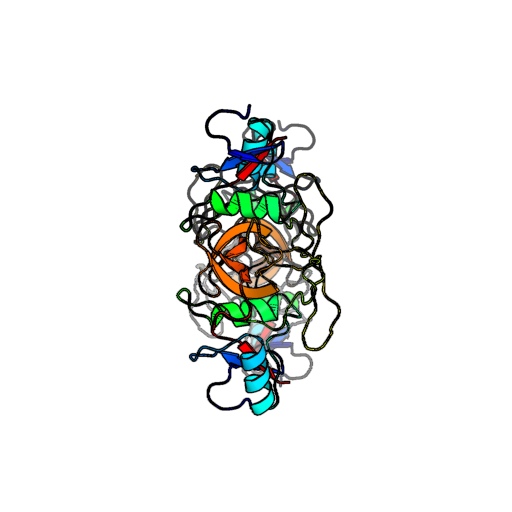 1.00 12.42 152 PHE D CA 1
ATOM 3613 C C . PHE D 1 49 ? 74.273 -19.684 -28.804 1.00 12.42 152 PHE D C 1
ATOM 3614 O O . PHE D 1 49 ? 74.237 -20.810 -29.313 1.00 12.42 152 PHE D O 1
ATOM 3622 N N . ILE D 1 50 ? 75.417 -19.113 -28.423 1.00 11.97 153 ILE D N 1
ATOM 3623 C CA . ILE D 1 50 ? 76.682 -19.819 -28.593 1.00 11.97 153 ILE D CA 1
ATOM 3624 C C . ILE D 1 50 ? 76.765 -21.006 -27.641 1.00 11.97 153 ILE D C 1
ATOM 3625 O O . ILE D 1 50 ? 77.187 -22.100 -28.032 1.00 11.97 153 ILE D O 1
ATOM 3630 N N . PHE D 1 51 ? 76.354 -20.814 -26.385 1.00 11.80 154 PHE D N 1
ATOM 3631 C CA . PHE D 1 51 ? 76.403 -21.898 -25.407 1.00 11.80 154 PHE D CA 1
ATOM 3632 C C . PHE D 1 51 ? 75.624 -23.121 -25.880 1.00 11.80 154 PHE D C 1
ATOM 3633 O O . PHE D 1 51 ? 76.063 -24.259 -25.675 1.00 11.80 154 PHE D O 1
ATOM 3641 N N . GLN D 1 52 ? 74.462 -22.909 -26.507 1.00 11.99 155 GLN D N 1
ATOM 3642 C CA . GLN D 1 52 ? 73.659 -24.030 -26.986 1.00 11.99 155 GLN D CA 1
ATOM 3643 C C . GLN D 1 52 ? 74.393 -24.862 -28.026 1.00 11.99 155 GLN D C 1
ATOM 3644 O O . GLN D 1 52 ? 74.089 -26.050 -28.183 1.00 11.99 155 GLN D O 1
ATOM 3650 N N . ASN D 1 53 ? 75.354 -24.270 -28.735 1.00 12.03 156 ASN D N 1
ATOM 3651 C CA . ASN D 1 53 ? 76.042 -24.926 -29.836 1.00 12.03 156 ASN D CA 1
ATOM 3652 C C . ASN D 1 53 ? 77.449 -25.385 -29.467 1.00 12.03 156 ASN D C 1
ATOM 3653 O O . ASN D 1 53 ? 78.250 -25.682 -30.360 1.00 12.03 156 ASN D O 1
ATOM 3658 N N . LEU D 1 54 ? 77.765 -25.460 -28.180 1.00 11.84 157 LEU D N 1
ATOM 3659 C CA . LEU D 1 54 ? 79.076 -25.900 -27.727 1.00 11.84 157 LEU D CA 1
ATOM 3660 C C . LEU D 1 54 ? 78.993 -27.310 -27.155 1.00 11.84 157 LEU D C 1
ATOM 3661 O O . LEU D 1 54 ? 77.914 -27.879 -26.977 1.00 11.84 157 LEU D O 1
ATOM 3666 N N . GLN D 1 55 ? 80.165 -27.869 -26.870 1.00 12.20 158 GLN D N 1
ATOM 3667 C CA . GLN D 1 55 ? 80.302 -29.182 -26.257 1.00 12.20 158 GLN D CA 1
ATOM 3668 C C . GLN D 1 55 ? 80.907 -29.025 -24.870 1.00 12.20 158 GLN D C 1
ATOM 3669 O O . GLN D 1 55 ? 81.859 -28.259 -24.687 1.00 12.20 158 GLN D O 1
ATOM 3675 N N . GLU D 1 56 ? 80.351 -29.754 -23.896 1.00 12.11 159 GLU D N 1
ATOM 3676 C CA . GLU D 1 56 ? 80.860 -29.684 -22.528 1.00 12.11 159 GLU D CA 1
ATOM 3677 C C . GLU D 1 56 ? 82.334 -30.051 -22.466 1.00 12.11 159 GLU D C 1
ATOM 3678 O O . GLU D 1 56 ? 83.111 -29.416 -21.744 1.00 12.11 159 GLU D O 1
ATOM 3684 N N . GLU D 1 57 ? 82.735 -31.073 -23.219 1.00 12.66 160 GLU D N 1
ATOM 3685 C CA . GLU D 1 57 ? 84.078 -31.634 -23.150 1.00 12.66 160 GLU D CA 1
ATOM 3686 C C . GLU D 1 57 ? 85.149 -30.733 -23.757 1.00 12.66 160 GLU D C 1
ATOM 3687 O O . GLU D 1 57 ? 86.309 -31.155 -23.812 1.00 12.66 160 GLU D O 1
ATOM 3693 N N . SER D 1 58 ? 84.817 -29.520 -24.198 1.00 12.32 161 SER D N 1
ATOM 3694 C CA . SER D 1 58 ? 85.781 -28.675 -24.888 1.00 12.32 161 SER D CA 1
ATOM 3695 C C . SER D 1 58 ? 85.687 -27.241 -24.385 1.00 12.32 161 SER D C 1
ATOM 3696 O O . SER D 1 58 ? 84.678 -26.820 -23.813 1.00 12.32 161 SER D O 1
ATOM 3699 N N . ALA D 1 59 ? 86.769 -26.499 -24.609 1.00 12.05 162 ALA D N 1
ATOM 3700 C CA . ALA D 1 59 ? 86.834 -25.066 -24.374 1.00 12.05 162 ALA D CA 1
ATOM 3701 C C . ALA D 1 59 ? 87.009 -24.351 -25.708 1.00 12.05 162 ALA D C 1
ATOM 3702 O O . ALA D 1 59 ? 87.665 -24.862 -26.620 1.00 12.05 162 ALA D O 1
ATOM 3704 N N . TYR D 1 60 ? 86.419 -23.161 -25.818 1.00 11.99 163 TYR D N 1
ATOM 3705 C CA . TYR D 1 60 ? 86.335 -22.447 -27.087 1.00 11.99 163 TYR D CA 1
ATOM 3706 C C . TYR D 1 60 ? 86.892 -21.041 -26.933 1.00 11.99 163 TYR D C 1
ATOM 3707 O O . TYR D 1 60 ? 86.337 -20.232 -26.184 1.00 11.99 163 TYR D O 1
ATOM 3716 N N . PHE D 1 61 ? 87.975 -20.750 -27.653 1.00 11.84 164 PHE D N 1
ATOM 3717 C CA . PHE D 1 61 ? 88.521 -19.399 -27.697 1.00 11.84 164 PHE D CA 1
ATOM 3718 C C . PHE D 1 61 ? 87.492 -18.412 -28.234 1.00 11.84 164 PHE D C 1
ATOM 3719 O O . PHE D 1 61 ? 86.720 -18.726 -29.144 1.00 11.84 164 PHE D O 1
ATOM 3727 N N . VAL D 1 62 ? 87.487 -17.206 -27.665 1.00 11.73 165 VAL D N 1
ATOM 3728 C CA . VAL D 1 62 ? 86.685 -16.100 -28.171 1.00 11.73 165 VAL D CA 1
ATOM 3729 C C . VAL D 1 62 ? 87.577 -14.872 -28.282 1.00 11.73 165 VAL D C 1
ATOM 3730 O O . VAL D 1 62 ? 88.651 -14.797 -27.683 1.00 11.73 165 VAL D O 1
ATOM 3734 N N . GLY D 1 63 ? 87.110 -13.896 -29.058 1.00 11.74 166 GLY D N 1
ATOM 3735 C CA . GLY D 1 63 ? 87.910 -12.727 -29.371 1.00 11.74 166 GLY D CA 1
ATOM 3736 C C . GLY D 1 63 ? 88.081 -11.729 -28.247 1.00 11.74 166 GLY D C 1
ATOM 3737 O O . GLY D 1 63 ? 87.840 -10.534 -28.435 1.00 11.74 166 GLY D O 1
ATOM 3738 N N . LEU D 1 64 ? 88.515 -12.200 -27.081 1.00 11.59 167 LEU D N 1
ATOM 3739 C CA . LEU D 1 64 ? 88.711 -11.356 -25.909 1.00 11.59 167 LEU D CA 1
ATOM 3740 C C . LEU D 1 64 ? 90.065 -11.688 -25.304 1.00 11.59 167 LEU D C 1
ATOM 3741 O O . LEU D 1 64 ? 90.283 -12.817 -24.854 1.00 11.59 167 LEU D O 1
ATOM 3746 N N . SER D 1 65 ? 90.973 -10.714 -25.297 1.00 11.73 168 SER D N 1
ATOM 3747 C CA . SER D 1 65 ? 92.331 -10.951 -24.836 1.00 11.73 168 SER D CA 1
ATOM 3748 C C . SER D 1 65 ? 92.798 -9.794 -23.966 1.00 11.73 168 SER D C 1
ATOM 3749 O O . SER D 1 65 ? 92.227 -8.700 -23.983 1.00 11.73 168 SER D O 1
ATOM 3752 N N . ASP D 1 66 ? 93.860 -10.059 -23.208 1.00 12.04 169 ASP D N 1
ATOM 3753 C CA . ASP D 1 66 ? 94.479 -9.092 -22.303 1.00 12.04 169 ASP D CA 1
ATOM 3754 C C . ASP D 1 66 ? 95.968 -9.067 -22.622 1.00 12.04 169 ASP D C 1
ATOM 3755 O O . ASP D 1 66 ? 96.773 -9.688 -21.920 1.00 12.04 169 ASP D O 1
ATOM 3760 N N . PRO D 1 67 ? 96.370 -8.346 -23.673 1.00 11.97 170 PRO D N 1
ATOM 3761 C CA . PRO D 1 67 ? 97.748 -8.502 -24.184 1.00 11.97 170 PRO D CA 1
ATOM 3762 C C . PRO D 1 67 ? 98.843 -8.193 -23.173 1.00 11.97 170 PRO D C 1
ATOM 3763 O O . PRO D 1 67 ? 99.826 -8.939 -23.094 1.00 11.97 170 PRO D O 1
ATOM 3767 N N . GLU D 1 68 ? 98.709 -7.120 -22.396 1.00 12.36 171 GLU D N 1
ATOM 3768 C CA . GLU D 1 68 ? 99.783 -6.679 -21.514 1.00 12.36 171 GLU D CA 1
ATOM 3769 C C . GLU D 1 68 ? 99.709 -7.279 -20.114 1.00 12.36 171 GLU D C 1
ATOM 3770 O O . GLU D 1 68 ? 100.543 -6.937 -19.269 1.00 12.36 171 GLU D O 1
ATOM 3776 N N . GLY D 1 69 ? 98.747 -8.159 -19.844 1.00 12.19 172 GLY D N 1
ATOM 3777 C CA . GLY D 1 69 ? 98.652 -8.811 -18.553 1.00 12.19 172 GLY D CA 1
ATOM 3778 C C . GLY D 1 69 ? 98.127 -7.952 -17.424 1.00 12.19 172 GLY D C 1
ATOM 3779 O O . GLY D 1 69 ? 98.015 -8.447 -16.294 1.00 12.19 172 GLY D O 1
ATOM 3780 N N . GLN D 1 70 ? 97.800 -6.689 -17.685 1.00 12.39 173 GLN D N 1
ATOM 3781 C CA . GLN D 1 70 ? 97.302 -5.777 -16.664 1.00 12.39 173 GLN D CA 1
ATOM 3782 C C . GLN D 1 70 ? 95.800 -5.897 -16.439 1.00 12.39 173 GLN D C 1
ATOM 3783 O O . GLN D 1 70 ? 95.217 -5.010 -15.805 1.00 12.39 173 GLN D O 1
ATOM 3789 N N . ARG D 1 71 ? 95.173 -6.962 -16.943 1.00 12.03 174 ARG D N 1
ATOM 3790 C CA . ARG D 1 71 ? 93.733 -7.195 -16.790 1.00 12.03 174 ARG D CA 1
ATOM 3791 C C . ARG D 1 71 ? 92.919 -6.087 -17.455 1.00 12.03 174 ARG D C 1
ATOM 3792 O O . ARG D 1 71 ? 91.885 -5.652 -16.942 1.00 12.03 174 ARG D O 1
ATOM 3800 N N . HIS D 1 72 ? 93.394 -5.623 -18.605 1.00 12.23 175 HIS D N 1
ATOM 3801 C CA . HIS D 1 72 ? 92.697 -4.633 -19.422 1.00 12.23 175 HIS D CA 1
ATOM 3802 C C . HIS D 1 72 ? 92.225 -5.365 -20.679 1.00 12.23 175 HIS D C 1
ATOM 3803 O O . HIS D 1 72 ? 92.945 -5.454 -21.674 1.00 12.23 175 HIS D O 1
ATOM 3810 N N . TRP D 1 73 ? 91.003 -5.887 -20.623 1.00 11.68 176 TRP D N 1
ATOM 3811 C CA . TRP D 1 73 ? 90.499 -6.755 -21.675 1.00 11.68 176 TRP D CA 1
ATOM 3812 C C . TRP D 1 73 ? 90.036 -5.949 -22.881 1.00 11.68 176 TRP D C 1
ATOM 3813 O O . TRP D 1 73 ? 89.619 -4.793 -22.764 1.00 11.68 176 TRP D O 1
ATOM 3824 N N . GLN D 1 74 ? 90.115 -6.578 -24.051 1.00 11.72 177 GLN D N 1
ATOM 3825 C CA . GLN D 1 74 ? 89.749 -5.926 -25.297 1.00 11.72 177 GLN D CA 1
ATOM 3826 C C . GLN D 1 74 ? 89.179 -6.959 -26.256 1.00 11.72 177 GLN D C 1
ATOM 3827 O O . GLN D 1 74 ? 89.573 -8.129 -26.238 1.00 11.72 177 GLN D O 1
ATOM 3833 N N . TRP D 1 75 ? 88.240 -6.516 -27.087 1.00 11.71 178 TRP D N 1
ATOM 3834 C CA . TRP D 1 75 ? 87.700 -7.347 -28.152 1.00 11.71 178 TRP D CA 1
ATOM 3835 C C . TRP D 1 75 ? 88.525 -7.165 -29.419 1.00 11.71 178 TRP D C 1
ATOM 3836 O O . TRP D 1 75 ? 89.144 -6.120 -29.632 1.00 11.71 178 TRP D O 1
ATOM 3847 N N . VAL D 1 76 ? 88.525 -8.198 -30.264 1.00 11.83 179 VAL D N 1
ATOM 3848 C CA . VAL D 1 76 ? 89.344 -8.165 -31.474 1.00 11.83 179 VAL D CA 1
ATOM 3849 C C . VAL D 1 76 ? 88.880 -7.068 -32.424 1.00 11.83 179 VAL D C 1
ATOM 3850 O O . VAL D 1 76 ? 89.701 -6.437 -33.099 1.00 11.83 179 VAL D O 1
ATOM 3854 N N . ASP D 1 77 ? 87.573 -6.815 -32.494 1.00 12.03 180 ASP D N 1
ATOM 3855 C CA . ASP D 1 77 ? 87.045 -5.717 -33.293 1.00 12.03 180 ASP D CA 1
ATOM 3856 C C . ASP D 1 77 ? 87.019 -4.405 -32.524 1.00 12.03 180 ASP D C 1
ATOM 3857 O O . ASP D 1 77 ? 86.444 -3.424 -33.009 1.00 12.03 180 ASP D O 1
ATOM 3862 N N . GLN D 1 78 ? 87.615 -4.379 -31.332 1.00 12.07 181 GLN D N 1
ATOM 3863 C CA . GLN D 1 78 ? 87.802 -3.162 -30.543 1.00 12.07 181 GLN D CA 1
ATOM 3864 C C . GLN D 1 78 ? 86.478 -2.488 -30.193 1.00 12.07 181 GLN D C 1
ATOM 3865 O O . GLN D 1 78 ? 86.408 -1.263 -30.076 1.00 12.07 181 GLN D O 1
ATOM 3871 N N . THR D 1 79 ? 85.414 -3.273 -30.028 1.00 12.04 182 THR D N 1
ATOM 3872 C CA . THR D 1 79 ? 84.199 -2.731 -29.447 1.00 12.04 182 THR D CA 1
ATOM 3873 C C . THR D 1 79 ? 84.419 -2.484 -27.956 1.00 12.04 182 THR D C 1
ATOM 3874 O O . THR D 1 79 ? 85.183 -3.205 -27.310 1.00 12.04 182 THR D O 1
ATOM 3878 N N . PRO D 1 80 ? 83.783 -1.456 -27.392 1.00 11.97 183 PRO D N 1
ATOM 3879 C CA . PRO D 1 80 ? 83.972 -1.176 -25.964 1.00 11.97 183 PRO D CA 1
ATOM 3880 C C . PRO D 1 80 ? 83.637 -2.396 -25.121 1.00 11.97 183 PRO D C 1
ATOM 3881 O O . PRO D 1 80 ? 82.674 -3.116 -25.393 1.00 11.97 183 PRO D O 1
ATOM 3885 N N . TYR D 1 81 ? 84.463 -2.641 -24.108 1.00 11.91 184 TYR D N 1
ATOM 3886 C CA . TYR D 1 81 ? 84.316 -3.809 -23.252 1.00 11.91 184 TYR D CA 1
ATOM 3887 C C . TYR D 1 81 ? 83.511 -3.435 -22.015 1.00 11.91 184 TYR D C 1
ATOM 3888 O O . TYR D 1 81 ? 83.848 -2.478 -21.311 1.00 11.91 184 TYR D O 1
ATOM 3897 N N . ASN D 1 82 ? 82.458 -4.200 -21.750 1.00 12.46 185 ASN D N 1
ATOM 3898 C CA . ASN D 1 82 ? 81.516 -3.898 -20.679 1.00 12.46 185 ASN D CA 1
ATOM 3899 C C . ASN D 1 82 ? 81.862 -4.742 -19.458 1.00 12.46 185 ASN D C 1
ATOM 3900 O O . ASN D 1 82 ? 81.741 -5.971 -19.490 1.00 12.46 185 ASN D O 1
ATOM 3905 N N . GLU D 1 83 ? 82.298 -4.080 -18.382 1.00 12.77 186 GLU D N 1
ATOM 3906 C CA . GLU D 1 83 ? 82.578 -4.783 -17.135 1.00 12.77 186 GLU D CA 1
ATOM 3907 C C . GLU D 1 83 ? 81.306 -5.169 -16.394 1.00 12.77 186 GLU D C 1
ATOM 3908 O O . GLU D 1 83 ? 81.348 -6.059 -15.538 1.00 12.77 186 GLU D O 1
ATOM 3914 N N . SER D 1 84 ? 80.181 -4.522 -16.702 1.00 12.86 187 SER D N 1
ATOM 3915 C CA . SER D 1 84 ? 78.924 -4.792 -16.019 1.00 12.86 187 SER D CA 1
ATOM 3916 C C . SER D 1 84 ? 78.184 -5.997 -16.583 1.00 12.86 187 SER D C 1
ATOM 3917 O O . SER D 1 84 ? 77.208 -6.444 -15.970 1.00 12.86 187 SER D O 1
ATOM 3920 N N . SER D 1 85 ? 78.614 -6.527 -17.725 1.00 12.91 188 SER D N 1
ATOM 3921 C CA . SER D 1 85 ? 77.987 -7.685 -18.354 1.00 12.91 188 SER D CA 1
ATOM 3922 C C . SER D 1 85 ? 79.036 -8.739 -18.678 1.00 12.91 188 SER D C 1
ATOM 3923 O O . SER D 1 85 ? 79.128 -9.245 -19.799 1.00 12.91 188 SER D O 1
ATOM 3926 N N . THR D 1 86 ? 79.857 -9.072 -17.688 1.00 12.38 189 THR D N 1
ATOM 3927 C CA . THR D 1 86 ? 80.812 -10.161 -17.814 1.00 12.38 189 THR D CA 1
ATOM 3928 C C . THR D 1 86 ? 80.200 -11.452 -17.285 1.00 12.38 189 THR D C 1
ATOM 3929 O O . THR D 1 86 ? 79.245 -11.444 -16.505 1.00 12.38 189 THR D O 1
ATOM 3933 N N . PHE D 1 87 ? 80.768 -12.574 -17.715 1.00 12.11 190 PHE D N 1
ATOM 3934 C CA . PHE D 1 87 ? 80.246 -13.880 -17.333 1.00 12.11 190 PHE D CA 1
ATOM 3935 C C . PHE D 1 87 ? 81.382 -14.813 -16.949 1.00 12.11 190 PHE D C 1
ATOM 3936 O O . PHE D 1 87 ? 81.378 -16.002 -17.286 1.00 12.11 190 PHE D O 1
ATOM 3944 N N . TRP D 1 88 ? 82.368 -14.277 -16.233 1.00 11.72 191 TRP D N 1
ATOM 3945 C CA . TRP D 1 88 ? 83.445 -15.090 -15.692 1.00 11.72 191 TRP D CA 1
ATOM 3946 C C . TRP D 1 88 ? 82.903 -16.135 -14.725 1.00 11.72 191 TRP D C 1
ATOM 3947 O O . TRP D 1 88 ? 81.933 -15.900 -13.999 1.00 11.72 191 TRP D O 1
ATOM 3958 N N . HIS D 1 89 ? 83.550 -17.299 -14.709 1.00 11.68 192 HIS D N 1
ATOM 3959 C CA . HIS D 1 89 ? 83.336 -18.243 -13.628 1.00 11.68 192 HIS D CA 1
ATOM 3960 C C . HIS D 1 89 ? 83.823 -17.625 -12.320 1.00 11.68 192 HIS D C 1
ATOM 3961 O O . HIS D 1 89 ? 84.585 -16.656 -12.331 1.00 11.68 192 HIS D O 1
ATOM 3968 N N . PRO D 1 90 ? 83.381 -18.154 -11.178 1.00 11.86 193 PRO D N 1
ATOM 3969 C CA . PRO D 1 90 ? 83.941 -17.694 -9.902 1.00 11.86 193 PRO D CA 1
ATOM 3970 C C . PRO D 1 90 ? 85.454 -17.862 -9.879 1.00 11.86 193 PRO D C 1
ATOM 3971 O O . PRO D 1 90 ? 85.995 -18.842 -10.394 1.00 11.86 193 PRO D O 1
ATOM 3975 N N . ARG D 1 91 ? 86.132 -16.867 -9.303 1.00 12.59 194 ARG D N 1
ATOM 3976 C CA . ARG D 1 91 ? 87.588 -16.797 -9.195 1.00 12.59 194 ARG D CA 1
ATOM 3977 C C . ARG D 1 91 ? 88.279 -16.575 -10.536 1.00 12.59 194 ARG D C 1
ATOM 3978 O O . ARG D 1 91 ? 89.503 -16.722 -10.636 1.00 12.59 194 ARG D O 1
ATOM 3986 N N . GLU D 1 92 ? 87.532 -16.207 -11.571 1.00 12.03 195 GLU D N 1
ATOM 3987 C CA . GLU D 1 92 ? 88.134 -15.886 -12.862 1.00 12.03 195 GLU D CA 1
ATOM 3988 C C . GLU D 1 92 ? 87.924 -14.410 -13.167 1.00 12.03 195 GLU D C 1
ATOM 3989 O O . GLU D 1 92 ? 86.880 -13.847 -12.816 1.00 12.03 195 GLU D O 1
ATOM 3995 N N . PRO D 1 93 ? 88.912 -13.759 -13.800 1.00 11.87 196 PRO D N 1
ATOM 3996 C CA . PRO D 1 93 ? 90.226 -14.281 -14.209 1.00 11.87 196 PRO D CA 1
ATOM 3997 C C . PRO D 1 93 ? 91.144 -14.641 -13.043 1.00 11.87 196 PRO D C 1
ATOM 3998 O O . PRO D 1 93 ? 91.084 -14.010 -11.990 1.00 11.87 196 PRO D O 1
ATOM 4002 N N . SER D 1 94 ? 92.009 -15.645 -13.245 1.00 12.02 197 SER D N 1
ATOM 4003 C CA . SER D 1 94 ? 92.771 -16.256 -12.164 1.00 12.02 197 SER D CA 1
ATOM 4004 C C . SER D 1 94 ? 94.280 -16.096 -12.264 1.00 12.02 197 SER D C 1
ATOM 4005 O O . SER D 1 94 ? 94.967 -16.343 -11.269 1.00 12.02 197 SER D O 1
ATOM 4008 N N . ASP D 1 95 ? 94.818 -15.703 -13.414 1.00 12.31 198 ASP D N 1
ATOM 4009 C CA . ASP D 1 95 ? 96.267 -15.654 -13.569 1.00 12.31 198 ASP D CA 1
ATOM 4010 C C . ASP D 1 95 ? 96.663 -14.568 -14.563 1.00 12.31 198 ASP D C 1
ATOM 4011 O O . ASP D 1 95 ? 96.187 -14.568 -15.705 1.00 12.31 198 ASP D O 1
ATOM 4016 N N . PRO D 1 96 ? 97.519 -13.623 -14.166 1.00 12.24 199 PRO D N 1
ATOM 4017 C CA . PRO D 1 96 ? 97.931 -12.562 -15.100 1.00 12.24 199 PRO D CA 1
ATOM 4018 C C . PRO D 1 96 ? 98.636 -13.069 -16.347 1.00 12.24 199 PRO D C 1
ATOM 4019 O O . PRO D 1 96 ? 98.719 -12.325 -17.332 1.00 12.24 199 PRO D O 1
ATOM 4023 N N . ASN D 1 97 ? 99.154 -14.297 -16.340 1.00 12.49 200 ASN D N 1
ATOM 4024 C CA . ASN D 1 97 ? 99.781 -14.888 -17.514 1.00 12.49 200 ASN D CA 1
ATOM 4025 C C . ASN D 1 97 ? 98.822 -15.761 -18.317 1.00 12.49 200 ASN D C 1
ATOM 4026 O O . ASN D 1 97 ? 99.251 -16.422 -19.267 1.00 12.49 200 ASN D O 1
ATOM 4031 N N . GLU D 1 98 ? 97.542 -15.791 -17.946 1.00 12.15 201 GLU D N 1
ATOM 4032 C CA . GLU D 1 98 ? 96.486 -16.380 -18.769 1.00 12.15 201 GLU D CA 1
ATOM 4033 C C . GLU D 1 98 ? 95.729 -15.211 -19.385 1.00 12.15 201 GLU D C 1
ATOM 4034 O O . GLU D 1 98 ? 94.888 -14.590 -18.730 1.00 12.15 201 GLU D O 1
ATOM 4040 N N . ARG D 1 99 ? 96.041 -14.888 -20.641 1.00 12.06 202 ARG D N 1
ATOM 4041 C CA . ARG D 1 99 ? 95.556 -13.648 -21.234 1.00 12.06 202 ARG D CA 1
ATOM 4042 C C . ARG D 1 99 ? 94.674 -13.877 -22.456 1.00 12.06 202 ARG D C 1
ATOM 4043 O O . ARG D 1 99 ? 94.515 -12.970 -23.278 1.00 12.06 202 ARG D O 1
ATOM 4051 N N . CYS D 1 100 ? 94.071 -15.056 -22.579 1.00 11.78 203 CYS D N 1
ATOM 4052 C CA . CYS D 1 100 ? 93.071 -15.317 -23.602 1.00 11.78 203 CYS D CA 1
ATOM 4053 C C . CYS D 1 100 ? 91.883 -16.012 -22.962 1.00 11.78 203 CYS D C 1
ATOM 4054 O O . CYS D 1 100 ? 92.048 -16.845 -22.068 1.00 11.78 203 CYS D O 1
ATOM 4057 N N . VAL D 1 101 ? 90.687 -15.653 -23.411 1.00 11.56 204 VAL D N 1
ATOM 4058 C CA . VAL D 1 101 ? 89.450 -16.106 -22.789 1.00 11.56 204 VAL D CA 1
ATOM 4059 C C . VAL D 1 101 ? 88.860 -17.238 -23.614 1.00 11.56 204 VAL D C 1
ATOM 4060 O O . VAL D 1 101 ? 88.742 -17.133 -24.841 1.00 11.56 204 VAL D O 1
ATOM 4064 N N . VAL D 1 102 ? 88.503 -18.323 -22.941 1.00 11.59 205 VAL D N 1
ATOM 4065 C CA . VAL D 1 102 ? 87.696 -19.377 -23.529 1.00 11.59 205 VAL D CA 1
ATOM 4066 C C . VAL D 1 102 ? 86.340 -19.375 -22.845 1.00 11.59 205 VAL D C 1
ATOM 4067 O O . VAL D 1 102 ? 86.154 -18.800 -21.767 1.00 11.59 205 VAL D O 1
ATOM 4071 N N . LEU D 1 103 ? 85.379 -20.030 -23.488 1.00 11.53 206 LEU D N 1
ATOM 4072 C CA . LEU D 1 103 ? 84.127 -20.403 -22.849 1.00 11.53 206 LEU D CA 1
ATOM 4073 C C . LEU D 1 103 ? 84.225 -21.887 -22.516 1.00 11.53 206 LEU D C 1
ATOM 4074 O O . LEU D 1 103 ? 84.312 -22.728 -23.417 1.00 11.53 206 LEU D O 1
ATOM 4079 N N . ASN D 1 104 ? 84.243 -22.207 -21.224 1.00 11.44 207 ASN D N 1
ATOM 4080 C CA . ASN D 1 104 ? 84.320 -23.586 -20.769 1.00 11.44 207 ASN D CA 1
ATOM 4081 C C . ASN D 1 104 ? 83.206 -23.849 -19.766 1.00 11.44 207 ASN D C 1
ATOM 4082 O O . ASN D 1 104 ? 82.642 -22.926 -19.173 1.00 11.44 207 ASN D O 1
ATOM 4087 N N . PHE D 1 105 ? 82.894 -25.125 -19.584 1.00 11.56 208 PHE D N 1
ATOM 4088 C CA . PHE D 1 105 ? 81.785 -25.542 -18.741 1.00 11.56 208 PHE D CA 1
ATOM 4089 C C . PHE D 1 105 ? 82.308 -26.033 -17.398 1.00 11.56 208 PHE D C 1
ATOM 4090 O O . PHE D 1 105 ? 83.276 -26.799 -17.343 1.00 11.56 208 PHE D O 1
ATOM 4098 N N . ARG D 1 106 ? 81.675 -25.580 -16.321 1.00 11.65 209 ARG D N 1
ATOM 4099 C CA . ARG D 1 106 ? 81.966 -26.039 -14.971 1.00 11.65 209 ARG D CA 1
ATOM 4100 C C . ARG D 1 106 ? 80.710 -26.657 -14.369 1.00 11.65 209 ARG D C 1
ATOM 4101 O O . ARG D 1 106 ? 79.615 -26.567 -14.930 1.00 11.65 209 ARG D O 1
ATOM 4109 N N . LYS D 1 107 ? 80.877 -27.295 -13.211 1.00 11.74 210 LYS D N 1
ATOM 4110 C CA . LYS D 1 107 ? 79.776 -27.988 -12.553 1.00 11.74 210 LYS D CA 1
ATOM 4111 C C . LYS D 1 107 ? 79.529 -27.502 -11.130 1.00 11.74 210 LYS D C 1
ATOM 4112 O O . LYS D 1 107 ? 78.759 -28.134 -10.396 1.00 11.74 210 LYS D O 1
ATOM 4118 N N . SER D 1 108 ? 80.141 -26.392 -10.727 1.00 11.87 211 SER D N 1
ATOM 4119 C CA . SER D 1 108 ? 79.923 -25.823 -9.400 1.00 11.87 211 SER D CA 1
ATOM 4120 C C . SER D 1 108 ? 80.417 -24.378 -9.342 1.00 11.87 211 SER D C 1
ATOM 4121 O O . SER D 1 108 ? 81.559 -24.132 -8.960 1.00 11.87 211 SER D O 1
ATOM 4124 N N . PRO D 1 109 ? 79.564 -23.412 -9.722 1.00 11.77 212 PRO D N 1
ATOM 4125 C CA . PRO D 1 109 ? 78.180 -23.543 -10.193 1.00 11.77 212 PRO D CA 1
ATOM 4126 C C . PRO D 1 109 ? 78.087 -24.141 -11.592 1.00 11.77 212 PRO D C 1
ATOM 4127 O O . PRO D 1 109 ? 78.842 -23.736 -12.474 1.00 11.77 212 PRO D O 1
ATOM 4131 N N . LYS D 1 110 ? 77.171 -25.085 -11.792 1.00 11.61 213 LYS D N 1
ATOM 4132 C CA . LYS D 1 110 ? 77.049 -25.763 -13.080 1.00 11.61 213 LYS D CA 1
ATOM 4133 C C . LYS D 1 110 ? 76.489 -24.790 -14.108 1.00 11.61 213 LYS D C 1
ATOM 4134 O O . LYS D 1 110 ? 75.276 -24.601 -14.213 1.00 11.61 213 LYS D O 1
ATOM 4140 N N . ARG D 1 111 ? 77.383 -24.171 -14.876 1.00 11.58 214 ARG D N 1
ATOM 4141 C CA . ARG D 1 111 ? 76.994 -23.248 -15.931 1.00 11.58 214 ARG D CA 1
ATOM 4142 C C . ARG D 1 111 ? 78.184 -23.034 -16.851 1.00 11.58 214 ARG D C 1
ATOM 4143 O O . ARG D 1 111 ? 79.328 -23.324 -16.494 1.00 11.58 214 ARG D O 1
ATOM 4151 N N . TRP D 1 112 ? 77.894 -22.528 -18.045 1.00 11.60 215 TRP D N 1
ATOM 4152 C CA . TRP D 1 112 ? 78.947 -22.040 -18.918 1.00 11.60 215 TRP D CA 1
ATOM 4153 C C . TRP D 1 112 ? 79.484 -20.712 -18.390 1.00 11.60 215 TRP D C 1
ATOM 4154 O O . TRP D 1 112 ? 78.839 -20.025 -17.592 1.00 11.60 215 TRP D O 1
ATOM 4165 N N . GLY D 1 113 ? 80.678 -20.351 -18.841 1.00 11.54 216 GLY D N 1
ATOM 4166 C CA . GLY D 1 113 ? 81.263 -19.100 -18.398 1.00 11.54 216 GLY D CA 1
ATOM 4167 C C . GLY D 1 113 ? 82.611 -18.870 -19.041 1.00 11.54 216 GLY D C 1
ATOM 4168 O O . GLY D 1 113 ? 83.058 -19.633 -19.904 1.00 11.54 216 GLY D O 1
ATOM 4169 N N . TRP D 1 114 ? 83.256 -17.796 -18.596 1.00 11.72 217 TRP D N 1
ATOM 4170 C CA . TRP D 1 114 ? 84.543 -17.366 -19.119 1.00 11.72 217 TRP D CA 1
ATOM 4171 C C . TRP D 1 114 ? 85.673 -17.901 -18.250 1.00 11.72 217 TRP D C 1
ATOM 4172 O O . TRP D 1 114 ? 85.522 -18.073 -17.038 1.00 11.72 217 TRP D O 1
ATOM 4183 N N . ASN D 1 115 ? 86.815 -18.159 -18.885 1.00 11.81 218 ASN D N 1
ATOM 4184 C CA . ASN D 1 115 ? 88.006 -18.611 -18.174 1.00 11.81 218 ASN D CA 1
ATOM 41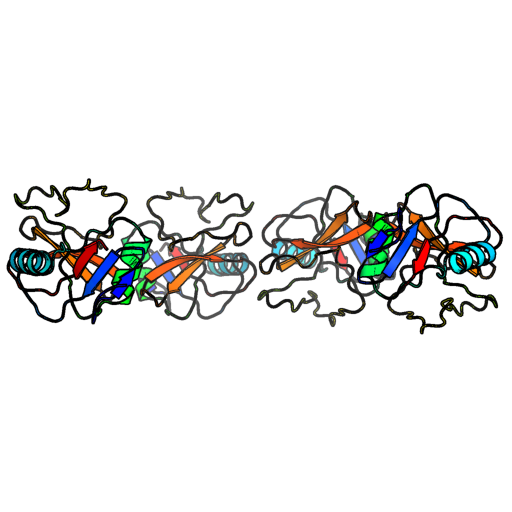85 C C . ASN D 1 115 ? 89.231 -18.104 -18.913 1.00 11.81 218 ASN D C 1
ATOM 4186 O O . ASN D 1 115 ? 89.414 -18.413 -20.095 1.00 11.81 218 ASN D O 1
ATOM 4191 N N . ASP D 1 116 ? 90.063 -17.327 -18.226 1.00 11.83 219 ASP D N 1
ATOM 4192 C CA . ASP D 1 116 ? 91.328 -16.896 -18.805 1.00 11.83 219 ASP D CA 1
ATOM 4193 C C . ASP D 1 116 ? 92.302 -18.067 -18.821 1.00 11.83 219 ASP D C 1
ATOM 4194 O O . ASP D 1 116 ? 92.600 -18.650 -17.773 1.00 11.83 219 ASP D O 1
ATOM 4199 N N . VAL D 1 117 ? 92.782 -18.421 -20.012 1.00 11.99 220 VAL D N 1
ATOM 4200 C CA . VAL D 1 117 ? 93.679 -19.548 -20.217 1.00 11.99 220 VAL D CA 1
ATOM 4201 C C . VAL D 1 117 ? 94.894 -19.074 -21.011 1.00 11.99 220 VAL D C 1
ATOM 4202 O O . VAL D 1 117 ? 95.027 -17.898 -21.343 1.00 11.99 220 VAL D O 1
ATOM 4206 N N . ASN D 1 118 ? 95.778 -20.019 -21.321 1.00 12.43 221 ASN D N 1
ATOM 4207 C CA . ASN D 1 118 ? 97.005 -19.713 -22.042 1.00 12.43 221 ASN D CA 1
ATOM 4208 C C . ASN D 1 118 ? 96.714 -19.570 -23.531 1.00 12.43 221 ASN D C 1
ATOM 4209 O O . ASN D 1 118 ? 96.016 -20.401 -24.119 1.00 12.43 221 ASN D O 1
ATOM 4214 N N . CYS D 1 119 ? 97.257 -18.511 -24.138 1.00 12.30 222 CYS D N 1
ATOM 4215 C CA . CYS D 1 119 ? 96.969 -18.225 -25.541 1.00 12.30 222 CYS D CA 1
ATOM 4216 C C . CYS D 1 119 ? 97.660 -19.203 -26.481 1.00 12.30 222 CYS D C 1
ATOM 4217 O O . CYS D 1 119 ? 97.142 -19.484 -27.568 1.00 12.30 222 CYS D O 1
ATOM 4220 N N . LEU D 1 120 ? 98.828 -19.718 -26.095 1.00 12.51 223 LEU D N 1
ATOM 4221 C CA . LEU D 1 120 ? 99.558 -20.631 -26.966 1.00 12.51 223 LEU D CA 1
ATOM 4222 C C . LEU D 1 120 ? 98.992 -22.043 -26.916 1.00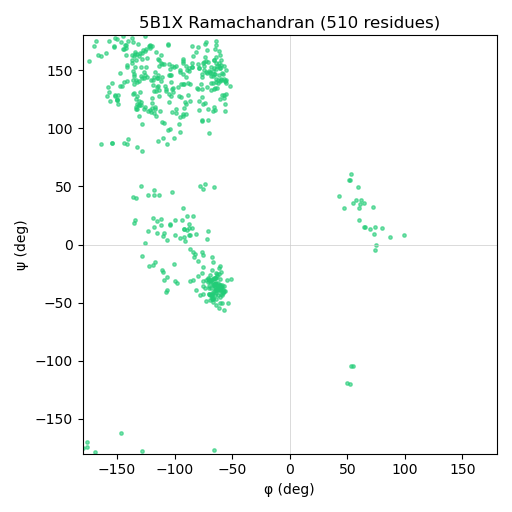 12.51 223 LEU D C 1
ATOM 4223 O O . LEU D 1 120 ? 99.128 -22.794 -27.888 1.00 12.51 223 LEU D O 1
ATOM 4228 N N . GLY D 1 121 ? 98.367 -22.424 -25.807 1.00 12.40 224 GLY D N 1
ATOM 4229 C CA . GLY D 1 121 ? 97.723 -23.710 -25.706 1.00 12.40 224 GLY D CA 1
ATOM 4230 C C . GLY D 1 121 ? 96.559 -23.814 -26.669 1.00 12.40 224 GLY D C 1
ATOM 4231 O O . GLY D 1 121 ? 95.570 -23.081 -26.565 1.00 12.40 224 GLY D O 1
ATOM 4232 N N . PRO D 1 122 ? 96.659 -24.729 -27.632 1.00 12.33 225 PRO D N 1
ATOM 4233 C CA . PRO D 1 122 ? 95.640 -24.803 -28.688 1.00 12.33 225 PRO D CA 1
ATOM 4234 C C . PRO D 1 122 ? 94.287 -25.212 -28.123 1.00 12.33 225 PRO D C 1
ATOM 4235 O O . PRO D 1 122 ? 94.185 -26.150 -27.330 1.00 12.33 225 PRO D O 1
ATOM 4239 N N . GLN D 1 123 ? 93.250 -24.486 -28.534 1.00 12.12 226 GLN D N 1
ATOM 4240 C CA . GLN D 1 123 ? 91.878 -24.769 -28.145 1.00 12.12 226 GLN D CA 1
ATOM 4241 C C . GLN D 1 123 ? 90.994 -24.654 -29.376 1.00 12.12 226 GLN D C 1
ATOM 4242 O O . GLN D 1 123 ? 91.442 -24.263 -30.456 1.00 12.12 226 GLN D O 1
ATOM 4248 N N . ARG D 1 124 ? 89.722 -24.998 -29.208 1.00 12.21 227 ARG D N 1
ATOM 4249 C CA . ARG D 1 124 ? 88.755 -24.730 -30.257 1.00 12.21 227 ARG D CA 1
ATOM 4250 C C . ARG D 1 124 ? 88.331 -23.263 -30.196 1.00 12.21 227 ARG D C 1
ATOM 4251 O O . ARG D 1 124 ? 88.667 -22.533 -29.260 1.00 12.21 227 ARG D O 1
ATOM 4259 N N . SER D 1 125 ? 87.603 -22.818 -31.219 1.00 12.24 228 SER D N 1
ATOM 4260 C CA . SER D 1 125 ? 87.283 -21.402 -31.343 1.00 12.24 228 SER D CA 1
ATOM 4261 C C . SER D 1 125 ? 85.888 -21.232 -31.929 1.00 12.24 228 SER D C 1
ATOM 4262 O O . SER D 1 125 ? 85.275 -22.180 -32.424 1.00 12.24 228 SER D O 1
ATOM 4265 N N . VAL D 1 126 ? 85.391 -19.999 -31.861 1.00 12.40 229 VAL D N 1
ATOM 4266 C CA . VAL D 1 126 ? 84.085 -19.625 -32.398 1.00 12.40 229 VAL D CA 1
ATOM 4267 C C . VAL D 1 126 ? 84.284 -18.377 -33.246 1.00 12.40 229 VAL D C 1
ATOM 4268 O O . VAL D 1 126 ? 84.572 -17.300 -32.711 1.00 12.40 229 VAL D O 1
ATOM 4272 N N . CYS D 1 127 ? 84.132 -18.514 -34.558 1.00 12.88 230 CYS D N 1
ATOM 4273 C CA . CYS D 1 127 ? 84.204 -17.363 -35.444 1.00 12.88 230 CYS D CA 1
ATOM 4274 C C . CYS D 1 127 ? 82.833 -16.706 -35.565 1.00 12.88 230 CYS D C 1
ATOM 4275 O O . CYS D 1 127 ? 81.794 -17.356 -35.426 1.00 12.88 230 CYS D O 1
ATOM 4278 N N . GLU D 1 128 ? 82.845 -15.400 -35.818 1.00 13.22 231 GLU D N 1
ATOM 4279 C CA . GLU D 1 128 ? 81.634 -14.623 -36.042 1.00 13.22 231 GLU D CA 1
ATOM 4280 C C . GLU D 1 128 ? 81.808 -13.803 -37.310 1.00 13.22 231 GLU D C 1
ATOM 4281 O O . GLU D 1 128 ? 82.834 -13.137 -37.483 1.00 13.22 231 GLU D O 1
ATOM 4287 N N . MET D 1 129 ? 80.811 -13.851 -38.194 1.00 14.52 232 MET D N 1
ATOM 4288 C CA . MET D 1 129 ? 80.853 -13.132 -39.462 1.00 14.52 232 MET D CA 1
ATOM 4289 C C . MET D 1 129 ? 79.512 -12.462 -39.708 1.00 14.52 232 MET D C 1
ATOM 4290 O O . MET D 1 129 ? 78.463 -13.109 -39.623 1.00 14.52 232 MET D O 1
ATOM 4295 N N . MET D 1 130 ? 79.550 -11.172 -40.017 1.00 15.96 233 MET D N 1
ATOM 4296 C CA . MET D 1 130 ? 78.340 -10.409 -40.284 1.00 15.96 233 MET D CA 1
ATOM 4297 C C . MET D 1 130 ? 77.628 -10.900 -41.542 1.00 15.96 233 MET D C 1
ATOM 4298 O O . MET D 1 130 ? 78.267 -11.190 -42.552 1.00 15.96 233 MET D O 1
#

B-factor: mean 12.91, std 1.0, range [10.16, 17.07]

InterPro domains:
  IPR001304 C-type lectin-like [PF00059] (124-232)
  IPR001304 C-type lectin-like [PS50041] (113-231)
  IPR001304 C-type lectin-like [SM00034] (106-231)
  IPR016186 C-type lectin-like/link domain superfamily [G3DSA:3.10.100.10] (90-237)
  IPR016187 C-type lectin fold [SSF56436] (66-234)
  IPR018378 C-type lectin, conserved site [PS00615] (203-230)
  IPR033989 CD209-like, C-type lectin-like domain [cd03590] (106-232)
  IPR051379 C-type Lectin Receptor Immune Modulators [PTHR46746] (1-232)